Protein AF-A0A538SLB5-F1 (afdb_monomer)

InterPro domains:
  IPR045394 Alpha/beta hydrolase domain [PF20091] (242-416)

Radius of gyration: 22.14 Å; Cα contacts (8 Å, |Δi|>4): 1056; chains: 1; bounding box: 59×57×60 Å

Secondary structure (DSSP, 8-state):
--EEEEEEEEEEEGGGG---GGG--EEEEEEEEEEEE-TTSTTTTTSTTGGGS---TTSPEEEEEEEEEEEESSGGGS-SEEEEE--BTTB--HHHHHS-----SS--SHHHHTT-HHHHTT-EEEEE---TTS-S-TT---EE-PBPEETTEEPEEEEEEEE--SS-EEEEESSSTTSPPPPBS-TT-TT-EEEEESSTTSPPEEEPGGGEEEEETTEEEEEEEEPTT-EEEEEEEEES-B-TTHHHHHHHHHHHHHHH--GGGT-TTTTT-SEEEEEEETHHHHHHHHHHHHT--B-TTS-B--SEEEEES-TT---SSSSTT--TT---TTSTT--S--SSS-EE-TTT--EE-TTHHHHHHT-PPEEEEEEEHHHHHHS-GGGGTB-TTSSSB-PPPTTEEEEEETT--SSPPPSSPPPP-

Mean predicted aligned error: 4.14 Å

Sequence (425 aa):
MAVISLQITRRSAVLDGRPFGAAGAYEKIMGMLHIGVDPVHRANQAITDLAAAPRNTAGLVECEADFYLLRPQDPARGNRRLLLDVPNRGRKVALGLLNSTPRVPDPATPEDFGNGFLMRWGYTVAWCGWQHDVPRRDGLMALTVPAVRSGNGPISGPVSCEWRPNARVETLRMADRYHIAQPTADLDDPAARLTVREHAGAPAGAIARTAWRFADASHVCLDGGFEAGKIYELVYRAEHPPLVGLGLLAVRDAAAWLRSASTADGNPSAGELERAYVLGVSQTGRFLRHFLYLGLNEDEAGRRVFDGAIAHVAGARRGEFNQRFGQPSLNATCSVGSLFPFTDTLEVDRVTGERGALLGRLEARGTLPKVVTTNTAAEYWRGDASLIHTDVEGTRDVAPHPQARLYLFAGSQHTPGTLPPPDAD

Nearest PDB structures (foldseek):
  2rau-assembly1_A  TM=4.319E-01  e=9.593E-03  Saccharolobus solfataricus P2
  1ysc-assembly1_A  TM=5.758E-01  e=7.893E-02  Saccharomyces cerevisiae
  3nuz-assembly3_E  TM=4.145E-01  e=2.308E-02  Bacteroides fragilis NCTC 9343
  1cpy-assembly1_A  TM=5.583E-01  e=1.261E-01  Saccharomyces cerevisiae
  3g8y-assembly1_A-2  TM=4.655E-01  e=3.910E-02  Phocaeicola vulgatus ATCC 8482

pLDDT: mean 95.04, std 6.06, range [43.47, 98.88]

Solvent-accessible surface area (backbone atoms only — not comparable to full-atom values): 22005 Å² total; per-residue (Å²): 112,40,57,74,40,58,51,74,77,45,76,45,62,36,62,86,47,54,58,31,70,81,13,34,27,33,31,37,40,33,32,38,34,36,31,39,40,55,51,83,41,78,64,45,62,75,37,45,64,45,80,40,39,65,57,53,98,86,59,24,36,57,38,40,21,32,33,39,37,38,33,40,68,48,63,87,38,30,62,28,32,36,41,37,31,45,39,44,88,20,38,60,51,56,52,30,73,64,15,66,21,68,76,55,66,75,70,65,52,71,62,46,42,40,74,32,45,56,46,43,63,12,37,30,39,35,38,39,15,34,45,63,42,38,58,88,49,88,63,34,30,26,20,50,58,50,50,27,36,52,86,95,42,71,38,70,49,82,45,78,42,76,49,64,39,88,48,74,39,51,66,48,63,48,34,58,84,83,37,57,43,70,41,44,71,49,75,77,51,85,83,45,43,44,30,40,21,72,47,95,89,45,73,73,44,76,55,60,72,91,48,42,46,49,77,47,55,42,30,40,32,36,72,94,33,47,54,49,66,29,39,36,38,39,39,36,50,28,53,48,33,50,42,41,22,52,25,60,50,45,49,40,34,53,52,41,37,43,44,67,34,44,62,91,60,59,29,90,45,39,85,50,39,81,43,29,31,38,40,16,48,37,67,23,6,8,46,48,48,42,41,41,40,64,36,46,38,35,43,82,82,71,43,64,41,40,56,28,38,36,28,30,44,25,38,31,27,36,45,32,49,56,34,83,67,39,53,62,78,54,77,56,88,89,46,79,18,84,54,86,46,43,23,47,38,83,47,63,41,83,89,82,66,49,73,37,26,25,38,48,52,17,57,80,67,74,31,66,39,40,35,40,38,36,32,29,43,40,20,53,78,74,27,51,31,58,35,38,41,24,43,88,85,67,82,46,81,39,78,64,37,94,53,46,47,81,47,73,45,75,92,34,58,83,58,85,78,62,87,74,69,71,82,85,129

Foldseek 3Di:
DFFQAWAWPDKDWAQNQCQQAQLGTKMKTWTKTKTWAQLPFPLNVLFPLSVQADADPVNTFIKIKTKMKIARPPLVSAPQEEEEEEADLQWDCCQCPQQVADTALDDHDPRRNHNVRCRNNRYMYMYIAQFAFRDPPRNGIHMGFFFGDDVPHWDKDKDKDKDAAQAWDFKDFQADDPTHHQFFPDFLFPPKWKWKAQDPPGDIDTDDPVQKTAPGRGMIGGNVTDHHNMMMMIMGMGIRWTSLQVSLVRSQVVQVCLNDPAVVSVRPNHPSHDAYEYEAAALGLLVVLVSQQSLNLADSVRDGRHQEYEREAHAQWHAQRRDTNGRSSDDDPPGPINDPDREQDWAADPVVRDIDHSNVSNVVSVRDHQYEYEHEVACVVRVNNQSHFAHPVNPDGHDHDPSYDYYYPYPDDSDDADPPHPDDD

Structure (mmCIF, N/CA/C/O backbone):
data_AF-A0A538SLB5-F1
#
_entry.id   AF-A0A538SLB5-F1
#
loop_
_atom_site.group_PDB
_atom_site.id
_atom_site.type_symbol
_atom_site.label_atom_id
_atom_site.label_alt_id
_atom_site.label_comp_id
_atom_site.label_asym_id
_atom_site.label_entity_id
_atom_site.label_seq_id
_atom_site.pdbx_PDB_ins_code
_atom_site.Cartn_x
_atom_site.Cartn_y
_atom_site.Cartn_z
_atom_site.occupancy
_atom_site.B_iso_or_equiv
_atom_site.auth_seq_id
_atom_site.auth_comp_id
_atom_site.auth_asym_id
_atom_site.auth_atom_id
_atom_site.pdbx_PDB_model_num
ATOM 1 N N . MET A 1 1 ? -7.102 17.619 10.206 1.00 69.56 1 MET A N 1
ATOM 2 C CA . MET A 1 1 ? -7.581 16.229 10.029 1.00 69.56 1 MET A CA 1
ATOM 3 C C . MET A 1 1 ? -7.925 16.117 8.562 1.00 69.56 1 MET A C 1
ATOM 5 O O . MET A 1 1 ? -8.712 16.936 8.112 1.00 69.56 1 MET A O 1
ATOM 9 N N . ALA A 1 2 ? -7.295 15.199 7.831 1.00 89.12 2 ALA A N 1
ATOM 10 C CA . ALA A 1 2 ? -7.310 15.237 6.367 1.00 89.12 2 ALA A CA 1
ATOM 11 C C . ALA A 1 2 ? -8.589 14.669 5.725 1.00 89.12 2 ALA A C 1
ATOM 13 O O . ALA A 1 2 ? -8.901 15.005 4.589 1.00 89.12 2 ALA A O 1
ATOM 14 N N . VAL A 1 3 ? -9.352 13.808 6.410 1.00 96.94 3 VAL A N 1
ATOM 15 C CA . VAL A 1 3 ? -10.636 13.318 5.875 1.00 96.94 3 VAL A CA 1
ATOM 16 C C . VAL A 1 3 ? -11.649 14.461 5.870 1.00 96.94 3 VAL A C 1
ATOM 18 O O . VAL A 1 3 ? -11.959 15.015 6.923 1.00 96.94 3 VAL A O 1
ATOM 21 N N . ILE A 1 4 ? -12.166 14.783 4.685 1.00 97.00 4 ILE A N 1
ATOM 22 C CA . ILE A 1 4 ? -13.175 15.822 4.457 1.00 97.00 4 ILE A CA 1
ATOM 23 C C . ILE A 1 4 ? -14.568 15.256 4.730 1.00 97.00 4 ILE A C 1
ATOM 25 O O . ILE A 1 4 ? -15.386 15.899 5.383 1.00 97.00 4 ILE A O 1
ATOM 29 N N . SER A 1 5 ? -14.852 14.056 4.220 1.00 97.75 5 SER A N 1
ATOM 30 C CA . SER A 1 5 ? -16.157 13.416 4.378 1.00 97.75 5 SER A CA 1
ATOM 31 C C . SER A 1 5 ? -16.104 11.909 4.118 1.00 97.75 5 SER A C 1
ATOM 33 O O . SER A 1 5 ? -15.200 11.394 3.454 1.00 97.75 5 SER A O 1
ATOM 35 N N . LEU A 1 6 ? -17.117 11.206 4.630 1.00 98.56 6 LEU A N 1
ATOM 36 C CA . LEU A 1 6 ? -17.450 9.836 4.249 1.00 98.56 6 LEU A CA 1
ATOM 37 C C . LEU A 1 6 ? -18.799 9.837 3.523 1.00 98.56 6 LEU A C 1
ATOM 39 O O . LEU A 1 6 ? -19.842 10.065 4.139 1.00 98.56 6 LEU A O 1
ATOM 43 N N . GLN A 1 7 ? -18.799 9.512 2.233 1.00 98.44 7 GLN A N 1
ATOM 44 C CA . GLN A 1 7 ? -20.024 9.235 1.494 1.00 98.44 7 GLN A CA 1
ATOM 45 C C . GLN A 1 7 ? -20.422 7.770 1.705 1.00 98.44 7 GLN A C 1
ATOM 47 O O . GLN A 1 7 ? -19.836 6.865 1.112 1.00 98.44 7 GLN A O 1
ATOM 52 N N . ILE A 1 8 ? -21.432 7.519 2.539 1.00 98.56 8 ILE A N 1
ATOM 53 C CA . ILE A 1 8 ? -21.962 6.165 2.753 1.00 98.56 8 ILE A CA 1
ATOM 54 C C . ILE A 1 8 ? -22.832 5.766 1.561 1.00 98.56 8 ILE A C 1
ATOM 56 O O . ILE A 1 8 ? -23.835 6.413 1.270 1.00 98.56 8 ILE A O 1
ATOM 60 N N . THR A 1 9 ? -22.477 4.665 0.904 1.00 97.88 9 THR A N 1
ATOM 61 C CA . THR A 1 9 ? -23.233 4.097 -0.222 1.00 97.88 9 THR A CA 1
ATOM 62 C C . THR A 1 9 ? -24.117 2.932 0.204 1.00 97.88 9 THR A C 1
ATOM 64 O O . THR A 1 9 ? -25.157 2.691 -0.404 1.00 97.88 9 THR A O 1
ATOM 67 N N . ARG A 1 10 ? -23.738 2.207 1.265 1.00 97.81 10 ARG A N 1
ATOM 68 C CA . ARG A 1 10 ? -24.531 1.099 1.805 1.00 97.81 10 ARG A CA 1
ATOM 69 C C . ARG A 1 10 ? -24.335 0.953 3.306 1.00 97.81 10 ARG A C 1
ATOM 71 O O . ARG A 1 10 ? -23.216 1.037 3.808 1.00 97.81 10 ARG A O 1
ATOM 78 N N . ARG A 1 11 ? -25.429 0.655 4.005 1.00 98.00 11 ARG A N 1
ATOM 79 C CA . ARG A 1 11 ? -25.440 0.211 5.400 1.00 98.00 11 ARG A CA 1
ATOM 80 C C . ARG A 1 11 ? -26.381 -0.982 5.536 1.00 98.00 11 ARG A C 1
ATOM 82 O O . ARG A 1 11 ? -27.482 -0.949 4.995 1.00 98.00 11 ARG A O 1
ATOM 89 N N . SER A 1 12 ? -25.949 -2.039 6.214 1.00 98.06 12 SER A N 1
ATOM 90 C CA . SER A 1 12 ? -26.751 -3.258 6.392 1.00 98.06 12 SER A CA 1
ATOM 91 C C . SER A 1 12 ? -26.366 -4.011 7.661 1.00 98.06 12 SER A C 1
ATOM 93 O O . SER A 1 12 ? -25.193 -4.020 8.036 1.00 98.06 12 SER A O 1
ATOM 95 N N . ALA A 1 13 ? -27.321 -4.711 8.275 1.00 98.25 13 ALA A N 1
ATOM 96 C CA . ALA A 1 13 ? -27.018 -5.674 9.329 1.00 98.25 13 ALA A CA 1
ATOM 97 C C . ALA A 1 13 ? -26.167 -6.832 8.778 1.00 98.25 13 ALA A C 1
ATOM 99 O O . ALA A 1 13 ? -26.345 -7.269 7.641 1.00 98.25 13 ALA A O 1
ATOM 100 N N . VAL A 1 14 ? -25.229 -7.320 9.583 1.00 98.31 14 VAL A N 1
ATOM 101 C CA . VAL A 1 14 ? -24.462 -8.534 9.291 1.00 98.31 14 VAL A CA 1
ATOM 102 C C . VAL A 1 14 ? -25.299 -9.747 9.696 1.00 98.31 14 VAL A C 1
ATOM 104 O O . VAL A 1 14 ? -25.831 -9.763 10.806 1.00 98.31 14 VAL A O 1
ATOM 107 N N . LEU A 1 15 ? -25.396 -10.754 8.818 1.00 97.62 15 LEU A N 1
ATOM 108 C CA . LEU A 1 15 ? -26.115 -12.015 9.066 1.00 97.62 15 LEU A CA 1
ATOM 109 C C . LEU A 1 15 ? -27.538 -11.801 9.616 1.00 97.62 15 LEU A C 1
ATOM 111 O O . LEU A 1 15 ? -27.919 -12.432 10.601 1.00 97.62 15 LEU A O 1
ATOM 115 N N . ASP A 1 16 ? -28.274 -10.842 9.047 1.00 96.38 16 ASP A N 1
ATOM 116 C CA . ASP A 1 16 ? -29.631 -10.460 9.469 1.00 96.38 16 ASP A CA 1
ATOM 117 C C . ASP A 1 16 ? -29.760 -10.153 10.975 1.00 96.38 16 ASP A C 1
ATOM 119 O O . ASP A 1 16 ? -30.792 -10.383 11.601 1.00 96.38 16 ASP A O 1
ATOM 123 N N . GLY A 1 17 ? -28.687 -9.627 11.580 1.00 97.19 17 GLY A N 1
ATOM 124 C CA . GLY A 1 17 ? -28.645 -9.261 12.997 1.00 97.19 17 GLY A CA 1
ATOM 125 C C . GLY A 1 17 ? -28.253 -10.404 13.936 1.00 97.19 17 GLY A C 1
ATOM 126 O O . GLY A 1 17 ? -28.315 -10.237 15.156 1.00 97.19 17 GLY A O 1
ATOM 127 N N . ARG A 1 18 ? -27.815 -11.557 13.411 1.00 97.56 18 ARG A N 1
ATOM 128 C CA . ARG A 1 18 ? -27.306 -12.655 14.242 1.00 97.56 18 ARG A CA 1
ATOM 129 C C . ARG A 1 18 ? -26.124 -12.175 15.107 1.00 97.56 18 ARG A C 1
ATOM 131 O O . ARG A 1 18 ? -25.177 -11.589 14.578 1.00 97.56 18 ARG A O 1
ATOM 138 N N . PRO A 1 19 ? -26.136 -12.433 16.429 1.00 98.00 19 PRO A N 1
ATOM 139 C CA . PRO A 1 19 ? -25.101 -11.932 17.324 1.00 98.00 19 PRO A CA 1
ATOM 140 C C . PRO A 1 19 ? -23.809 -12.758 17.277 1.00 98.00 19 PRO A C 1
ATOM 142 O O . PRO A 1 19 ? -23.835 -13.983 17.136 1.00 98.00 19 PRO A O 1
ATOM 145 N N . PHE A 1 20 ? -22.677 -12.093 17.517 1.00 98.06 20 PHE A N 1
ATOM 146 C CA . PHE A 1 20 ? -21.368 -12.711 17.732 1.00 98.06 20 PHE A CA 1
ATOM 147 C C . PHE A 1 20 ? -21.008 -12.724 19.222 1.00 98.06 20 PHE A C 1
ATOM 149 O O . PHE A 1 20 ? -20.261 -11.880 19.715 1.00 98.06 20 PHE A O 1
ATOM 156 N N . GLY A 1 21 ? -21.534 -13.701 19.964 1.00 96.56 21 GLY A N 1
ATOM 157 C CA . GLY A 1 21 ? -21.286 -13.808 21.405 1.00 96.56 21 GLY A CA 1
ATOM 158 C C . GLY A 1 21 ? -21.702 -12.540 22.164 1.00 96.56 21 GLY A C 1
ATOM 159 O O . GLY A 1 21 ? -22.748 -11.957 21.879 1.00 96.56 21 GLY A O 1
ATOM 160 N N . ALA A 1 22 ? -20.875 -12.100 23.118 1.00 97.12 22 ALA A N 1
ATOM 161 C CA . ALA A 1 22 ? -21.163 -10.932 23.956 1.00 97.12 22 ALA A CA 1
ATOM 162 C C . ALA A 1 22 ? -21.132 -9.593 23.194 1.00 97.12 22 ALA A C 1
ATOM 164 O O . ALA A 1 22 ? -21.796 -8.647 23.614 1.00 97.12 22 ALA A O 1
ATOM 165 N N . ALA A 1 23 ? -20.428 -9.524 22.059 1.00 97.88 23 ALA A N 1
ATOM 166 C CA . ALA A 1 23 ? -20.339 -8.315 21.241 1.00 97.88 23 ALA A CA 1
ATOM 167 C C . ALA A 1 23 ? -21.664 -7.959 20.535 1.00 97.88 23 ALA A C 1
ATOM 169 O O . ALA A 1 23 ? -21.846 -6.832 20.083 1.00 97.88 23 ALA A O 1
ATOM 170 N N . GLY A 1 24 ? -22.616 -8.900 20.477 1.00 98.25 24 GLY A N 1
ATOM 171 C CA . GLY A 1 24 ? -23.934 -8.678 19.887 1.00 98.25 24 GLY A CA 1
ATOM 172 C C . GLY A 1 24 ? -23.927 -8.667 18.358 1.00 98.25 24 GLY A C 1
ATOM 173 O O . GLY A 1 24 ? -23.049 -9.248 17.715 1.00 98.25 24 GLY A O 1
ATOM 174 N N . ALA A 1 25 ? -24.970 -8.075 17.780 1.00 98.38 25 ALA A N 1
ATOM 175 C CA . ALA A 1 25 ? -25.125 -7.941 16.336 1.00 98.38 25 ALA A CA 1
ATOM 176 C C . ALA A 1 25 ? -24.119 -6.935 15.764 1.00 98.38 25 ALA A C 1
ATOM 178 O O . ALA A 1 25 ? -23.742 -5.965 16.424 1.00 98.38 25 ALA A O 1
ATOM 179 N N . TYR A 1 26 ? -23.720 -7.153 14.515 1.00 98.75 26 TYR A N 1
ATOM 180 C CA . TYR A 1 26 ? -22.826 -6.264 13.780 1.00 98.75 26 TYR A CA 1
ATOM 181 C C . TYR A 1 26 ? -23.562 -5.571 12.633 1.00 98.75 26 TYR A C 1
ATOM 183 O O . TYR A 1 26 ? -24.557 -6.070 12.100 1.00 98.75 26 TYR A O 1
ATOM 191 N N . GLU A 1 27 ? -23.060 -4.411 12.238 1.00 98.62 27 GLU A N 1
ATOM 192 C CA . GLU A 1 27 ? -23.418 -3.763 10.983 1.00 98.62 27 GLU A CA 1
ATOM 193 C C . GLU A 1 27 ? -22.204 -3.644 10.066 1.00 98.62 27 GLU A C 1
ATOM 195 O O . GLU A 1 27 ? -21.045 -3.690 10.489 1.00 98.62 27 GLU A O 1
ATOM 200 N N . LYS A 1 28 ? -22.518 -3.498 8.786 1.00 98.19 28 LYS A N 1
ATOM 201 C CA . LYS A 1 28 ? -21.600 -3.291 7.682 1.00 98.19 28 LYS A CA 1
ATOM 202 C C . LYS A 1 28 ? -21.895 -1.936 7.054 1.00 98.19 28 LYS A C 1
ATOM 204 O O . LYS A 1 28 ? -23.043 -1.675 6.695 1.00 98.19 28 LYS A O 1
ATOM 209 N N . ILE A 1 29 ? -20.866 -1.106 6.895 1.00 98.75 29 ILE A N 1
ATOM 210 C CA . ILE A 1 29 ? -20.941 0.214 6.258 1.00 98.75 29 ILE A CA 1
ATOM 211 C C . ILE A 1 29 ? -19.933 0.257 5.112 1.00 98.75 29 ILE A C 1
ATOM 213 O O . ILE A 1 29 ? -18.759 -0.047 5.306 1.00 98.75 29 ILE A O 1
ATOM 217 N N . MET A 1 30 ? -20.391 0.640 3.925 1.00 98.56 30 MET A N 1
ATOM 218 C CA . MET A 1 30 ? -19.576 0.803 2.722 1.00 98.56 30 MET A CA 1
ATOM 219 C C . MET A 1 30 ? -19.701 2.237 2.220 1.00 98.56 30 MET A C 1
ATOM 221 O O . MET A 1 30 ? -20.773 2.841 2.331 1.00 98.56 30 MET A O 1
ATOM 225 N N . GLY A 1 31 ? -18.626 2.780 1.661 1.00 98.19 31 GLY A N 1
ATOM 226 C CA . GLY A 1 31 ? -18.634 4.147 1.164 1.00 98.19 31 GLY A CA 1
ATOM 227 C C . GLY A 1 31 ? -17.343 4.568 0.481 1.00 98.19 31 GLY A C 1
ATOM 228 O O . GLY A 1 31 ? -16.488 3.736 0.184 1.00 98.19 31 GLY A O 1
ATOM 229 N N . MET A 1 32 ? -17.222 5.873 0.270 1.00 98.62 32 MET A N 1
ATOM 230 C CA . MET A 1 32 ? -16.033 6.542 -0.247 1.00 98.62 32 MET A CA 1
ATOM 231 C C . MET A 1 32 ? -15.564 7.585 0.767 1.00 98.62 32 MET A C 1
ATOM 233 O O . MET A 1 32 ? -16.358 8.416 1.212 1.00 98.62 32 MET A O 1
ATOM 237 N N . LEU A 1 33 ? -14.290 7.539 1.147 1.00 98.56 33 LEU A N 1
ATOM 238 C CA . LEU A 1 33 ? -13.645 8.607 1.907 1.00 98.56 33 LEU A CA 1
ATOM 239 C C . LEU A 1 33 ? -13.096 9.647 0.935 1.00 98.56 33 LEU A C 1
ATOM 241 O O . LEU A 1 33 ? -12.286 9.301 0.078 1.00 98.56 33 LEU A O 1
ATOM 245 N N . HIS A 1 34 ? -13.477 10.908 1.117 1.00 98.69 34 HIS A N 1
ATOM 246 C CA . HIS A 1 34 ? -12.844 12.042 0.447 1.00 98.69 34 HIS A CA 1
ATOM 247 C C . HIS A 1 34 ? -11.799 12.640 1.387 1.00 98.69 34 HIS A C 1
ATOM 249 O O . HIS A 1 34 ? -12.103 12.976 2.535 1.00 98.69 34 HIS A O 1
ATOM 255 N N . ILE A 1 35 ? -10.559 12.745 0.920 1.00 98.62 35 ILE A N 1
ATOM 256 C CA . ILE A 1 35 ? -9.407 13.127 1.739 1.00 98.62 35 ILE A CA 1
ATOM 257 C C . ILE A 1 35 ? -8.731 14.329 1.089 1.00 98.62 35 ILE A C 1
ATOM 259 O O . ILE A 1 35 ? -8.429 14.287 -0.098 1.00 98.62 35 ILE A O 1
ATOM 263 N N . GLY A 1 36 ? -8.483 15.380 1.867 1.00 98.06 36 GLY A N 1
ATOM 264 C CA . GLY A 1 36 ? -7.721 16.561 1.482 1.00 98.06 36 GLY A CA 1
ATOM 265 C C . GLY A 1 36 ? -6.466 16.687 2.336 1.00 98.06 36 GLY A C 1
ATOM 266 O O . GLY A 1 36 ? -6.541 16.977 3.527 1.00 98.06 36 GLY A O 1
ATOM 267 N N . VAL A 1 37 ? -5.311 16.470 1.718 1.00 98.00 37 VAL A N 1
ATOM 268 C CA . VAL A 1 37 ? -3.998 16.491 2.370 1.00 98.00 37 VAL A CA 1
ATOM 269 C C . VAL A 1 37 ? -3.370 17.870 2.224 1.00 98.00 37 VAL A C 1
ATOM 271 O O . VAL A 1 37 ? -3.264 18.376 1.107 1.00 98.00 37 VAL A O 1
ATOM 274 N N . ASP A 1 38 ? -2.880 18.454 3.319 1.00 97.12 38 ASP A N 1
ATOM 275 C CA . ASP A 1 38 ? -2.070 19.672 3.239 1.00 97.12 38 ASP A CA 1
ATOM 276 C C . ASP A 1 38 ? -0.648 19.326 2.737 1.00 97.12 38 ASP A C 1
ATOM 278 O O . ASP A 1 38 ? 0.112 18.642 3.440 1.00 97.12 38 ASP A O 1
ATOM 282 N N . PRO A 1 39 ? -0.240 19.788 1.537 1.00 96.31 39 PRO A N 1
ATOM 283 C CA . PRO A 1 39 ? 1.051 19.441 0.953 1.00 96.31 39 PRO A CA 1
ATOM 284 C C . PRO A 1 39 ? 2.253 20.095 1.647 1.00 96.31 39 PRO A C 1
ATOM 286 O O . PRO A 1 39 ? 3.382 19.660 1.418 1.00 96.31 39 PRO A O 1
ATOM 289 N N . VAL A 1 40 ? 2.050 21.134 2.465 1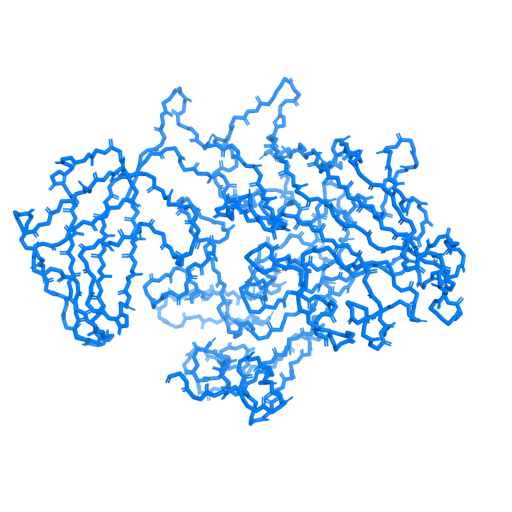.00 96.12 40 VAL A N 1
ATOM 290 C CA . VAL A 1 40 ? 3.139 21.801 3.200 1.00 96.12 40 VAL A CA 1
ATOM 291 C C . VAL A 1 40 ? 3.239 21.341 4.653 1.00 96.12 40 VAL A C 1
ATOM 293 O O . VAL A 1 40 ? 4.263 21.579 5.303 1.00 96.12 40 VAL A O 1
ATOM 296 N N . HIS A 1 41 ? 2.229 20.623 5.151 1.00 97.06 41 HIS A N 1
ATOM 297 C CA . HIS A 1 41 ? 2.216 20.125 6.518 1.00 97.06 41 HIS A CA 1
ATOM 298 C C . HIS A 1 41 ? 3.357 19.133 6.783 1.00 97.06 41 HIS A C 1
ATOM 300 O O . HIS A 1 41 ? 3.580 18.175 6.037 1.00 97.06 41 HIS A O 1
ATOM 306 N N . ARG A 1 42 ? 4.063 19.311 7.908 1.00 95.06 42 ARG A N 1
ATOM 307 C CA . ARG A 1 42 ? 5.249 18.515 8.284 1.00 95.06 42 ARG A CA 1
ATOM 308 C C . ARG A 1 42 ? 4.996 17.003 8.304 1.00 95.06 42 ARG A C 1
ATOM 310 O O . ARG A 1 42 ? 5.888 16.225 7.967 1.00 95.06 42 ARG A O 1
ATOM 317 N N . ALA A 1 43 ? 3.796 16.582 8.697 1.00 95.69 43 ALA A N 1
ATOM 318 C CA . ALA A 1 43 ? 3.412 15.168 8.735 1.00 95.69 43 ALA A CA 1
ATOM 319 C C . ALA A 1 43 ? 3.324 14.518 7.337 1.00 95.69 43 ALA A C 1
ATOM 321 O O . ALA A 1 43 ? 3.351 13.295 7.239 1.00 95.69 43 ALA A O 1
ATOM 322 N N . ASN A 1 44 ? 3.251 15.315 6.265 1.00 97.69 44 ASN A N 1
ATOM 323 C CA . ASN A 1 44 ? 3.042 14.845 4.891 1.00 97.69 44 ASN A CA 1
ATOM 324 C C . ASN A 1 44 ? 4.294 15.007 4.007 1.00 97.69 44 ASN A C 1
ATOM 326 O O . ASN A 1 44 ? 4.361 14.443 2.920 1.00 97.69 44 ASN A O 1
ATOM 330 N N . GLN A 1 45 ? 5.324 15.714 4.487 1.00 94.69 45 GLN A N 1
ATOM 331 C CA . GLN A 1 45 ? 6.540 16.048 3.723 1.00 94.69 45 GLN A CA 1
ATOM 332 C C . GLN A 1 45 ? 7.360 14.839 3.252 1.00 94.69 45 GLN A C 1
ATOM 334 O O . GLN A 1 45 ? 8.186 14.972 2.354 1.00 94.69 45 GLN A O 1
ATOM 339 N N . ALA A 1 46 ? 7.157 13.663 3.849 1.00 96.50 46 ALA A N 1
ATOM 340 C CA . ALA A 1 46 ? 7.829 12.442 3.417 1.00 96.50 46 ALA A CA 1
ATOM 341 C C . ALA A 1 46 ? 7.272 11.890 2.089 1.00 96.50 46 ALA A C 1
ATOM 343 O O . ALA A 1 46 ? 7.878 10.985 1.517 1.00 96.50 46 ALA A O 1
ATOM 344 N N . ILE A 1 47 ? 6.129 12.394 1.610 1.00 98.25 47 ILE A N 1
ATOM 345 C CA . ILE A 1 47 ? 5.480 11.909 0.392 1.00 98.25 47 ILE A CA 1
ATOM 346 C C . ILE A 1 47 ? 6.130 12.511 -0.855 1.00 98.25 47 ILE A C 1
ATOM 348 O O . ILE A 1 47 ? 6.165 13.728 -1.047 1.00 98.25 47 ILE A O 1
ATOM 352 N N . THR A 1 48 ? 6.619 11.634 -1.728 1.00 97.25 48 THR A N 1
ATOM 353 C CA . THR A 1 48 ? 7.231 12.002 -3.005 1.00 97.25 48 THR A CA 1
ATOM 354 C C . THR A 1 48 ? 6.210 12.674 -3.916 1.00 97.25 48 THR A C 1
ATOM 356 O O . THR A 1 48 ? 5.073 12.226 -4.015 1.00 97.25 48 THR A O 1
ATOM 359 N N . ASP A 1 49 ? 6.640 13.740 -4.593 1.00 96.06 49 ASP A N 1
ATOM 360 C CA . ASP A 1 49 ? 5.857 14.539 -5.545 1.00 96.06 49 ASP A CA 1
ATOM 361 C C . ASP A 1 49 ? 4.613 15.254 -4.973 1.00 96.06 49 ASP A C 1
ATOM 363 O O . ASP A 1 49 ? 3.901 15.920 -5.723 1.00 96.06 49 ASP A O 1
ATOM 367 N N . LEU A 1 50 ? 4.379 15.227 -3.653 1.00 96.38 50 LEU A N 1
ATOM 368 C CA . LEU A 1 50 ? 3.212 15.881 -3.041 1.00 96.38 50 LEU A CA 1
ATOM 369 C C . LEU A 1 50 ? 3.170 17.393 -3.311 1.00 96.38 50 LEU A C 1
ATOM 371 O O . LEU A 1 50 ? 2.115 17.953 -3.599 1.00 96.38 50 LEU A O 1
ATOM 375 N N . ALA A 1 51 ? 4.325 18.060 -3.282 1.00 92.94 51 ALA A N 1
ATOM 376 C CA . ALA A 1 51 ? 4.417 19.492 -3.563 1.00 92.94 51 ALA A CA 1
ATOM 377 C C . ALA A 1 51 ? 4.033 19.857 -5.012 1.00 92.94 51 ALA A C 1
ATOM 379 O O . ALA A 1 51 ? 3.580 20.979 -5.245 1.00 92.94 51 ALA A O 1
ATOM 380 N N . ALA A 1 52 ? 4.205 18.916 -5.950 1.00 92.94 52 ALA A N 1
ATOM 381 C CA . ALA A 1 52 ? 3.933 19.048 -7.383 1.00 92.94 52 ALA A CA 1
ATOM 382 C C . ALA A 1 52 ? 2.505 18.614 -7.774 1.00 92.94 52 ALA A C 1
ATOM 384 O O . ALA A 1 52 ? 2.130 18.632 -8.950 1.00 92.94 52 ALA A O 1
ATOM 385 N N . ALA A 1 53 ? 1.708 18.182 -6.798 1.00 94.56 53 ALA A N 1
ATOM 386 C CA . ALA A 1 53 ? 0.346 17.737 -7.017 1.00 94.56 53 ALA A CA 1
ATOM 387 C C . ALA A 1 53 ? -0.612 18.922 -7.235 1.00 94.56 53 ALA A C 1
ATOM 389 O O . ALA A 1 53 ? -0.413 19.993 -6.646 1.00 94.56 53 ALA A O 1
ATOM 390 N N . PRO A 1 54 ? -1.671 18.746 -8.047 1.00 94.75 54 PRO A N 1
ATOM 391 C CA . PRO A 1 54 ? -2.732 19.739 -8.151 1.00 94.75 54 PRO A CA 1
ATOM 392 C C . PRO A 1 54 ? -3.426 19.926 -6.797 1.00 94.75 54 PRO A C 1
ATOM 394 O O . PRO A 1 54 ? -3.574 18.978 -6.024 1.00 94.75 54 PRO A O 1
ATOM 397 N N . ARG A 1 55 ? -3.852 21.163 -6.527 1.00 95.31 55 ARG A N 1
ATOM 398 C CA . ARG A 1 55 ? -4.500 21.560 -5.273 1.00 95.31 55 ARG A CA 1
ATOM 399 C C . ARG A 1 55 ? -5.886 22.124 -5.554 1.00 95.31 55 ARG A C 1
ATOM 401 O O . ARG A 1 55 ? -6.075 22.805 -6.563 1.00 95.31 55 ARG A O 1
ATOM 408 N N . ASN A 1 56 ? -6.829 21.859 -4.660 1.00 95.38 56 ASN A N 1
ATOM 409 C CA . ASN A 1 56 ? -8.159 22.458 -4.698 1.00 95.38 56 ASN A CA 1
ATOM 410 C C . ASN A 1 56 ? -8.121 23.937 -4.251 1.00 95.38 56 ASN A C 1
ATOM 412 O O . ASN A 1 56 ? -7.068 24.487 -3.919 1.00 95.38 56 ASN A O 1
ATOM 416 N N . THR A 1 57 ? -9.282 24.594 -4.216 1.00 96.44 57 THR A N 1
ATOM 417 C CA . THR A 1 57 ? -9.409 26.005 -3.800 1.00 96.44 57 THR A CA 1
ATOM 418 C C . THR A 1 57 ? -9.041 26.253 -2.334 1.00 96.44 57 THR A C 1
ATOM 420 O O . THR A 1 57 ? -8.705 27.381 -1.982 1.00 96.44 57 THR A O 1
ATOM 423 N N . ALA A 1 58 ? -9.053 25.215 -1.492 1.00 95.50 58 ALA A N 1
ATOM 424 C CA . ALA A 1 58 ? -8.581 25.255 -0.109 1.00 95.50 58 ALA A CA 1
ATOM 425 C C . ALA A 1 58 ? -7.069 24.972 0.021 1.00 95.50 58 ALA A C 1
ATOM 427 O O . ALA A 1 58 ? -6.540 24.946 1.129 1.00 95.50 58 ALA A O 1
ATOM 428 N N . GLY A 1 59 ? -6.362 24.758 -1.094 1.00 96.25 59 GLY A N 1
ATOM 429 C CA . GLY A 1 59 ? -4.930 24.461 -1.112 1.00 96.25 59 GLY A CA 1
ATOM 430 C C . GLY A 1 59 ? -4.571 23.009 -0.774 1.00 96.25 59 GLY A C 1
ATOM 431 O O . GLY A 1 59 ? -3.385 22.711 -0.633 1.00 96.25 59 GLY A O 1
ATOM 432 N N . LEU A 1 60 ? -5.557 22.113 -0.677 1.00 97.62 60 LEU A N 1
ATOM 433 C CA . LEU A 1 60 ? -5.372 20.702 -0.337 1.00 97.62 60 LEU A CA 1
ATOM 434 C C . LEU A 1 60 ? -5.204 19.840 -1.590 1.00 97.62 60 LEU A C 1
ATOM 436 O O . LEU A 1 60 ? -5.778 20.127 -2.640 1.00 97.62 60 LEU A O 1
ATOM 440 N N . VAL A 1 61 ? -4.442 18.757 -1.464 1.00 98.00 61 VAL A N 1
ATOM 441 C CA . VAL A 1 61 ? -4.321 17.708 -2.482 1.00 98.00 61 VAL A CA 1
ATOM 442 C C . VAL A 1 61 ? -5.357 16.629 -2.188 1.00 98.00 61 VAL A C 1
ATOM 444 O O . VAL A 1 61 ? -5.342 16.043 -1.107 1.00 98.00 61 VAL A O 1
ATOM 447 N N . GLU A 1 62 ? -6.251 16.370 -3.137 1.00 98.00 62 GLU A N 1
ATOM 448 C CA . GLU A 1 62 ? -7.401 15.488 -2.923 1.00 98.00 62 GLU A CA 1
ATOM 449 C C . GLU A 1 62 ? -7.151 14.054 -3.400 1.00 98.00 62 GLU A C 1
ATOM 451 O O . GLU A 1 62 ? -6.522 13.828 -4.434 1.00 98.00 62 GLU A O 1
ATOM 456 N N . CYS A 1 63 ? -7.683 13.078 -2.667 1.00 98.56 63 CYS A N 1
ATOM 457 C CA . CYS A 1 63 ? -7.847 11.700 -3.125 1.00 98.56 63 CYS A CA 1
ATOM 458 C C . CYS A 1 63 ? -9.143 11.082 -2.595 1.00 98.56 63 CYS A C 1
ATOM 460 O O . CYS A 1 63 ? -9.754 11.580 -1.647 1.00 98.56 63 CYS A O 1
ATOM 462 N N . GLU A 1 64 ? -9.547 9.973 -3.215 1.00 98.69 64 GLU A N 1
ATOM 463 C CA . GLU A 1 64 ? -10.760 9.240 -2.849 1.00 98.69 64 GLU A CA 1
ATOM 464 C C . GLU A 1 64 ? -10.441 7.770 -2.597 1.00 98.69 64 GLU A C 1
ATOM 466 O O . GLU A 1 64 ? -9.897 7.089 -3.470 1.00 98.69 64 GLU A O 1
ATOM 471 N N . ALA A 1 65 ? -10.776 7.272 -1.410 1.00 98.75 65 ALA A N 1
ATOM 472 C CA . ALA A 1 65 ? -10.477 5.909 -0.989 1.00 98.75 65 ALA A CA 1
ATOM 473 C C . ALA A 1 65 ? -11.755 5.105 -0.752 1.00 98.75 65 ALA A C 1
ATOM 475 O O . ALA A 1 65 ? -12.612 5.513 0.036 1.00 98.75 65 ALA A O 1
ATOM 476 N N . ASP A 1 66 ? -11.852 3.920 -1.364 1.00 98.81 66 ASP A N 1
ATOM 477 C CA . ASP A 1 66 ? -12.938 2.994 -1.040 1.00 98.81 66 ASP A CA 1
ATOM 478 C C . ASP A 1 66 ? -12.894 2.654 0.456 1.00 98.81 66 ASP A C 1
ATOM 480 O O . ASP A 1 66 ? -11.832 2.359 1.012 1.00 98.81 66 ASP A O 1
ATOM 484 N N . PHE A 1 67 ? -14.050 2.651 1.111 1.00 98.75 67 PHE A N 1
ATOM 485 C CA . PHE A 1 67 ? -14.165 2.454 2.549 1.00 98.75 67 PHE A CA 1
ATOM 486 C C . PHE A 1 67 ? -15.119 1.316 2.889 1.00 98.75 67 PHE A C 1
ATOM 488 O O . PHE A 1 67 ? -16.192 1.166 2.298 1.00 98.75 67 PHE A O 1
ATOM 495 N N . TYR A 1 68 ? -14.728 0.514 3.876 1.00 98.81 68 TYR A N 1
ATOM 496 C CA . TYR A 1 68 ? -15.543 -0.578 4.386 1.00 98.81 68 TYR A CA 1
ATOM 497 C C . TYR A 1 68 ? -15.336 -0.722 5.892 1.00 98.81 68 TYR A C 1
ATOM 499 O O . TYR A 1 68 ? -14.200 -0.743 6.362 1.00 98.81 68 TYR A O 1
ATOM 507 N N . LEU A 1 69 ? -16.421 -0.871 6.645 1.00 98.88 69 LEU A N 1
ATOM 508 C CA . LEU A 1 69 ? -16.405 -0.983 8.099 1.00 98.88 69 LEU A CA 1
ATOM 509 C C . LEU A 1 69 ? -17.337 -2.098 8.564 1.00 98.88 69 LEU A C 1
ATOM 511 O O . LEU A 1 69 ? -18.487 -2.176 8.135 1.00 98.88 69 LEU A O 1
ATOM 515 N N . LEU A 1 70 ? -16.845 -2.915 9.488 1.00 98.88 70 LEU A N 1
ATOM 516 C CA . LEU A 1 70 ? -17.632 -3.806 10.328 1.00 98.88 70 LEU A CA 1
ATOM 517 C C . LEU A 1 70 ? -17.524 -3.319 11.765 1.00 98.88 70 LEU A C 1
ATOM 519 O O . LEU A 1 70 ? -16.417 -3.141 12.275 1.00 98.88 70 LEU A O 1
ATOM 523 N N . ARG A 1 71 ? -18.658 -3.128 12.427 1.00 98.56 71 ARG A N 1
ATOM 524 C CA . ARG A 1 71 ? -18.688 -2.669 13.818 1.00 98.56 71 ARG A CA 1
ATOM 525 C C . ARG A 1 71 ? -19.871 -3.264 14.585 1.00 98.56 71 ARG A C 1
ATOM 527 O O . ARG A 1 71 ? -20.888 -3.573 13.957 1.00 98.56 71 ARG A O 1
ATOM 534 N N . PRO A 1 72 ? -19.772 -3.402 15.918 1.00 98.50 72 PRO A N 1
ATOM 535 C CA . PRO A 1 72 ? -20.930 -3.700 16.753 1.00 98.50 72 PRO A CA 1
ATOM 536 C C . PRO A 1 72 ? -22.045 -2.667 16.536 1.00 98.50 72 PRO A C 1
ATOM 538 O O . PRO A 1 72 ? -21.772 -1.462 16.474 1.00 98.50 72 PRO A O 1
ATOM 541 N N . GLN A 1 73 ? -23.292 -3.136 16.442 1.00 98.06 73 GLN A N 1
ATOM 542 C CA . GLN A 1 73 ? -24.473 -2.263 16.391 1.00 98.06 73 GLN A CA 1
ATOM 543 C C . GLN A 1 73 ? -24.698 -1.546 17.722 1.00 98.06 73 GLN A C 1
ATOM 545 O O . GLN A 1 73 ? -25.103 -0.391 17.733 1.00 98.06 73 GLN A O 1
ATOM 550 N N . ASP A 1 74 ? -24.418 -2.230 18.835 1.00 97.44 74 ASP A N 1
ATOM 551 C CA . ASP A 1 74 ? -24.364 -1.636 20.169 1.00 97.44 74 ASP A CA 1
ATOM 552 C C . ASP A 1 74 ? -22.898 -1.291 20.489 1.00 97.44 74 ASP A C 1
ATOM 554 O O . ASP A 1 74 ? -22.110 -2.198 20.789 1.00 97.44 74 ASP A O 1
ATOM 558 N N . PRO A 1 75 ? -22.498 -0.005 20.429 1.00 94.31 75 PRO A N 1
ATOM 559 C CA . PRO A 1 75 ? -21.119 0.397 20.681 1.00 94.31 75 PRO A CA 1
ATOM 560 C C . PRO A 1 75 ? -20.621 0.011 22.078 1.00 94.31 75 PRO A C 1
ATOM 562 O O . PRO A 1 75 ? -19.424 -0.215 22.258 1.00 94.31 75 PRO A O 1
ATOM 565 N N . ALA A 1 76 ? -21.519 -0.099 23.066 1.00 96.56 76 ALA A N 1
ATOM 566 C CA . ALA A 1 76 ? -21.160 -0.448 24.439 1.00 96.56 76 ALA A CA 1
ATOM 567 C C . ALA A 1 76 ? -20.697 -1.908 24.581 1.00 96.56 76 ALA A C 1
ATOM 569 O O . ALA A 1 76 ? -20.059 -2.257 25.574 1.00 96.56 76 ALA A O 1
ATOM 570 N N . ARG A 1 77 ? -20.989 -2.757 23.587 1.00 97.38 77 ARG A N 1
ATOM 571 C CA . ARG A 1 77 ? -20.551 -4.161 23.530 1.00 97.38 77 ARG A CA 1
ATOM 572 C C . ARG A 1 77 ? -19.268 -4.363 22.724 1.00 97.38 77 ARG A C 1
ATOM 574 O O . ARG A 1 77 ? -18.736 -5.473 22.688 1.00 97.38 77 ARG A O 1
ATOM 581 N N . GLY A 1 78 ? -18.766 -3.311 22.078 1.00 97.44 78 GLY A N 1
ATOM 582 C CA . GLY A 1 78 ? -17.465 -3.325 21.423 1.00 97.44 78 GLY A CA 1
ATOM 583 C C . GLY A 1 78 ? -16.313 -3.308 22.425 1.00 97.44 78 GLY A C 1
ATOM 584 O O . GLY A 1 78 ? -16.439 -2.858 23.560 1.00 97.44 78 GLY A O 1
ATOM 585 N N . ASN A 1 79 ? -15.137 -3.747 21.986 1.00 98.44 79 ASN A N 1
ATOM 586 C CA . ASN A 1 79 ? -13.918 -3.728 22.799 1.00 98.44 79 ASN A CA 1
ATOM 587 C C . ASN A 1 79 ? -13.127 -2.413 22.686 1.00 98.44 79 ASN A C 1
ATOM 589 O O . ASN A 1 79 ? -11.982 -2.344 23.142 1.00 98.44 79 ASN A O 1
ATOM 593 N N . ARG A 1 80 ? -13.718 -1.400 22.034 1.00 98.44 80 ARG A N 1
ATOM 594 C CA . ARG A 1 80 ? -13.146 -0.066 21.802 1.00 98.44 80 ARG A CA 1
ATOM 595 C C . ARG A 1 80 ? -11.816 -0.095 21.031 1.00 98.44 80 ARG A C 1
ATOM 597 O O . ARG A 1 80 ? -10.989 0.809 21.166 1.00 98.44 80 ARG A O 1
ATOM 604 N N . ARG A 1 81 ? -11.580 -1.133 20.217 1.00 98.75 81 ARG A N 1
ATOM 605 C CA . ARG A 1 81 ? -10.367 -1.301 19.401 1.00 98.75 81 ARG A CA 1
ATOM 606 C C . ARG A 1 81 ? -10.708 -1.367 17.920 1.00 98.75 81 ARG A C 1
ATOM 608 O O . ARG A 1 81 ? -11.514 -2.191 17.487 1.00 98.75 81 ARG A O 1
ATOM 615 N N . LEU A 1 82 ? -10.008 -0.547 17.146 1.00 98.88 82 LEU A N 1
ATOM 616 C CA . LEU A 1 82 ? -9.971 -0.625 15.695 1.00 98.88 82 LEU A CA 1
ATOM 617 C C . LEU A 1 82 ? -8.883 -1.609 15.255 1.00 98.88 82 LEU A C 1
ATOM 619 O O . LEU A 1 82 ? -7.739 -1.505 15.695 1.00 98.88 82 LEU A O 1
ATOM 623 N N . LEU A 1 83 ? -9.224 -2.512 14.341 1.00 98.88 83 LEU A N 1
ATOM 624 C CA . LEU A 1 83 ? -8.272 -3.187 13.466 1.00 98.88 83 LEU A CA 1
ATOM 625 C C . LEU A 1 83 ? -8.476 -2.662 12.042 1.00 98.88 83 LEU A C 1
ATOM 627 O O . LEU A 1 83 ? -9.457 -3.011 11.390 1.00 98.88 83 LEU A O 1
ATOM 631 N N . LEU A 1 84 ? -7.560 -1.822 11.565 1.00 98.88 84 LEU A N 1
ATOM 632 C CA . LEU A 1 84 ? -7.533 -1.396 10.173 1.00 98.88 84 LEU A CA 1
ATOM 633 C C . LEU A 1 84 ? -6.696 -2.390 9.367 1.00 98.88 84 LEU A C 1
ATOM 635 O O . LEU A 1 84 ? -5.496 -2.544 9.583 1.00 98.88 84 LEU A O 1
ATOM 639 N N . ASP A 1 85 ? -7.338 -3.072 8.435 1.00 98.44 85 ASP A N 1
ATOM 640 C CA . ASP A 1 85 ? -6.682 -3.944 7.474 1.00 98.44 85 ASP A CA 1
ATOM 641 C C . ASP A 1 85 ? -6.368 -3.159 6.201 1.00 98.44 85 ASP A C 1
ATOM 643 O O . ASP A 1 85 ? -7.263 -2.572 5.590 1.00 98.44 85 ASP A O 1
ATOM 647 N N . VAL A 1 86 ? -5.097 -3.148 5.803 1.00 98.69 86 VAL A N 1
ATOM 648 C CA . VAL A 1 86 ? -4.658 -2.544 4.545 1.00 98.69 86 VAL A CA 1
ATOM 649 C C . VAL A 1 86 ? -4.880 -3.566 3.419 1.00 98.69 86 VAL A C 1
ATOM 651 O O . VAL A 1 86 ? -4.135 -4.556 3.350 1.00 98.69 86 VAL A O 1
ATOM 654 N N . PRO A 1 87 ? -5.862 -3.354 2.510 1.00 98.06 87 PRO A N 1
ATOM 655 C CA . PRO A 1 87 ? -6.223 -4.335 1.491 1.00 98.06 87 PRO A CA 1
ATOM 656 C C . PRO A 1 87 ? -5.034 -4.723 0.607 1.00 98.06 87 PRO A C 1
ATOM 658 O O . PRO A 1 87 ? -4.408 -3.874 -0.025 1.00 98.06 87 PRO A O 1
ATOM 661 N N . ASN A 1 88 ? -4.726 -6.014 0.510 1.00 97.19 88 ASN A N 1
ATOM 662 C CA . ASN A 1 88 ? -3.641 -6.499 -0.344 1.00 97.19 88 ASN A CA 1
ATOM 663 C C . ASN A 1 88 ? -4.131 -6.585 -1.791 1.00 97.19 88 ASN A C 1
ATOM 665 O O . ASN A 1 88 ? -4.974 -7.431 -2.097 1.00 97.19 88 ASN A O 1
ATOM 669 N N . ARG A 1 89 ? -3.621 -5.715 -2.673 1.00 96.25 89 ARG A N 1
ATOM 670 C CA . ARG A 1 89 ? -4.080 -5.596 -4.072 1.00 96.25 89 ARG A CA 1
ATOM 671 C C . ARG A 1 89 ? -5.604 -5.453 -4.172 1.00 96.25 89 ARG A C 1
ATOM 673 O O . ARG A 1 89 ? -6.258 -6.131 -4.966 1.00 96.25 89 ARG A O 1
ATOM 680 N N . GLY A 1 90 ? -6.157 -4.646 -3.266 1.00 97.31 90 GLY A N 1
ATOM 681 C CA . GLY A 1 90 ? -7.589 -4.380 -3.121 1.00 97.31 90 GLY A CA 1
ATOM 682 C C . GLY A 1 90 ? -8.407 -5.456 -2.407 1.00 97.31 90 GLY A C 1
ATOM 683 O O . GLY A 1 90 ? -9.602 -5.263 -2.195 1.00 97.31 90 GLY A O 1
ATOM 684 N N . ARG A 1 91 ? -7.803 -6.576 -1.993 1.00 97.12 91 ARG A N 1
ATOM 685 C CA . ARG A 1 91 ? -8.507 -7.665 -1.298 1.00 97.12 91 ARG A CA 1
ATOM 686 C C . ARG A 1 91 ? -8.453 -7.486 0.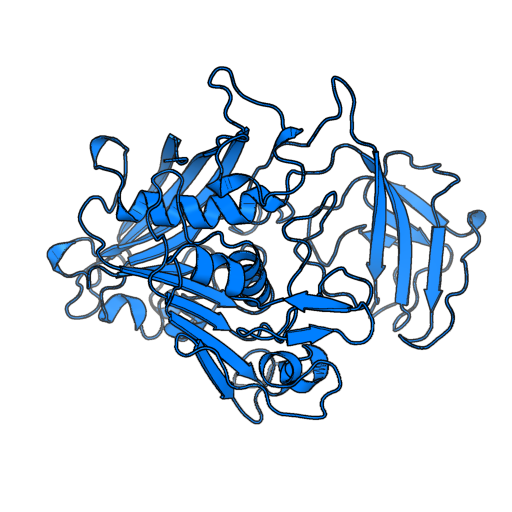215 1.00 97.12 91 ARG A C 1
ATOM 688 O O . ARG A 1 91 ? -7.385 -7.246 0.771 1.00 97.12 91 ARG A O 1
ATOM 695 N N . LYS A 1 92 ? -9.590 -7.691 0.880 1.00 96.94 92 LYS A N 1
ATOM 696 C CA . LYS A 1 92 ? -9.715 -7.756 2.344 1.00 96.94 92 LYS A CA 1
ATOM 697 C C . LYS A 1 92 ? -9.088 -9.062 2.843 1.00 96.94 92 LYS A C 1
ATOM 699 O O . LYS A 1 92 ? -9.380 -10.124 2.294 1.00 96.94 92 LYS A O 1
ATOM 704 N N . VAL A 1 93 ? -8.195 -9.010 3.831 1.00 95.38 93 VAL A N 1
ATOM 705 C CA . VAL A 1 93 ? -7.393 -10.177 4.251 1.00 95.38 93 VAL A CA 1
ATOM 706 C C . VAL A 1 93 ? -7.560 -10.545 5.724 1.00 95.38 93 VAL A C 1
ATOM 708 O O . VAL A 1 93 ? -7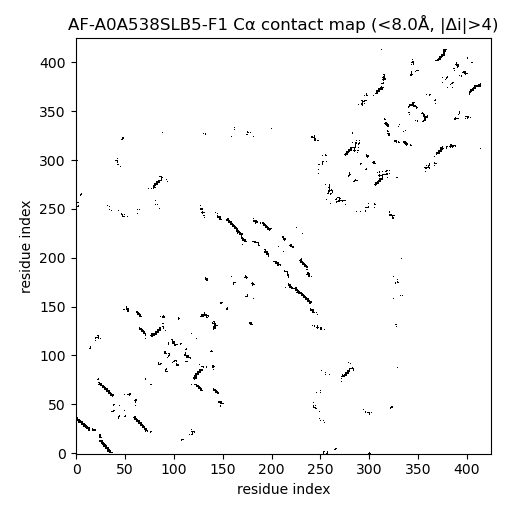.349 -11.707 6.071 1.00 95.38 93 VAL A O 1
ATOM 711 N N . ALA A 1 94 ? -7.972 -9.603 6.577 1.00 96.56 94 ALA A N 1
ATOM 712 C CA . ALA A 1 94 ? -8.068 -9.800 8.021 1.00 96.56 94 ALA A CA 1
ATOM 713 C C . ALA A 1 94 ? -9.020 -10.931 8.413 1.00 96.56 94 ALA A C 1
ATOM 715 O O . ALA A 1 94 ? -8.647 -11.763 9.235 1.00 96.56 94 ALA A O 1
ATOM 716 N N . LEU A 1 95 ? -10.213 -11.013 7.808 1.00 97.06 95 LEU A N 1
ATOM 717 C CA . LEU A 1 95 ? -11.150 -12.103 8.111 1.00 97.06 95 LEU A CA 1
ATOM 718 C C . LEU A 1 95 ? -10.579 -13.458 7.685 1.00 97.06 95 LEU A C 1
ATOM 720 O O . LEU A 1 95 ? -10.696 -14.433 8.424 1.00 97.06 95 LEU A O 1
ATOM 724 N N . GLY A 1 96 ? -9.922 -13.524 6.525 1.00 93.25 96 GLY A N 1
ATOM 725 C CA . GLY A 1 96 ? -9.308 -14.764 6.048 1.00 93.25 96 GLY A CA 1
ATOM 726 C C . GLY A 1 96 ? -8.259 -15.284 7.026 1.00 93.25 96 GLY A C 1
ATOM 727 O O . GLY A 1 96 ? -8.254 -16.461 7.374 1.00 93.25 96 GLY A O 1
ATOM 728 N N . LEU A 1 97 ? -7.411 -14.379 7.520 1.00 92.50 97 LEU A N 1
ATOM 729 C CA . LEU A 1 97 ? -6.315 -14.712 8.425 1.00 92.50 97 LEU A CA 1
ATOM 730 C C . LEU A 1 97 ? -6.778 -14.992 9.863 1.00 92.50 97 LEU A C 1
ATOM 732 O O . LEU A 1 97 ? -6.301 -15.937 10.481 1.00 92.50 97 LEU A O 1
ATOM 736 N N . LEU A 1 98 ? -7.672 -14.163 10.405 1.00 95.69 98 LEU A N 1
ATOM 737 C CA . LEU A 1 98 ? -7.994 -14.156 11.838 1.00 95.69 98 LEU A CA 1
ATOM 738 C C . LEU A 1 98 ? -9.304 -14.877 12.166 1.00 95.69 98 LEU A C 1
ATOM 740 O O . LEU A 1 98 ? -9.448 -15.388 13.273 1.00 95.69 98 LEU A O 1
ATOM 744 N N . ASN A 1 99 ? -10.232 -14.967 11.210 1.00 96.81 99 ASN A N 1
ATOM 745 C CA . ASN A 1 99 ? -11.491 -15.692 11.378 1.00 96.81 99 ASN A CA 1
ATOM 746 C C . ASN A 1 99 ? -11.523 -17.050 10.650 1.00 96.81 99 ASN A C 1
ATOM 748 O O . ASN A 1 99 ? -12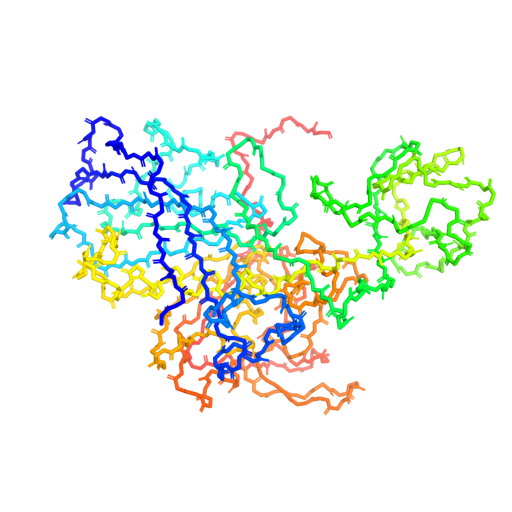.537 -17.741 10.731 1.00 96.81 99 ASN A O 1
ATOM 752 N N . SER A 1 100 ? -10.448 -17.446 9.956 1.00 93.12 100 SER A N 1
ATOM 753 C CA . SER A 1 100 ? -10.375 -18.702 9.185 1.00 93.12 100 SER A CA 1
ATOM 754 C C . SER A 1 100 ? -11.438 -18.786 8.078 1.00 93.12 100 SER A C 1
ATOM 756 O O . SER A 1 100 ? -12.211 -19.737 8.021 1.00 93.12 100 SER A O 1
ATOM 758 N N . THR A 1 101 ? -11.501 -17.764 7.221 1.00 92.19 101 THR A N 1
ATOM 759 C CA . THR A 1 101 ? -12.539 -17.624 6.176 1.00 92.19 101 THR A CA 1
ATOM 760 C C . THR A 1 101 ? -11.960 -17.691 4.762 1.00 92.19 101 THR A C 1
ATOM 762 O O . THR A 1 101 ? -10.780 -17.365 4.564 1.00 92.19 101 THR A O 1
ATOM 765 N N . PRO A 1 102 ? -12.766 -18.056 3.746 1.00 88.94 102 PRO A N 1
ATOM 766 C CA . PRO A 1 102 ? -12.441 -17.703 2.371 1.00 88.94 102 PRO A CA 1
ATOM 767 C C . PRO A 1 102 ? -12.353 -16.176 2.226 1.00 88.94 102 PRO A C 1
ATOM 769 O O . PRO A 1 102 ? -12.983 -15.411 2.956 1.00 88.94 102 PRO A O 1
ATOM 772 N N . ARG A 1 103 ? -11.556 -15.703 1.265 1.00 88.69 103 ARG A N 1
ATOM 773 C CA . ARG A 1 103 ? -11.437 -14.263 1.003 1.00 88.69 103 ARG A CA 1
ATOM 774 C C . ARG A 1 103 ? -12.528 -13.828 0.042 1.00 88.69 103 ARG A C 1
ATOM 776 O O . ARG A 1 103 ? -12.414 -14.075 -1.156 1.00 88.69 103 ARG A O 1
ATOM 783 N N . VAL A 1 104 ? -13.528 -13.129 0.565 1.00 94.00 104 VAL A N 1
ATOM 784 C CA . VAL A 1 104 ? -14.616 -12.554 -0.229 1.00 94.00 104 VAL A CA 1
ATOM 785 C C . VAL A 1 104 ? -14.577 -11.018 -0.209 1.00 94.00 104 VAL A C 1
ATOM 787 O O . VAL A 1 104 ? -14.184 -10.425 0.801 1.00 94.00 104 VAL A O 1
ATOM 790 N N . PRO A 1 105 ? -14.955 -10.339 -1.308 1.00 94.06 105 PRO A N 1
ATOM 791 C CA . PRO A 1 105 ? -14.979 -8.876 -1.355 1.00 94.06 105 PRO A CA 1
ATOM 792 C C . PRO A 1 105 ? -16.036 -8.237 -0.443 1.00 94.06 105 PRO A C 1
ATOM 794 O O . PRO A 1 105 ? -15.778 -7.166 0.112 1.00 94.06 105 PRO A O 1
ATOM 797 N N . ASP A 1 106 ? -17.196 -8.881 -0.285 1.00 96.25 106 ASP A N 1
ATOM 798 C CA . ASP A 1 106 ? -18.334 -8.417 0.520 1.00 96.25 106 ASP A CA 1
ATOM 799 C C . ASP A 1 106 ? -18.912 -9.584 1.354 1.00 96.25 106 ASP A C 1
ATOM 801 O O . ASP A 1 106 ? -19.802 -10.280 0.870 1.00 96.25 106 ASP A O 1
ATOM 805 N N . PRO A 1 107 ? -18.402 -9.851 2.576 1.00 96.25 107 PRO A N 1
ATOM 806 C CA . PRO A 1 107 ? -18.897 -10.932 3.430 1.00 96.25 107 PRO A CA 1
ATOM 807 C C . PRO A 1 107 ? -20.385 -10.770 3.779 1.00 96.25 107 PRO A C 1
ATOM 809 O O . PRO A 1 107 ? -20.824 -9.708 4.253 1.00 96.25 107 PRO A O 1
ATOM 812 N N . ALA A 1 108 ? -21.158 -11.836 3.560 1.00 95.56 108 ALA A N 1
ATOM 813 C CA . ALA A 1 108 ? -22.611 -11.847 3.717 1.00 95.56 108 ALA A CA 1
ATOM 814 C C . ALA A 1 108 ? -23.177 -13.146 4.317 1.00 95.56 108 ALA A C 1
ATOM 816 O O . ALA A 1 108 ? -24.249 -13.083 4.917 1.00 95.56 108 ALA A O 1
ATOM 817 N N . THR A 1 109 ? -22.492 -14.289 4.203 1.00 97.06 109 THR A N 1
ATOM 818 C CA . THR A 1 109 ? -22.956 -15.578 4.756 1.00 97.06 109 THR A CA 1
ATOM 819 C C . THR A 1 109 ? -22.200 -15.958 6.034 1.00 97.06 109 THR A C 1
ATOM 821 O O . THR A 1 109 ? -21.132 -15.402 6.298 1.00 97.06 109 THR A O 1
ATOM 824 N N . PRO A 1 110 ? -22.707 -16.886 6.871 1.00 96.81 110 PRO A N 1
ATOM 825 C CA . PRO A 1 110 ? -21.984 -17.339 8.062 1.00 96.81 110 PRO A CA 1
ATOM 826 C C . PRO A 1 110 ? -20.556 -17.826 7.767 1.00 96.81 110 PRO A C 1
ATOM 828 O O . PRO A 1 110 ? -19.643 -17.558 8.548 1.00 96.81 110 PRO A O 1
ATOM 831 N N . GLU A 1 111 ? -20.349 -18.484 6.627 1.00 96.81 111 GLU A N 1
ATOM 832 C CA . GLU A 1 111 ? -19.055 -18.993 6.164 1.00 96.81 111 GLU A CA 1
ATOM 833 C C . GLU A 1 111 ? -18.052 -17.859 5.916 1.00 96.81 111 GLU A C 1
ATOM 835 O O . GLU A 1 111 ? -16.879 -17.990 6.271 1.00 96.81 111 GLU A O 1
ATOM 840 N N . ASP A 1 112 ? -18.515 -16.711 5.412 1.00 97.06 112 ASP A N 1
ATOM 841 C CA . ASP A 1 112 ? -17.687 -15.522 5.178 1.00 97.06 112 ASP A CA 1
ATOM 842 C C . ASP A 1 112 ? -17.180 -14.868 6.476 1.00 97.06 112 ASP A C 1
ATOM 844 O O . ASP A 1 112 ? -16.254 -14.053 6.456 1.00 97.06 112 ASP A O 1
ATOM 848 N N . PHE A 1 113 ? -17.785 -15.210 7.618 1.00 97.69 113 PHE A N 1
ATOM 849 C CA . PHE A 1 113 ? -17.342 -14.784 8.948 1.00 97.69 113 PHE A CA 1
ATOM 850 C C . PHE A 1 113 ? -16.625 -15.894 9.717 1.00 97.69 113 PHE A C 1
ATOM 852 O O . PHE A 1 113 ? -15.947 -15.579 10.700 1.00 97.69 113 PHE A O 1
ATOM 859 N N . GLY A 1 114 ? -16.719 -17.146 9.259 1.00 96.00 114 GLY A N 1
ATOM 860 C CA . GLY A 1 114 ? -15.949 -18.296 9.723 1.00 96.00 114 GLY A CA 1
ATOM 861 C C . GLY A 1 114 ? -16.089 -18.514 11.217 1.00 96.00 114 GLY A C 1
ATOM 862 O O . GLY A 1 114 ? -17.187 -18.543 11.772 1.00 96.00 114 GLY A O 1
ATOM 863 N N . ASN A 1 115 ? -14.956 -18.615 11.906 1.00 96.62 115 ASN A N 1
ATOM 864 C CA . ASN A 1 115 ? -14.969 -18.738 13.350 1.00 96.62 115 ASN A CA 1
ATOM 865 C C . ASN A 1 115 ? -15.390 -17.428 14.043 1.00 96.62 115 ASN A C 1
ATOM 867 O O . ASN A 1 115 ? -15.596 -17.461 15.241 1.00 96.62 115 ASN A O 1
ATOM 871 N N . GLY A 1 116 ? -15.507 -16.279 13.376 1.00 97.69 116 GLY A N 1
ATOM 872 C CA . GLY A 1 116 ? -15.987 -15.034 13.982 1.00 97.69 116 GLY A CA 1
ATOM 873 C C . GLY A 1 116 ? -15.089 -14.434 15.070 1.00 97.69 116 GLY A C 1
ATOM 874 O O . GLY A 1 116 ? -15.585 -13.624 15.848 1.00 97.69 116 GLY A O 1
ATOM 875 N N . PHE A 1 117 ? -13.806 -14.812 15.169 1.00 98.38 117 PHE A N 1
ATOM 876 C CA . PHE A 1 117 ? -12.876 -14.367 16.218 1.00 98.38 117 PHE A CA 1
ATOM 877 C C . PHE A 1 117 ? -12.926 -12.853 16.432 1.00 98.38 117 PHE A C 1
ATOM 879 O O . PHE A 1 117 ? -13.285 -12.415 17.522 1.00 98.38 117 PHE A O 1
ATOM 886 N N . LEU A 1 118 ? -12.663 -12.054 15.397 1.00 98.62 118 LEU A N 1
ATOM 887 C CA . LEU A 1 118 ? -12.658 -10.593 15.522 1.00 98.62 118 LEU A CA 1
ATOM 888 C C . LEU A 1 118 ? -13.986 -10.047 16.067 1.00 98.62 118 LEU A C 1
ATOM 890 O O . LEU A 1 118 ? -13.983 -9.166 16.925 1.00 98.62 118 LEU A O 1
ATOM 894 N N . MET A 1 119 ? -15.107 -10.620 15.625 1.00 98.56 119 MET A N 1
ATOM 895 C CA . MET A 1 119 ? -16.442 -10.147 15.992 1.00 98.56 119 MET A CA 1
ATOM 896 C C . MET A 1 119 ? -16.807 -10.547 17.420 1.00 98.56 119 MET A C 1
ATOM 898 O O . MET A 1 119 ? -17.265 -9.720 18.196 1.00 98.56 119 MET A O 1
ATOM 902 N N . ARG A 1 120 ? -16.522 -11.791 17.823 1.00 98.38 120 ARG A N 1
ATOM 903 C CA . ARG A 1 120 ? -16.750 -12.253 19.203 1.00 98.38 120 ARG A CA 1
ATOM 904 C C . ARG A 1 120 ? -15.930 -11.485 20.229 1.00 98.38 120 ARG A C 1
ATOM 906 O O . ARG A 1 120 ? -16.358 -11.352 21.370 1.00 98.38 120 ARG A O 1
ATOM 913 N N . TRP A 1 121 ? -14.752 -11.016 19.828 1.00 98.38 121 TRP A N 1
ATOM 914 C CA . TRP A 1 121 ? -13.894 -10.182 20.660 1.00 98.38 121 TRP A CA 1
ATOM 915 C C . TRP A 1 121 ? -14.254 -8.695 20.592 1.00 98.38 121 TRP A C 1
ATOM 917 O O . TRP A 1 121 ? -13.559 -7.902 21.219 1.00 98.38 121 TRP A O 1
ATOM 927 N N . GLY A 1 122 ? -15.312 -8.307 19.871 1.00 98.50 122 GLY A N 1
ATOM 928 C CA . GLY A 1 122 ? -15.854 -6.950 19.871 1.00 98.50 122 GLY A CA 1
ATOM 929 C C . GLY A 1 122 ? -15.049 -5.933 19.064 1.00 98.50 122 GLY A C 1
ATOM 930 O O . GLY A 1 122 ? -15.194 -4.738 19.311 1.00 98.50 122 GLY A O 1
ATOM 931 N N . TYR A 1 123 ? -14.179 -6.364 18.143 1.00 98.81 123 TYR A N 1
ATOM 932 C CA . TYR A 1 123 ? -13.398 -5.436 17.320 1.00 98.81 123 TYR A CA 1
ATOM 933 C C . TYR A 1 123 ? -14.286 -4.669 16.342 1.00 98.81 123 TYR A C 1
ATOM 935 O O . TYR A 1 123 ? -15.176 -5.248 15.716 1.00 98.81 123 TYR A O 1
ATOM 943 N N . THR A 1 124 ? -13.958 -3.395 16.141 1.00 98.88 124 THR A N 1
ATOM 944 C CA . THR A 1 124 ? -14.320 -2.661 14.927 1.00 98.88 124 THR A CA 1
ATOM 945 C C . THR A 1 124 ? -13.247 -2.944 13.879 1.00 98.88 124 THR A C 1
ATOM 947 O O . THR A 1 124 ? -12.059 -2.756 14.144 1.00 98.88 124 THR A O 1
ATOM 950 N N . VAL A 1 125 ? -13.634 -3.417 12.695 1.00 98.88 125 VAL A N 1
ATOM 951 C CA . VAL A 1 125 ? -12.703 -3.781 11.616 1.00 98.88 125 VAL A CA 1
ATOM 952 C C . VAL A 1 125 ? -12.958 -2.886 10.414 1.00 98.88 125 VAL A C 1
ATOM 954 O O . VAL A 1 125 ? -14.077 -2.851 9.905 1.00 98.88 125 VAL A O 1
ATOM 957 N N . ALA A 1 126 ? -11.936 -2.163 9.964 1.00 98.88 126 ALA A N 1
ATOM 958 C CA . ALA A 1 126 ? -12.043 -1.240 8.839 1.00 98.88 126 ALA A CA 1
ATOM 959 C C . ALA A 1 126 ? -11.069 -1.601 7.720 1.00 98.88 126 ALA A C 1
ATOM 961 O O . ALA A 1 126 ? -9.999 -2.157 7.962 1.00 98.88 126 ALA A O 1
ATOM 962 N N . TRP A 1 127 ? -11.423 -1.208 6.504 1.00 98.81 127 TRP A N 1
ATOM 963 C CA . TRP A 1 127 ? -10.574 -1.271 5.327 1.00 98.81 127 TRP A CA 1
ATOM 964 C C . TRP A 1 127 ? -10.610 0.070 4.604 1.00 98.81 127 TRP A C 1
ATOM 966 O O . TRP A 1 127 ? -11.666 0.695 4.493 1.00 98.81 127 TRP A O 1
ATOM 976 N N . CYS A 1 128 ? -9.455 0.476 4.082 1.00 98.25 128 CYS A N 1
ATOM 977 C CA . CYS A 1 128 ? -9.281 1.693 3.297 1.00 98.25 128 CYS A CA 1
ATOM 978 C C . CYS A 1 128 ? -8.541 1.345 2.000 1.00 98.25 128 CYS A C 1
ATOM 980 O O . CYS A 1 128 ? -7.458 0.754 2.040 1.00 98.25 128 CYS A O 1
ATOM 982 N N . GLY A 1 129 ? -9.134 1.667 0.852 1.00 98.38 129 GLY A N 1
ATOM 983 C CA . GLY A 1 129 ? -8.476 1.570 -0.443 1.00 98.38 129 GLY A CA 1
ATOM 984 C C . GLY A 1 129 ? -7.259 2.491 -0.477 1.00 98.38 129 GLY A C 1
ATOM 985 O O . GLY A 1 129 ? -7.355 3.671 -0.169 1.00 98.38 129 GLY A O 1
ATOM 986 N N . TRP A 1 130 ? -6.093 1.949 -0.822 1.00 98.56 130 TRP A N 1
ATOM 987 C CA . TRP A 1 130 ? -4.824 2.693 -0.754 1.00 98.56 130 TRP A CA 1
ATOM 988 C C . TRP A 1 130 ? -4.015 2.619 -2.049 1.00 98.56 130 TRP A C 1
ATOM 990 O O . TRP A 1 130 ? -3.114 3.420 -2.274 1.00 98.56 130 TRP A O 1
ATOM 1000 N N . GLN A 1 131 ? -4.300 1.631 -2.892 1.00 98.25 131 GLN A N 1
ATOM 1001 C CA . GLN A 1 131 ? -3.515 1.338 -4.076 1.00 98.25 131 GLN A CA 1
ATOM 1002 C C . GLN A 1 131 ? -4.241 1.876 -5.315 1.00 98.25 131 GLN A C 1
ATOM 1004 O O . GLN A 1 131 ? -5.405 1.546 -5.545 1.00 98.25 131 GLN A O 1
ATOM 1009 N N . HIS A 1 132 ? -3.550 2.705 -6.101 1.00 97.81 132 HIS A N 1
ATOM 1010 C CA . HIS A 1 132 ? -4.148 3.445 -7.216 1.00 97.81 132 HIS A CA 1
ATOM 1011 C C . HIS A 1 132 ? -4.302 2.631 -8.507 1.00 97.81 132 HIS A C 1
ATOM 1013 O O . HIS A 1 132 ? -5.174 2.909 -9.322 1.00 97.81 132 HIS A O 1
ATOM 1019 N N . ASP A 1 133 ? -3.463 1.615 -8.696 1.00 97.00 133 ASP A N 1
ATOM 1020 C CA . ASP A 1 133 ? -3.417 0.764 -9.886 1.00 97.00 133 ASP A CA 1
ATOM 1021 C C . ASP A 1 133 ? -4.269 -0.511 -9.739 1.00 97.00 133 ASP A C 1
ATOM 1023 O O . ASP A 1 133 ? -4.209 -1.408 -10.583 1.00 97.00 133 ASP A O 1
ATOM 1027 N N . VAL A 1 134 ? -5.079 -0.626 -8.680 1.00 97.69 134 VAL A N 1
ATOM 1028 C CA . VAL A 1 134 ? -6.062 -1.712 -8.540 1.00 97.69 134 VAL A CA 1
ATOM 1029 C C . VAL A 1 134 ? -7.245 -1.444 -9.478 1.00 97.69 134 VAL A C 1
ATOM 1031 O O . VAL A 1 134 ? -7.872 -0.389 -9.377 1.00 97.69 134 VAL A O 1
ATOM 1034 N N . PRO A 1 135 ? -7.609 -2.383 -10.373 1.00 95.88 135 PRO A N 1
ATOM 1035 C CA . PRO A 1 135 ? -8.787 -2.211 -11.209 1.00 95.88 135 PRO A CA 1
ATOM 1036 C C . PRO A 1 135 ? -10.057 -2.239 -10.350 1.00 95.88 135 PRO A C 1
ATOM 1038 O O . PRO A 1 135 ? -10.247 -3.145 -9.537 1.00 95.88 135 PRO A O 1
ATOM 1041 N N . ARG A 1 136 ? -10.953 -1.274 -10.573 1.00 94.88 136 ARG A N 1
ATOM 1042 C CA . ARG A 1 136 ? -12.256 -1.171 -9.898 1.00 94.88 136 ARG A CA 1
ATOM 1043 C C . ARG A 1 136 ? -13.250 -2.195 -10.461 1.00 94.88 136 ARG A C 1
ATOM 1045 O O . ARG A 1 136 ? -14.150 -1.857 -11.221 1.00 94.88 136 ARG A O 1
ATOM 1052 N N . ARG A 1 137 ? -13.048 -3.467 -10.117 1.00 94.62 137 ARG A N 1
ATOM 1053 C CA . ARG A 1 137 ? -13.913 -4.606 -10.467 1.00 94.62 137 ARG A CA 1
ATOM 1054 C C . ARG A 1 137 ? -13.931 -5.623 -9.332 1.00 94.62 137 ARG A C 1
ATOM 1056 O O . ARG A 1 137 ? -13.080 -5.569 -8.448 1.00 94.62 137 ARG A O 1
ATOM 1063 N N . ASP A 1 138 ? -14.889 -6.543 -9.358 1.00 92.81 138 ASP A N 1
ATOM 1064 C CA . ASP A 1 138 ? -14.952 -7.694 -8.443 1.00 92.81 138 ASP A CA 1
ATOM 1065 C C . ASP A 1 138 ? -14.909 -7.310 -6.946 1.00 92.81 138 ASP A C 1
ATOM 1067 O O . ASP A 1 138 ? -14.394 -8.052 -6.111 1.00 92.81 138 ASP A O 1
ATOM 1071 N N . GLY A 1 139 ? -15.395 -6.112 -6.595 1.00 93.56 139 GLY A N 1
ATOM 1072 C CA . GLY A 1 139 ? -15.385 -5.586 -5.224 1.00 93.56 139 GLY A CA 1
ATOM 1073 C C . GLY A 1 139 ? -13.993 -5.294 -4.640 1.00 93.56 139 GLY A C 1
ATOM 1074 O O . GLY A 1 139 ? -13.863 -5.151 -3.419 1.00 93.56 139 GLY A O 1
ATOM 1075 N N . LEU A 1 140 ? -12.952 -5.221 -5.480 1.00 97.12 140 LEU A N 1
ATOM 1076 C CA . LEU A 1 140 ? -11.618 -4.790 -5.066 1.00 97.12 140 LEU A CA 1
ATOM 1077 C C . LEU A 1 140 ? -11.638 -3.325 -4.618 1.00 97.12 140 LEU A C 1
ATOM 1079 O O . LEU A 1 140 ? -12.251 -2.481 -5.263 1.00 97.12 140 LEU A O 1
ATOM 1083 N N . MET A 1 141 ? -10.933 -3.039 -3.525 1.00 98.31 141 MET A N 1
ATOM 1084 C CA . MET A 1 141 ? -10.805 -1.691 -2.971 1.00 98.31 141 MET A CA 1
ATOM 1085 C C . MET A 1 141 ? -9.617 -0.957 -3.595 1.00 98.31 141 MET A C 1
ATOM 1087 O O . MET A 1 141 ? -8.491 -1.460 -3.572 1.00 98.31 141 MET A O 1
ATOM 1091 N N . ALA A 1 142 ? -9.856 0.241 -4.104 1.00 98.31 142 ALA A N 1
ATOM 1092 C CA . ALA A 1 142 ? -8.893 1.073 -4.805 1.00 98.31 142 ALA A CA 1
ATOM 1093 C C . ALA A 1 142 ? -8.841 2.494 -4.224 1.00 98.31 142 ALA A C 1
ATOM 1095 O O . ALA A 1 142 ? -9.688 2.911 -3.430 1.00 98.31 142 ALA A O 1
ATOM 1096 N N . LEU A 1 143 ? -7.813 3.229 -4.638 1.00 98.62 143 LEU A N 1
ATOM 1097 C CA . LEU A 1 143 ? -7.626 4.645 -4.348 1.00 98.62 143 LEU A CA 1
ATOM 1098 C C . LEU A 1 143 ? -7.626 5.432 -5.661 1.00 98.62 143 LEU A C 1
ATOM 1100 O O . LEU A 1 143 ? -6.926 5.069 -6.600 1.00 98.62 143 LEU A O 1
ATOM 1104 N N . THR A 1 144 ? -8.358 6.533 -5.729 1.00 98.56 144 THR A N 1
ATOM 1105 C CA . THR A 1 144 ? -8.218 7.517 -6.806 1.00 98.56 144 THR A CA 1
ATOM 1106 C C . THR A 1 144 ? -7.220 8.579 -6.361 1.00 98.56 144 THR A C 1
ATOM 1108 O O . THR A 1 144 ? -7.417 9.201 -5.320 1.00 98.56 144 THR A O 1
ATOM 1111 N N . VAL A 1 145 ? -6.160 8.803 -7.139 1.00 98.25 145 VAL A N 1
ATOM 1112 C CA . VAL A 1 145 ? -5.139 9.833 -6.870 1.00 98.25 145 VAL A CA 1
ATOM 1113 C C . VAL A 1 145 ? -4.970 10.748 -8.081 1.00 98.25 145 VAL A C 1
ATOM 1115 O O . VAL A 1 145 ? -5.183 10.299 -9.211 1.00 98.25 145 VAL A O 1
ATOM 1118 N N . PRO A 1 146 ? -4.555 12.010 -7.889 1.00 97.25 146 PRO A N 1
ATOM 1119 C CA . PRO A 1 146 ? -4.246 12.887 -9.000 1.00 97.25 146 PRO A CA 1
ATOM 1120 C C . PRO A 1 146 ? -2.937 12.466 -9.674 1.00 97.25 146 PRO A C 1
ATOM 1122 O O . PRO A 1 146 ? -2.045 11.881 -9.052 1.00 97.25 146 PRO A O 1
ATOM 1125 N N . ALA A 1 147 ? -2.800 12.838 -10.944 1.00 96.00 147 ALA A N 1
ATOM 1126 C CA . ALA A 1 147 ? -1.507 12.851 -11.612 1.00 96.00 147 ALA A CA 1
ATOM 1127 C C . ALA A 1 147 ? -0.710 14.099 -11.204 1.00 96.00 147 ALA A C 1
ATOM 1129 O O . ALA A 1 147 ? -1.257 15.206 -11.149 1.00 96.00 147 ALA A O 1
ATOM 1130 N N . VAL A 1 148 ? 0.587 13.934 -10.952 1.00 94.56 148 VAL A N 1
ATOM 1131 C CA . VAL A 1 148 ? 1.495 15.038 -10.611 1.00 94.56 148 VAL A CA 1
ATOM 1132 C C . VAL A 1 148 ? 1.931 15.803 -11.864 1.00 94.56 148 VAL A C 1
ATOM 1134 O O . VAL A 1 148 ? 1.996 15.242 -12.964 1.00 94.56 148 VAL A O 1
ATOM 1137 N N . ARG A 1 149 ? 2.214 17.103 -11.717 1.00 91.62 149 ARG A N 1
ATOM 1138 C CA . ARG A 1 149 ? 2.520 18.011 -12.837 1.00 91.62 149 ARG A CA 1
ATOM 1139 C C . ARG A 1 149 ? 3.781 18.830 -12.575 1.00 91.62 149 ARG A C 1
ATOM 1141 O O . ARG A 1 149 ? 4.147 19.066 -11.430 1.00 91.62 149 ARG A O 1
ATOM 1148 N N . SER A 1 150 ? 4.438 19.288 -13.640 1.00 85.56 150 SER A N 1
ATOM 1149 C CA . SER A 1 150 ? 5.541 20.251 -13.551 1.00 85.56 150 SER A CA 1
ATOM 1150 C C . SER A 1 150 ? 5.090 21.570 -14.170 1.00 85.56 150 SER A C 1
ATOM 1152 O O . SER A 1 150 ? 4.916 21.671 -15.386 1.00 85.56 150 SER A O 1
ATOM 1154 N N . GLY A 1 151 ? 4.817 22.571 -13.328 1.00 81.31 151 GLY A N 1
ATOM 1155 C CA . GLY A 1 151 ? 4.136 23.790 -13.769 1.00 81.31 151 GLY A CA 1
ATOM 1156 C C . GLY A 1 151 ? 2.800 23.452 -14.441 1.00 81.31 151 GLY A C 1
ATOM 1157 O O . GLY A 1 151 ? 1.959 22.777 -13.849 1.00 81.31 151 GLY A O 1
ATOM 1158 N N . ASN A 1 152 ? 2.631 23.873 -15.697 1.00 76.56 152 ASN A N 1
ATOM 1159 C CA . 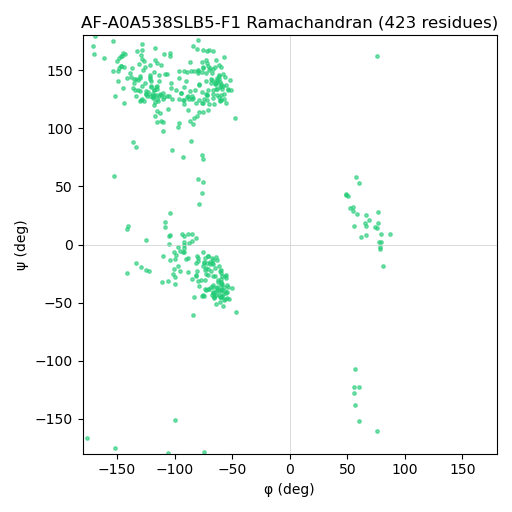ASN A 1 152 ? 1.424 23.594 -16.483 1.00 76.56 152 ASN A CA 1
ATOM 1160 C C . ASN A 1 152 ? 1.509 22.308 -17.332 1.00 76.56 152 ASN A C 1
ATOM 1162 O O . ASN A 1 152 ? 0.509 21.934 -17.944 1.00 76.56 152 ASN A O 1
ATOM 1166 N N . GLY A 1 153 ? 2.666 21.637 -17.390 1.00 86.44 153 GLY A N 1
ATOM 1167 C CA . GLY A 1 153 ? 2.907 20.475 -18.255 1.00 86.44 153 GLY A CA 1
ATOM 1168 C C . GLY A 1 153 ? 2.894 19.120 -17.528 1.00 86.44 153 GLY A C 1
ATOM 1169 O O . GLY A 1 153 ? 2.985 19.070 -16.293 1.00 86.44 153 GLY A O 1
ATOM 1170 N N . PRO A 1 154 ? 2.791 18.002 -18.276 1.00 91.88 154 PRO A N 1
ATOM 1171 C CA . PRO A 1 154 ? 2.956 16.667 -17.713 1.00 91.88 154 PRO A CA 1
ATOM 1172 C C . PRO A 1 154 ? 4.394 16.448 -17.237 1.00 91.88 154 PRO A C 1
ATOM 1174 O O . PRO A 1 154 ? 5.349 16.988 -17.794 1.00 91.88 154 PRO A O 1
ATOM 1177 N N . ILE A 1 155 ? 4.558 15.605 -16.221 1.00 94.81 155 ILE A N 1
ATOM 1178 C CA . ILE A 1 155 ? 5.863 15.019 -15.916 1.00 94.81 155 ILE A CA 1
ATOM 1179 C C . ILE A 1 155 ? 6.033 13.796 -16.819 1.00 94.81 155 ILE A C 1
ATOM 1181 O O . ILE A 1 155 ? 5.177 12.915 -16.803 1.00 94.81 155 ILE A O 1
ATOM 1185 N N . SER A 1 156 ? 7.128 13.740 -17.578 1.00 95.12 156 SER A N 1
ATOM 1186 C CA . SER A 1 156 ? 7.529 12.562 -18.358 1.00 95.12 156 SER A CA 1
ATOM 1187 C C . SER A 1 156 ? 8.751 11.899 -17.724 1.00 95.12 156 SER A C 1
ATOM 1189 O O . SER A 1 156 ? 9.598 12.575 -17.132 1.00 95.12 156 SER A O 1
ATOM 1191 N N . GLY A 1 157 ? 8.844 10.576 -17.819 1.00 95.00 157 GLY A N 1
ATOM 1192 C CA . GLY A 1 157 ? 10.009 9.832 -17.350 1.00 95.00 157 GLY A CA 1
ATOM 1193 C C . GLY A 1 157 ? 9.994 8.360 -17.756 1.00 95.00 157 GLY A C 1
ATOM 1194 O O . GLY A 1 157 ? 8.992 7.876 -18.288 1.00 95.00 157 GLY A O 1
ATOM 1195 N N . PRO A 1 158 ? 11.114 7.652 -17.534 1.00 94.81 158 PRO A N 1
ATOM 1196 C CA . PRO A 1 158 ? 11.208 6.231 -17.821 1.00 94.81 158 PRO A CA 1
ATOM 1197 C C . PRO A 1 158 ? 10.405 5.409 -16.807 1.00 94.81 158 PRO A C 1
ATOM 1199 O O . PRO A 1 158 ? 10.442 5.674 -15.604 1.00 94.81 158 PRO A O 1
ATOM 1202 N N . VAL A 1 159 ? 9.737 4.374 -17.302 1.00 94.56 159 VAL A N 1
ATOM 1203 C CA . VAL A 1 159 ? 9.088 3.318 -16.521 1.00 94.56 159 VAL A CA 1
ATOM 1204 C C . VAL A 1 159 ? 9.693 1.986 -16.935 1.00 94.56 159 VAL A C 1
ATOM 1206 O O . VAL A 1 159 ? 10.001 1.784 -18.109 1.00 94.56 159 VAL A O 1
ATOM 1209 N N . SER A 1 160 ? 9.875 1.088 -15.967 1.00 92.88 160 SER A N 1
ATOM 1210 C CA . SER A 1 160 ? 10.362 -0.269 -16.205 1.00 92.88 160 SER A CA 1
ATOM 1211 C C . SER A 1 160 ? 9.289 -1.295 -15.853 1.00 92.88 160 SER A C 1
ATOM 1213 O O . SER A 1 160 ? 8.625 -1.187 -14.820 1.00 92.88 160 SER A O 1
ATOM 1215 N N . CYS A 1 161 ? 9.121 -2.294 -16.712 1.00 92.69 161 CYS A N 1
ATOM 1216 C CA . CYS A 1 161 ? 8.313 -3.480 -16.459 1.00 92.69 161 CYS A CA 1
ATOM 1217 C C . CYS A 1 161 ? 9.199 -4.721 -16.556 1.00 92.69 161 CYS A C 1
ATOM 1219 O O . CYS A 1 161 ? 9.978 -4.838 -17.497 1.00 92.69 161 CYS A O 1
ATOM 1221 N N . GLU A 1 162 ? 9.040 -5.664 -15.625 1.00 92.56 162 GLU A N 1
ATOM 1222 C CA . GLU A 1 162 ? 9.680 -6.982 -15.682 1.00 92.56 162 GLU A CA 1
ATOM 1223 C C . GLU A 1 162 ? 8.603 -8.069 -15.756 1.00 92.56 162 GLU A C 1
ATOM 1225 O O . GLU A 1 162 ? 7.674 -8.081 -14.945 1.00 92.56 162 GLU A O 1
ATOM 1230 N N . TRP A 1 163 ? 8.756 -9.023 -16.675 1.00 92.62 163 TRP A N 1
ATOM 1231 C CA . TRP A 1 163 ? 7.874 -10.184 -16.792 1.00 92.62 163 TRP A CA 1
ATOM 1232 C C . TRP A 1 163 ? 8.647 -11.488 -16.804 1.00 92.62 163 TRP A C 1
ATOM 1234 O O . TRP A 1 163 ? 9.767 -11.569 -17.305 1.00 92.62 163 TRP A O 1
ATOM 1244 N N . ARG A 1 164 ? 7.990 -12.531 -16.297 1.00 93.19 164 ARG A N 1
ATOM 1245 C CA . ARG A 1 164 ? 8.446 -13.921 -16.369 1.00 93.19 164 ARG A CA 1
ATOM 1246 C C . ARG A 1 164 ? 7.271 -14.788 -16.815 1.00 93.19 164 ARG A C 1
ATOM 1248 O O . ARG A 1 164 ? 6.526 -15.264 -15.957 1.00 93.19 164 ARG A O 1
ATOM 1255 N N . PRO A 1 165 ? 7.006 -14.886 -18.129 1.00 93.19 165 PRO A N 1
ATOM 1256 C CA . PRO A 1 165 ? 5.897 -15.683 -18.637 1.00 93.19 165 PRO A CA 1
ATOM 1257 C C . PRO A 1 165 ? 6.070 -17.154 -18.247 1.00 93.19 165 PRO A C 1
ATOM 1259 O O . PRO A 1 165 ? 7.173 -17.689 -18.314 1.00 93.19 165 PRO A O 1
ATOM 1262 N N . ASN A 1 166 ? 4.982 -17.825 -17.869 1.00 93.75 166 ASN A N 1
ATOM 1263 C CA . ASN A 1 166 ? 4.991 -19.273 -17.601 1.00 93.75 166 ASN A CA 1
ATOM 1264 C C . ASN A 1 166 ? 4.607 -20.102 -18.838 1.00 93.75 166 ASN A C 1
ATOM 1266 O O . ASN A 1 166 ? 4.672 -21.325 -18.814 1.00 93.75 166 ASN A O 1
ATOM 1270 N N . ALA A 1 167 ? 4.197 -19.435 -19.914 1.00 95.06 167 ALA A N 1
ATOM 1271 C CA . ALA A 1 167 ? 3.833 -20.023 -21.192 1.00 95.06 167 ALA A CA 1
ATOM 1272 C C . ALA A 1 167 ? 4.250 -19.065 -22.310 1.00 95.06 167 ALA A C 1
ATOM 1274 O O . ALA A 1 167 ? 4.470 -17.875 -22.061 1.00 95.06 167 ALA A O 1
ATOM 1275 N N . ARG A 1 168 ? 4.331 -19.579 -23.541 1.00 96.50 168 ARG A N 1
ATOM 1276 C CA . ARG A 1 168 ? 4.567 -18.729 -24.707 1.00 96.50 168 ARG A CA 1
ATOM 1277 C C . ARG A 1 168 ? 3.361 -17.819 -24.934 1.00 96.50 168 ARG A C 1
ATOM 1279 O O . ARG A 1 168 ? 2.242 -18.314 -25.039 1.00 96.50 168 ARG A O 1
ATOM 1286 N N . VAL A 1 169 ? 3.592 -16.513 -25.022 1.00 96.81 169 VAL A N 1
ATOM 1287 C CA . VAL A 1 169 ? 2.546 -15.502 -25.257 1.00 96.81 169 VAL A CA 1
ATOM 1288 C C . VAL A 1 169 ? 3.035 -14.459 -26.251 1.00 96.81 169 VAL A C 1
ATOM 1290 O O . VAL A 1 169 ? 4.207 -14.112 -26.247 1.00 96.81 169 VAL A O 1
ATOM 1293 N N . GLU A 1 170 ? 2.164 -13.944 -27.113 1.00 97.19 170 GLU A N 1
ATOM 1294 C CA . GLU A 1 170 ? 2.558 -12.940 -28.118 1.00 97.19 170 GLU A CA 1
ATOM 1295 C C . GLU A 1 170 ? 2.546 -11.513 -27.565 1.00 97.19 170 GLU A C 1
ATOM 1297 O O . GLU A 1 170 ? 3.335 -10.667 -27.988 1.00 97.19 170 GLU A O 1
ATOM 1302 N N . THR A 1 171 ? 1.676 -11.264 -26.586 1.00 97.44 171 THR A N 1
ATOM 1303 C CA . THR A 1 171 ? 1.421 -9.945 -26.011 1.00 97.44 171 THR A CA 1
ATOM 1304 C C . THR A 1 171 ? 1.544 -9.996 -24.497 1.00 97.44 171 THR A C 1
ATOM 1306 O O . THR A 1 171 ? 1.006 -10.895 -23.848 1.00 97.44 171 THR A O 1
ATOM 1309 N N . LEU A 1 172 ? 2.206 -8.994 -23.924 1.00 96.94 172 LEU A N 1
ATOM 1310 C CA . LEU A 1 172 ? 2.273 -8.773 -22.484 1.00 96.94 172 LEU A CA 1
ATOM 1311 C C . LEU A 1 172 ? 1.697 -7.406 -22.130 1.00 96.94 172 LEU A C 1
ATOM 1313 O O . LEU A 1 172 ? 1.923 -6.411 -22.817 1.00 96.94 172 LEU A O 1
ATOM 1317 N N . ARG A 1 173 ? 0.967 -7.356 -21.017 1.00 96.12 173 ARG A N 1
ATOM 1318 C CA . ARG A 1 173 ? 0.473 -6.107 -20.434 1.00 96.12 173 ARG A CA 1
ATOM 1319 C C . ARG A 1 173 ? 1.584 -5.405 -19.659 1.00 96.12 173 ARG A C 1
ATOM 1321 O O . ARG A 1 173 ? 2.263 -6.045 -18.863 1.00 96.12 173 ARG A O 1
ATOM 1328 N N . MET A 1 174 ? 1.706 -4.090 -19.809 1.00 95.81 174 MET A N 1
ATOM 1329 C CA . MET A 1 174 ? 2.693 -3.204 -19.163 1.00 95.81 174 MET A CA 1
ATOM 1330 C C . MET A 1 174 ? 2.376 -2.895 -17.693 1.00 95.81 174 MET A C 1
ATOM 1332 O O . MET A 1 174 ? 2.454 -1.758 -17.231 1.00 95.81 174 MET A O 1
ATOM 1336 N N . ALA A 1 175 ? 1.997 -3.931 -16.948 1.00 93.50 175 ALA A N 1
ATOM 1337 C CA . ALA A 1 175 ? 1.738 -3.882 -15.518 1.00 93.50 175 ALA A CA 1
ATOM 1338 C C . ALA A 1 175 ? 2.080 -5.213 -14.841 1.00 93.50 175 ALA A C 1
ATOM 1340 O O . ALA A 1 175 ? 1.937 -6.281 -15.437 1.00 93.50 175 ALA A O 1
ATOM 1341 N N . ASP A 1 176 ? 2.443 -5.161 -13.560 1.00 90.75 176 ASP A N 1
ATOM 1342 C CA . ASP A 1 176 ? 2.546 -6.339 -12.707 1.00 90.75 176 ASP A CA 1
ATOM 1343 C C . ASP A 1 176 ? 1.154 -6.954 -12.500 1.00 90.75 176 ASP A C 1
ATOM 1345 O O . ASP A 1 176 ? 0.212 -6.349 -11.962 1.00 90.75 176 ASP A O 1
ATOM 1349 N N . ARG A 1 177 ? 1.035 -8.221 -12.903 1.00 88.62 177 ARG A N 1
ATOM 1350 C CA . ARG A 1 177 ? -0.185 -9.029 -12.783 1.00 88.62 177 ARG A CA 1
ATOM 1351 C C . ARG A 1 177 ? -1.352 -8.389 -13.546 1.00 88.62 177 ARG A C 1
ATOM 1353 O O . ARG A 1 177 ? -1.301 -8.207 -14.753 1.00 88.62 177 ARG A O 1
ATOM 1360 N N . TYR A 1 178 ? -2.446 -8.108 -12.844 1.00 88.81 178 TYR A N 1
ATOM 1361 C CA . TYR A 1 178 ? -3.700 -7.610 -13.400 1.00 88.81 178 TYR A CA 1
ATOM 1362 C C . TYR A 1 178 ? -3.913 -6.107 -13.158 1.00 88.81 178 TYR A C 1
ATOM 1364 O O . TYR A 1 178 ? -5.007 -5.605 -13.435 1.00 88.81 178 TYR A O 1
ATOM 1372 N N . HIS A 1 179 ? -2.910 -5.397 -12.636 1.00 95.44 179 HIS A N 1
ATOM 1373 C CA . HIS A 1 179 ? -3.017 -3.980 -12.285 1.00 95.44 179 HIS A CA 1
ATOM 1374 C C . HIS A 1 179 ? -3.063 -3.075 -13.515 1.00 95.44 179 HIS A C 1
ATOM 1376 O O . HIS A 1 179 ? -2.833 -3.512 -14.641 1.00 95.44 179 HIS A O 1
ATOM 1382 N N . ILE A 1 180 ? -3.427 -1.818 -13.296 1.00 95.81 180 ILE A N 1
ATOM 1383 C CA . ILE A 1 180 ? -3.484 -0.789 -14.328 1.00 95.81 180 ILE A CA 1
ATOM 1384 C C . ILE A 1 180 ? -2.048 -0.400 -14.716 1.00 95.81 180 ILE A C 1
ATOM 1386 O O . ILE A 1 180 ? -1.213 -0.128 -13.856 1.00 95.81 180 ILE A O 1
ATOM 1390 N N . ALA A 1 181 ? -1.763 -0.423 -16.018 1.00 95.25 181 ALA A N 1
ATOM 1391 C CA . ALA A 1 181 ? -0.462 -0.063 -16.575 1.00 95.25 181 ALA A CA 1
ATOM 1392 C C . ALA A 1 181 ? -0.256 1.453 -16.571 1.00 95.25 181 ALA A C 1
ATOM 1394 O O . ALA A 1 181 ? -1.225 2.202 -16.701 1.00 95.25 181 ALA A O 1
ATOM 1395 N N . GLN A 1 182 ? 1.005 1.885 -16.506 1.00 95.69 182 GLN A N 1
ATOM 1396 C CA . GLN A 1 182 ? 1.361 3.237 -16.932 1.00 95.69 182 GLN A CA 1
ATOM 1397 C C . GLN A 1 182 ? 1.358 3.255 -18.465 1.00 95.69 182 GLN A C 1
ATOM 1399 O O . GLN A 1 182 ? 2.068 2.449 -19.067 1.00 95.69 182 GLN A O 1
ATOM 1404 N N . PRO A 1 183 ? 0.553 4.103 -19.123 1.00 96.88 183 PRO A N 1
ATOM 1405 C CA . PRO A 1 183 ? 0.550 4.149 -20.576 1.00 96.88 183 PRO A CA 1
ATOM 1406 C C . PRO A 1 183 ? 1.900 4.644 -21.117 1.00 96.88 183 PRO A C 1
ATOM 1408 O O . PRO A 1 183 ? 2.470 5.587 -20.562 1.00 96.88 183 PRO A O 1
ATOM 1411 N N . THR A 1 184 ? 2.404 4.061 -22.210 1.00 97.81 184 THR A N 1
ATOM 1412 C CA . THR A 1 184 ? 3.497 4.692 -22.962 1.00 97.81 184 THR A CA 1
ATOM 1413 C C . THR A 1 184 ? 3.027 6.031 -23.523 1.00 97.81 184 THR A C 1
ATOM 1415 O O . THR A 1 184 ? 1.894 6.166 -23.989 1.00 97.81 184 THR A O 1
ATOM 1418 N N . ALA A 1 185 ? 3.904 7.028 -23.466 1.00 97.25 185 ALA A N 1
ATOM 1419 C CA . ALA A 1 185 ? 3.660 8.354 -24.017 1.00 97.25 185 ALA A CA 1
ATOM 1420 C C . ALA A 1 185 ? 3.699 8.360 -25.554 1.00 97.25 185 ALA A C 1
ATOM 1422 O O . ALA A 1 185 ? 3.191 9.286 -26.180 1.00 97.25 185 ALA A O 1
ATOM 1423 N N . ASP A 1 186 ? 4.332 7.351 -26.154 1.00 97.50 186 ASP A N 1
ATOM 1424 C CA . ASP A 1 186 ? 4.534 7.239 -27.594 1.00 97.50 186 ASP A CA 1
ATOM 1425 C C . ASP A 1 186 ? 4.621 5.756 -28.002 1.00 97.50 186 ASP A C 1
ATOM 1427 O O . ASP A 1 186 ? 5.385 4.981 -27.419 1.00 97.50 186 ASP A O 1
ATOM 1431 N N . LEU A 1 187 ? 3.817 5.345 -28.987 1.00 98.00 187 LEU A N 1
ATOM 1432 C CA . LEU A 1 187 ? 3.817 3.974 -29.521 1.00 98.00 187 LEU A CA 1
ATOM 1433 C C . LEU A 1 187 ? 5.029 3.703 -30.428 1.00 98.00 187 LEU A C 1
ATOM 1435 O O . LEU A 1 187 ? 5.397 2.548 -30.651 1.00 98.00 187 LEU A O 1
ATOM 1439 N N . ASP A 1 188 ? 5.677 4.760 -30.909 1.00 96.94 188 ASP A N 1
ATOM 1440 C CA . ASP A 1 188 ? 6.854 4.694 -31.765 1.00 96.94 188 ASP A CA 1
ATOM 1441 C C . ASP A 1 188 ? 8.130 5.125 -31.027 1.00 96.94 188 ASP A C 1
ATOM 1443 O O . ASP A 1 188 ? 9.163 5.308 -31.670 1.00 96.94 188 ASP A O 1
ATOM 1447 N N . ASP A 1 189 ? 8.095 5.194 -29.684 1.00 96.19 189 ASP A N 1
ATOM 1448 C CA . ASP A 1 189 ? 9.205 5.666 -28.842 1.00 96.19 189 ASP A CA 1
ATOM 1449 C C . ASP A 1 189 ? 10.544 5.016 -29.261 1.00 96.19 189 ASP A C 1
ATOM 1451 O O . ASP A 1 189 ? 10.753 3.811 -29.038 1.00 96.19 189 ASP A O 1
ATOM 1455 N N . PRO A 1 190 ? 11.472 5.781 -29.872 1.00 95.00 190 PRO A N 1
ATOM 1456 C CA . PRO A 1 190 ? 12.742 5.243 -30.344 1.00 95.00 190 PRO A CA 1
ATOM 1457 C C . PRO A 1 190 ? 13.710 4.962 -29.189 1.00 95.00 190 PRO A C 1
ATOM 145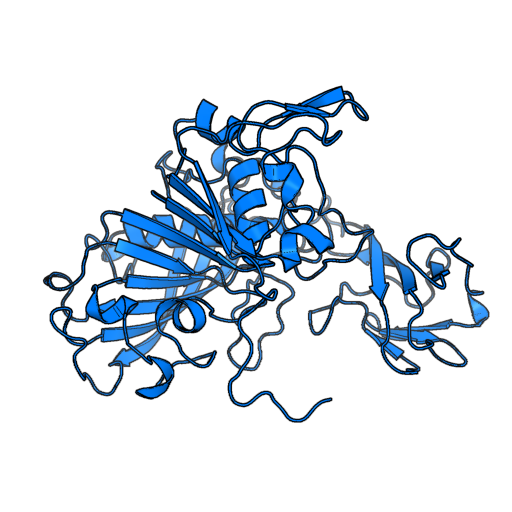9 O O . PRO A 1 190 ? 14.704 4.259 -29.376 1.00 95.00 190 PRO A O 1
ATOM 1462 N N . ALA A 1 191 ? 13.446 5.511 -27.998 1.00 96.25 191 ALA A N 1
ATOM 1463 C CA . ALA A 1 191 ? 14.245 5.286 -26.802 1.00 96.25 191 ALA A CA 1
ATOM 1464 C C . ALA A 1 191 ? 13.782 4.064 -25.995 1.00 96.25 191 ALA A C 1
ATOM 1466 O O . ALA A 1 191 ? 14.518 3.635 -25.099 1.00 96.25 191 ALA A O 1
ATOM 1467 N N . ALA A 1 192 ? 12.611 3.496 -26.308 1.00 98.19 192 ALA A N 1
ATOM 1468 C CA . ALA A 1 192 ? 12.098 2.319 -25.627 1.00 98.19 192 ALA A CA 1
ATOM 1469 C C . ALA A 1 192 ? 12.944 1.075 -25.945 1.00 98.19 192 ALA A C 1
ATOM 1471 O O . ALA A 1 192 ? 13.394 0.853 -27.073 1.00 98.19 192 ALA A O 1
ATOM 1472 N N . ARG A 1 193 ? 13.194 0.255 -24.923 1.00 98.12 193 ARG A N 1
ATOM 1473 C CA . ARG A 1 193 ? 14.129 -0.876 -24.972 1.00 98.12 193 ARG A CA 1
ATOM 1474 C C . ARG A 1 193 ? 13.480 -2.103 -24.369 1.00 98.12 193 ARG A C 1
ATOM 1476 O O . ARG A 1 193 ? 13.035 -2.050 -23.228 1.00 98.12 193 ARG A O 1
ATOM 1483 N N . LEU A 1 194 ? 13.503 -3.204 -25.109 1.00 98.38 194 LEU A N 1
ATOM 1484 C CA . LEU A 1 194 ? 13.125 -4.522 -24.620 1.00 98.38 194 LEU A CA 1
ATOM 1485 C C . LEU A 1 194 ? 14.379 -5.391 -24.523 1.00 98.38 194 LEU A C 1
ATOM 1487 O O . LEU A 1 194 ? 15.165 -5.475 -25.469 1.00 98.38 194 LEU A O 1
ATOM 1491 N N . THR A 1 195 ? 14.565 -6.039 -23.382 1.00 97.81 195 THR A N 1
ATOM 1492 C CA . THR A 1 195 ? 15.658 -6.985 -23.155 1.00 97.81 195 THR A CA 1
ATOM 1493 C C . THR A 1 195 ? 15.122 -8.318 -22.658 1.00 97.81 195 THR A C 1
ATOM 1495 O O . THR A 1 195 ? 14.011 -8.394 -22.129 1.00 97.81 195 THR A O 1
ATOM 1498 N N . VAL A 1 196 ? 15.914 -9.371 -22.839 1.00 97.69 196 VAL A N 1
ATOM 1499 C CA . VAL A 1 196 ? 15.628 -10.719 -22.348 1.00 97.69 196 VAL A CA 1
ATOM 1500 C C . VAL A 1 196 ? 16.863 -11.313 -21.682 1.00 97.69 196 VAL A C 1
ATOM 1502 O O . VAL A 1 196 ? 17.989 -11.102 -22.133 1.00 97.69 196 VAL A O 1
ATOM 1505 N N . ARG A 1 197 ? 16.657 -12.063 -20.601 1.00 96.31 197 ARG A N 1
ATOM 1506 C CA . ARG A 1 197 ? 17.688 -12.867 -19.933 1.00 96.31 197 ARG A CA 1
ATOM 1507 C C . ARG A 1 197 ? 17.123 -14.224 -19.520 1.00 96.31 197 ARG A C 1
ATOM 1509 O O . ARG A 1 197 ? 15.950 -14.328 -19.167 1.00 96.31 197 ARG A O 1
ATOM 1516 N N . GLU A 1 198 ? 17.969 -15.249 -19.531 1.00 94.94 198 GLU A N 1
ATOM 1517 C CA . GLU A 1 198 ? 17.568 -16.632 -19.221 1.00 94.94 198 GLU A CA 1
ATOM 1518 C C . GLU A 1 198 ? 17.245 -16.832 -17.730 1.00 94.94 198 GLU A C 1
ATOM 1520 O O . GLU A 1 198 ? 16.304 -17.529 -17.371 1.00 94.94 198 GLU A O 1
ATOM 1525 N N . HIS A 1 199 ? 18.002 -16.189 -16.838 1.00 90.81 199 HIS A N 1
ATOM 1526 C CA . HIS A 1 199 ? 17.789 -16.229 -15.390 1.00 90.81 199 HIS A CA 1
ATOM 1527 C C . HIS A 1 199 ? 18.338 -14.960 -14.720 1.00 90.81 199 HIS A C 1
ATOM 1529 O O . HIS A 1 199 ? 18.953 -14.116 -15.368 1.00 90.81 199 HIS A O 1
ATOM 1535 N N . ALA A 1 200 ? 18.131 -14.806 -13.407 1.00 85.12 200 ALA A N 1
ATOM 1536 C CA . ALA A 1 200 ? 18.461 -13.570 -12.681 1.00 85.12 200 ALA A CA 1
ATOM 1537 C C . ALA A 1 200 ? 19.947 -13.161 -12.762 1.00 85.12 200 ALA A C 1
ATOM 1539 O O . ALA A 1 200 ? 20.238 -11.974 -12.796 1.00 85.12 200 ALA A O 1
ATOM 1540 N N . GLY A 1 201 ? 20.865 -14.133 -12.811 1.00 88.19 201 GLY A N 1
ATOM 1541 C CA . GLY A 1 201 ? 22.306 -13.896 -12.986 1.00 88.19 201 GLY A CA 1
ATOM 1542 C C . GLY A 1 201 ? 22.823 -13.911 -14.433 1.00 88.19 201 GLY A C 1
ATOM 1543 O O . GLY A 1 201 ? 24.031 -13.825 -14.624 1.00 88.19 201 GLY A O 1
ATOM 1544 N N . ALA A 1 202 ? 21.961 -14.083 -15.441 1.00 94.38 202 ALA A N 1
ATOM 1545 C CA . ALA A 1 202 ? 22.381 -14.114 -16.845 1.00 94.38 202 ALA A CA 1
ATOM 1546 C C . ALA A 1 202 ? 22.509 -12.688 -17.414 1.00 94.38 202 ALA A C 1
ATOM 1548 O O . ALA A 1 202 ? 21.748 -11.805 -17.003 1.00 94.38 202 ALA A O 1
ATOM 1549 N N . PRO A 1 203 ? 23.417 -12.444 -18.381 1.00 94.88 203 PRO A N 1
ATOM 1550 C CA . PRO A 1 203 ? 23.482 -11.158 -19.068 1.00 94.88 203 PRO A CA 1
ATOM 1551 C C . PRO A 1 203 ? 22.173 -10.871 -19.818 1.00 94.88 203 PRO A C 1
ATOM 1553 O O . PRO A 1 203 ? 21.570 -11.770 -20.406 1.00 94.88 203 PRO A O 1
ATOM 1556 N N . ALA A 1 204 ? 21.747 -9.608 -19.812 1.00 95.38 204 ALA A N 1
ATOM 1557 C CA . ALA A 1 204 ? 20.592 -9.161 -20.582 1.00 95.38 204 ALA A CA 1
ATOM 1558 C C . ALA A 1 204 ? 20.973 -8.955 -22.057 1.00 95.38 204 ALA A C 1
ATOM 1560 O O . ALA A 1 204 ? 21.884 -8.188 -22.371 1.00 95.38 204 ALA A O 1
ATOM 1561 N N . GLY A 1 205 ? 20.260 -9.625 -22.961 1.00 97.56 205 GLY A N 1
ATOM 1562 C CA . GLY A 1 205 ? 20.348 -9.423 -24.404 1.00 97.56 205 GLY A CA 1
ATOM 1563 C C . GLY A 1 205 ? 19.288 -8.433 -24.881 1.00 97.56 205 GLY A C 1
ATOM 1564 O O . GLY A 1 205 ? 18.112 -8.569 -24.545 1.00 97.56 205 GLY A O 1
ATOM 1565 N N . ALA A 1 206 ? 19.687 -7.434 -25.668 1.00 98.19 206 ALA A N 1
ATOM 1566 C CA . ALA A 1 206 ? 18.742 -6.512 -26.291 1.00 98.19 206 ALA A CA 1
ATOM 1567 C C . ALA A 1 206 ? 17.952 -7.213 -27.405 1.00 98.19 206 ALA A C 1
ATOM 1569 O O . ALA A 1 206 ? 18.537 -7.867 -28.268 1.00 98.19 206 ALA A O 1
ATOM 1570 N N . ILE A 1 207 ? 16.633 -7.030 -27.414 1.00 98.44 207 ILE A N 1
ATOM 1571 C CA . ILE A 1 207 ? 15.778 -7.443 -28.527 1.00 98.44 207 ILE A CA 1
ATOM 1572 C C . ILE A 1 207 ? 15.708 -6.283 -29.521 1.00 98.44 207 ILE A C 1
ATOM 1574 O O . ILE A 1 207 ? 15.394 -5.148 -29.150 1.00 98.44 207 ILE A O 1
ATOM 1578 N N . ALA A 1 208 ? 16.010 -6.567 -30.791 1.00 97.88 208 ALA A N 1
ATOM 1579 C CA . ALA A 1 208 ? 15.994 -5.573 -31.859 1.00 97.88 208 ALA A CA 1
ATOM 1580 C C . ALA A 1 208 ? 14.643 -4.842 -31.909 1.00 97.88 208 ALA A C 1
ATOM 1582 O O . ALA A 1 208 ? 13.594 -5.481 -31.883 1.00 97.88 208 ALA A O 1
ATOM 1583 N N . ARG A 1 209 ? 14.659 -3.506 -32.018 1.00 96.62 209 ARG A N 1
ATOM 1584 C CA . ARG A 1 209 ? 13.440 -2.672 -32.030 1.00 96.62 209 ARG A CA 1
ATOM 1585 C C . ARG A 1 209 ? 12.440 -3.073 -33.119 1.00 96.62 209 ARG A C 1
ATOM 1587 O O . ARG A 1 209 ? 11.247 -2.887 -32.926 1.00 96.62 209 ARG A O 1
ATOM 1594 N N . THR A 1 210 ? 12.917 -3.627 -34.233 1.00 97.00 210 THR A N 1
ATOM 1595 C CA . THR A 1 210 ? 12.093 -4.116 -35.348 1.00 97.00 210 THR A CA 1
ATOM 1596 C C . THR A 1 210 ? 11.372 -5.432 -35.062 1.00 97.00 210 THR A C 1
ATOM 1598 O O . THR A 1 210 ? 10.471 -5.774 -35.813 1.00 97.00 210 THR A O 1
ATOM 1601 N N . ALA A 1 211 ? 11.758 -6.168 -34.015 1.00 98.06 211 ALA A N 1
ATOM 1602 C CA . ALA A 1 211 ? 11.148 -7.445 -33.648 1.00 98.06 211 ALA A CA 1
ATOM 1603 C C . ALA A 1 211 ? 9.993 -7.293 -32.646 1.00 98.06 211 ALA A C 1
ATOM 1605 O O . ALA A 1 211 ? 9.387 -8.284 -32.256 1.00 98.06 211 ALA A O 1
ATOM 1606 N N . TRP A 1 212 ? 9.701 -6.084 -32.164 1.00 98.50 212 TRP A N 1
ATOM 1607 C CA . TRP A 1 212 ? 8.635 -5.852 -31.191 1.00 98.50 212 TRP A CA 1
ATOM 1608 C C . TRP A 1 212 ? 8.005 -4.472 -31.375 1.00 98.50 212 TRP A C 1
ATOM 1610 O O . TRP A 1 212 ? 8.579 -3.573 -31.988 1.00 98.50 212 TRP A O 1
ATOM 1620 N N . ARG A 1 213 ? 6.798 -4.295 -30.842 1.00 98.25 213 ARG A N 1
ATOM 1621 C CA . ARG A 1 213 ? 6.037 -3.040 -30.921 1.00 98.25 213 ARG A CA 1
ATOM 1622 C C . ARG A 1 213 ? 5.131 -2.869 -29.713 1.00 98.25 213 ARG A C 1
ATOM 1624 O O . ARG A 1 213 ? 4.734 -3.858 -29.098 1.00 98.25 213 ARG A O 1
ATOM 1631 N N . PHE A 1 214 ? 4.746 -1.635 -29.420 1.00 98.56 214 PHE A N 1
ATOM 1632 C CA . PHE A 1 214 ? 3.569 -1.393 -28.594 1.00 98.56 214 PHE A CA 1
ATOM 1633 C C . PHE A 1 214 ? 2.323 -1.743 -29.414 1.00 98.56 214 PHE A C 1
ATOM 1635 O O . PHE A 1 214 ? 2.164 -1.263 -30.533 1.00 98.56 214 PHE A O 1
ATOM 1642 N N . ALA A 1 215 ? 1.473 -2.632 -28.901 1.00 97.56 215 ALA A N 1
ATOM 1643 C CA . ALA A 1 215 ? 0.199 -2.959 -29.548 1.00 97.56 215 ALA A CA 1
ATOM 1644 C C . ALA A 1 215 ? -0.859 -1.889 -29.270 1.00 97.56 215 ALA A C 1
ATOM 1646 O O . ALA A 1 215 ? -1.673 -1.562 -30.127 1.00 97.56 215 ALA A O 1
ATOM 1647 N N . ASP A 1 216 ? -0.803 -1.339 -28.063 1.00 98.06 216 ASP A N 1
ATOM 1648 C CA . ASP A 1 216 ? -1.507 -0.149 -27.619 1.00 98.06 216 ASP A CA 1
ATOM 1649 C C . ASP A 1 216 ? -0.669 0.509 -26.515 1.00 98.06 216 ASP A C 1
ATOM 1651 O O . ASP A 1 216 ? 0.439 0.062 -26.210 1.00 98.06 216 ASP A O 1
ATOM 1655 N N . ALA A 1 217 ? -1.190 1.565 -25.890 1.00 97.56 217 ALA A N 1
ATOM 1656 C CA . ALA A 1 217 ? -0.445 2.311 -24.882 1.00 97.56 217 ALA A CA 1
ATOM 1657 C C . ALA A 1 217 ? -0.082 1.481 -23.629 1.00 97.56 217 ALA A C 1
ATOM 1659 O O . ALA A 1 217 ? 0.736 1.910 -22.828 1.00 97.56 217 ALA A O 1
ATOM 1660 N N . SER A 1 218 ? -0.679 0.306 -23.434 1.00 97.50 218 SER A N 1
ATOM 1661 C CA . SER A 1 218 ? -0.554 -0.542 -22.246 1.00 97.50 218 SER A CA 1
ATOM 1662 C C . SER A 1 218 ? -0.099 -1.978 -22.532 1.00 97.50 218 SER A C 1
ATOM 1664 O O . SER A 1 218 ? -0.021 -2.783 -21.597 1.00 97.50 218 SER A O 1
ATOM 1666 N N . HIS A 1 219 ? 0.210 -2.310 -23.787 1.00 98.12 219 HIS A N 1
ATOM 1667 C CA . HIS A 1 219 ? 0.610 -3.652 -24.203 1.00 98.12 219 HIS A CA 1
ATOM 1668 C C . HIS A 1 219 ? 1.812 -3.627 -25.143 1.00 98.12 219 HIS A C 1
ATOM 1670 O O . HIS A 1 219 ? 1.906 -2.799 -26.048 1.00 98.12 219 HIS A O 1
ATOM 1676 N N . VAL A 1 220 ? 2.693 -4.612 -24.980 1.00 98.31 220 VAL A N 1
ATOM 1677 C CA . VAL A 1 220 ? 3.843 -4.859 -25.853 1.00 98.31 220 VAL A CA 1
ATOM 1678 C C . VAL A 1 220 ? 3.695 -6.216 -26.541 1.00 98.31 220 VAL A C 1
ATOM 1680 O O . VAL A 1 220 ? 3.334 -7.205 -25.903 1.00 98.31 220 VAL A O 1
ATOM 1683 N N . CYS A 1 221 ? 3.976 -6.263 -27.841 1.00 98.38 221 CYS A N 1
ATOM 1684 C CA . CYS A 1 221 ? 4.008 -7.477 -28.654 1.00 98.38 221 CYS A CA 1
ATOM 1685 C C . CYS A 1 221 ? 5.426 -7.773 -29.123 1.00 98.38 221 CYS A C 1
ATOM 1687 O O . CYS A 1 221 ? 6.132 -6.857 -29.543 1.00 98.38 221 CYS A O 1
ATOM 1689 N N . LEU A 1 222 ? 5.798 -9.050 -29.118 1.00 98.56 222 LEU A N 1
ATOM 1690 C CA . LEU A 1 222 ? 7.078 -9.553 -29.615 1.00 98.56 222 LEU A CA 1
ATOM 1691 C C . LEU A 1 222 ? 6.824 -10.524 -30.771 1.00 98.56 222 LEU A C 1
ATOM 1693 O O . LEU A 1 222 ? 6.053 -11.473 -30.626 1.00 98.56 222 LEU A O 1
ATOM 1697 N N . ASP A 1 223 ? 7.478 -10.309 -31.908 1.00 97.56 223 ASP A N 1
ATOM 1698 C CA . ASP A 1 223 ? 7.415 -11.220 -33.047 1.00 97.56 223 ASP A CA 1
ATOM 1699 C C . ASP A 1 223 ? 8.085 -12.549 -32.672 1.00 97.56 223 ASP A C 1
ATOM 1701 O O . ASP A 1 223 ? 9.184 -12.586 -32.120 1.00 97.56 223 ASP A O 1
ATOM 1705 N N . GLY A 1 224 ? 7.389 -13.662 -32.912 1.00 94.69 224 GLY A N 1
ATOM 1706 C CA . GLY A 1 224 ? 7.786 -14.968 -32.374 1.00 94.69 224 GLY A CA 1
ATOM 1707 C C . GLY A 1 224 ? 7.422 -15.178 -30.894 1.00 94.69 224 GLY A C 1
ATOM 1708 O O . GLY A 1 224 ? 7.560 -16.296 -30.397 1.00 94.69 224 GLY A O 1
ATOM 1709 N N . GLY A 1 225 ? 6.871 -14.171 -30.219 1.00 97.44 225 GLY A N 1
ATOM 1710 C CA . GLY A 1 225 ? 6.336 -14.252 -28.865 1.00 97.44 225 GLY A CA 1
ATOM 1711 C C . GLY A 1 225 ? 7.385 -14.288 -27.753 1.00 97.44 225 GLY A C 1
ATOM 1712 O O . GLY A 1 225 ? 8.560 -14.580 -27.953 1.00 97.44 225 GLY A O 1
ATOM 1713 N N . PHE A 1 226 ? 6.921 -13.993 -26.545 1.00 98.25 226 PHE A N 1
ATOM 1714 C CA . PHE A 1 226 ? 7.657 -14.131 -25.298 1.00 98.25 226 PHE A CA 1
ATOM 1715 C C . PHE A 1 226 ? 7.710 -15.602 -24.882 1.00 98.25 226 PHE A C 1
ATOM 1717 O O . PHE A 1 226 ? 6.684 -16.281 -24.860 1.00 98.25 226 PHE A O 1
ATOM 1724 N N . GLU A 1 227 ? 8.896 -16.096 -24.546 1.00 97.25 227 GLU A N 1
ATOM 1725 C CA . GLU A 1 227 ? 9.154 -17.484 -24.169 1.00 97.25 227 GLU A CA 1
ATOM 1726 C C . GLU A 1 227 ? 8.906 -17.727 -22.673 1.00 97.25 227 GLU A C 1
ATOM 1728 O O . GLU A 1 227 ? 9.121 -16.851 -21.830 1.00 97.25 227 GLU A O 1
ATOM 1733 N N . ALA A 1 228 ? 8.484 -18.947 -22.337 1.00 96.31 228 ALA A N 1
ATOM 1734 C CA . ALA A 1 228 ? 8.280 -19.354 -20.952 1.00 96.31 228 ALA A CA 1
ATOM 1735 C C . ALA A 1 228 ? 9.612 -19.424 -20.182 1.00 96.31 228 ALA A C 1
ATOM 1737 O O . ALA A 1 228 ? 10.624 -19.875 -20.713 1.00 96.31 228 ALA A O 1
ATOM 1738 N N . GLY A 1 229 ? 9.608 -19.006 -18.916 1.00 93.75 229 GLY A N 1
ATOM 1739 C CA . GLY A 1 229 ? 10.753 -19.099 -18.004 1.00 93.75 229 GLY A CA 1
ATOM 1740 C C . GLY A 1 229 ? 11.806 -17.996 -18.156 1.00 93.75 229 GLY A C 1
ATOM 1741 O O . GLY A 1 229 ? 12.549 -17.751 -17.205 1.00 93.75 229 GLY A O 1
ATOM 1742 N N . LYS A 1 230 ? 11.837 -17.280 -19.287 1.00 95.75 230 LYS A N 1
ATOM 1743 C CA . LYS A 1 230 ? 12.739 -16.139 -19.493 1.00 95.75 230 LYS A CA 1
ATOM 1744 C C . LYS A 1 230 ? 12.265 -14.899 -18.746 1.00 95.75 230 LYS A C 1
ATOM 1746 O O . LYS A 1 230 ? 11.083 -14.745 -18.435 1.00 95.75 230 LYS A O 1
ATOM 1751 N N . ILE A 1 231 ? 13.198 -13.994 -18.471 1.00 95.31 231 ILE A N 1
ATOM 1752 C CA . ILE A 1 231 ? 12.915 -12.708 -17.838 1.00 95.31 231 ILE A CA 1
ATOM 1753 C C . ILE A 1 231 ? 13.023 -11.614 -18.893 1.00 95.31 231 ILE A C 1
ATOM 1755 O O . ILE A 1 231 ? 14.104 -11.378 -19.431 1.00 95.31 231 ILE A O 1
ATOM 1759 N N . TYR A 1 232 ? 11.908 -10.945 -19.162 1.00 96.19 232 TYR A N 1
ATOM 1760 C CA . TYR A 1 232 ? 11.837 -9.813 -20.078 1.00 96.19 232 TYR A CA 1
ATOM 1761 C C . TYR A 1 232 ? 11.765 -8.513 -19.294 1.00 96.19 232 TYR A C 1
ATOM 1763 O O . TYR A 1 232 ? 11.038 -8.438 -18.305 1.00 96.19 232 TYR A O 1
ATOM 1771 N N . GLU A 1 233 ? 12.479 -7.492 -19.754 1.00 95.81 233 GLU A N 1
ATOM 1772 C CA . GLU A 1 233 ? 12.435 -6.152 -19.174 1.00 95.81 233 GLU A CA 1
ATOM 1773 C C . GLU A 1 233 ? 12.198 -5.119 -20.272 1.00 95.81 233 GLU A C 1
ATOM 1775 O O . GLU A 1 233 ? 12.951 -5.067 -21.248 1.00 95.81 233 GLU A O 1
ATOM 1780 N N . LEU A 1 234 ? 11.148 -4.314 -20.116 1.00 96.31 234 LEU A N 1
ATOM 1781 C CA . LEU A 1 234 ? 10.831 -3.191 -20.992 1.00 96.31 234 LEU A CA 1
ATOM 1782 C C . LEU A 1 234 ? 11.056 -1.887 -20.237 1.00 96.31 234 LEU A C 1
ATOM 1784 O O . LEU A 1 234 ? 10.424 -1.660 -19.208 1.00 96.31 234 LEU A O 1
ATOM 1788 N N . VAL A 1 235 ? 11.874 -1.007 -20.805 1.00 96.56 235 VAL A N 1
ATOM 1789 C CA . VAL A 1 235 ? 11.992 0.392 -20.387 1.00 96.56 235 VAL A CA 1
ATOM 1790 C C . VAL A 1 235 ? 11.377 1.273 -21.465 1.00 96.56 235 VAL A C 1
ATOM 1792 O O . VAL A 1 235 ? 11.743 1.155 -22.633 1.00 96.56 235 VAL A O 1
ATOM 1795 N N . TYR A 1 236 ? 10.451 2.148 -21.086 1.00 97.50 236 TYR A N 1
ATOM 1796 C CA . TYR A 1 236 ? 9.720 3.027 -22.004 1.00 97.50 236 TYR A CA 1
ATOM 1797 C C . TYR A 1 236 ? 9.403 4.365 -21.344 1.00 97.50 236 TYR A C 1
ATOM 1799 O O . TYR A 1 236 ? 9.459 4.490 -20.118 1.00 97.50 236 TYR A O 1
ATOM 1807 N N . ARG A 1 237 ? 9.076 5.379 -22.145 1.00 97.75 237 ARG A N 1
ATOM 1808 C CA . ARG A 1 237 ? 8.668 6.687 -21.633 1.00 97.75 237 ARG A CA 1
ATOM 1809 C C . ARG A 1 237 ? 7.175 6.705 -21.307 1.00 97.75 237 ARG A C 1
ATOM 1811 O O . ARG A 1 237 ? 6.355 6.414 -22.169 1.00 97.75 237 ARG A O 1
ATOM 1818 N N . ALA A 1 238 ? 6.819 7.114 -20.092 1.00 97.12 238 ALA A N 1
ATOM 1819 C CA . ALA A 1 238 ? 5.439 7.399 -19.694 1.00 97.12 238 ALA A CA 1
ATOM 1820 C C . ALA A 1 238 ? 5.266 8.876 -19.308 1.00 97.12 238 ALA A C 1
ATOM 1822 O O . ALA A 1 238 ? 6.240 9.621 -19.141 1.00 97.12 238 ALA A O 1
ATOM 1823 N N . GLU A 1 239 ? 4.014 9.296 -19.153 1.00 96.25 239 GLU A N 1
ATOM 1824 C CA . GLU A 1 239 ? 3.614 10.635 -18.714 1.00 96.25 239 GLU A CA 1
ATOM 1825 C C . GLU A 1 239 ? 2.540 10.553 -17.621 1.00 96.25 239 GLU A C 1
ATOM 1827 O O . GLU A 1 239 ? 1.961 9.496 -17.386 1.00 96.25 239 GLU A O 1
ATOM 1832 N N . HIS A 1 240 ? 2.281 11.673 -16.939 1.00 95.38 240 HIS A N 1
ATOM 1833 C CA . HIS A 1 240 ? 1.244 11.797 -15.903 1.00 95.38 240 HIS A CA 1
ATOM 1834 C C . HIS A 1 240 ? 1.384 10.809 -14.723 1.00 95.38 240 HIS A C 1
ATOM 1836 O O . HIS A 1 240 ? 0.440 10.072 -14.429 1.00 95.38 240 HIS A O 1
ATOM 1842 N N . PRO A 1 241 ? 2.519 10.805 -13.992 1.00 96.88 241 PRO A N 1
ATOM 1843 C CA . PRO A 1 241 ? 2.701 9.882 -12.884 1.00 96.88 241 PRO A CA 1
ATOM 1844 C C . PRO A 1 241 ? 1.602 10.081 -11.831 1.00 96.88 241 PRO A C 1
ATOM 1846 O O . PRO A 1 241 ? 1.344 11.221 -11.434 1.00 96.88 241 PRO A O 1
ATOM 1849 N N . PRO A 1 242 ? 0.974 9.008 -11.332 1.00 97.19 242 PRO A N 1
ATOM 1850 C CA . PRO A 1 242 ? 0.050 9.105 -10.212 1.00 97.19 242 PRO A CA 1
ATOM 1851 C C . PRO A 1 242 ? 0.807 9.479 -8.937 1.00 97.19 242 PRO A C 1
ATOM 1853 O O . PRO A 1 242 ? 1.952 9.065 -8.733 1.00 97.19 242 PRO A O 1
ATOM 1856 N N . LEU A 1 243 ? 0.159 10.221 -8.038 1.00 97.75 243 LEU A N 1
ATOM 1857 C CA . LEU A 1 243 ? 0.716 10.525 -6.721 1.00 97.75 243 LEU A CA 1
ATOM 1858 C C . LEU A 1 243 ? 0.610 9.308 -5.784 1.00 97.75 243 LEU A C 1
ATOM 1860 O O . LEU A 1 243 ? -0.256 9.230 -4.912 1.00 97.75 243 LEU A O 1
ATOM 1864 N N . VAL A 1 244 ? 1.501 8.335 -5.985 1.00 97.75 244 VAL A N 1
ATOM 1865 C CA . VAL A 1 244 ? 1.454 7.004 -5.351 1.00 97.75 244 VAL A CA 1
ATOM 1866 C C . VAL A 1 244 ? 1.404 7.073 -3.821 1.00 97.75 244 VAL A C 1
ATOM 1868 O O . VAL A 1 244 ? 0.634 6.348 -3.189 1.00 97.75 244 VAL A O 1
ATOM 1871 N N . GLY A 1 245 ? 2.192 7.969 -3.220 1.00 97.94 245 GLY A N 1
ATOM 1872 C CA . GLY A 1 245 ? 2.339 8.051 -1.767 1.00 97.94 245 GLY A CA 1
ATOM 1873 C C . GLY A 1 245 ? 1.092 8.515 -1.009 1.00 97.94 245 GLY A C 1
ATOM 1874 O O . GLY A 1 245 ? 1.033 8.313 0.204 1.00 97.94 245 GLY A O 1
ATOM 1875 N N . LEU A 1 246 ? 0.054 9.037 -1.683 1.00 98.50 246 LEU A N 1
ATOM 1876 C CA . LEU A 1 246 ? -1.227 9.323 -1.019 1.00 98.50 246 LEU A CA 1
ATOM 1877 C C . LEU A 1 246 ? -1.870 8.075 -0.415 1.00 98.50 246 LEU A C 1
ATOM 1879 O O . LEU A 1 246 ? -2.594 8.202 0.565 1.00 98.50 246 LEU A O 1
ATOM 1883 N N . GLY A 1 247 ? -1.572 6.873 -0.917 1.00 98.50 247 GLY A N 1
ATOM 1884 C CA . GLY A 1 247 ? -2.050 5.634 -0.299 1.00 98.50 247 GLY A CA 1
ATOM 1885 C C . GLY A 1 247 ? -1.593 5.451 1.145 1.00 98.50 247 GLY A C 1
ATOM 1886 O O . GLY A 1 247 ? -2.351 4.956 1.979 1.00 98.50 247 GLY A O 1
ATOM 1887 N N . LEU A 1 248 ? -0.379 5.904 1.471 1.00 98.81 248 LEU A N 1
ATOM 1888 C CA . LEU A 1 248 ? 0.133 5.874 2.841 1.00 98.81 248 LEU A CA 1
ATOM 1889 C C . LEU A 1 248 ? -0.649 6.826 3.753 1.00 98.81 248 LEU A C 1
ATOM 1891 O O . LEU A 1 248 ? -0.974 6.464 4.885 1.00 98.81 248 LEU A O 1
ATOM 1895 N N . LEU A 1 249 ? -0.983 8.016 3.246 1.00 98.75 249 LEU A N 1
ATOM 1896 C CA . LEU A 1 249 ? -1.755 9.012 3.987 1.00 98.75 249 LEU A CA 1
ATOM 1897 C C . LEU A 1 249 ? -3.228 8.611 4.111 1.00 98.75 249 LEU A C 1
ATOM 1899 O O . LEU A 1 249 ? -3.786 8.723 5.193 1.00 98.75 249 LEU A O 1
ATOM 1903 N N . ALA A 1 250 ? -3.833 8.031 3.072 1.00 98.69 250 ALA A N 1
ATOM 1904 C CA . ALA A 1 250 ? -5.218 7.567 3.108 1.00 98.69 250 ALA A CA 1
ATOM 1905 C C . ALA A 1 250 ? -5.457 6.534 4.223 1.00 98.69 250 ALA A C 1
ATOM 1907 O O . ALA A 1 250 ? -6.436 6.620 4.964 1.00 98.69 250 ALA A O 1
ATOM 1908 N N . VAL A 1 251 ? -4.531 5.585 4.400 1.00 98.81 251 VAL A N 1
ATOM 1909 C CA . VAL A 1 251 ? -4.588 4.602 5.495 1.00 98.81 251 VAL A CA 1
ATOM 1910 C C . VAL A 1 251 ? -4.424 5.268 6.862 1.00 98.81 251 VAL A C 1
ATOM 1912 O O . VAL A 1 251 ? -5.176 4.959 7.790 1.00 98.81 251 VAL A O 1
ATOM 1915 N N . ARG A 1 252 ? -3.456 6.186 6.992 1.00 98.75 252 ARG A N 1
ATOM 1916 C CA . ARG A 1 252 ? -3.223 6.953 8.223 1.00 98.75 252 ARG A CA 1
ATOM 1917 C C . ARG A 1 252 ? -4.466 7.739 8.629 1.00 98.75 252 ARG A C 1
ATOM 1919 O O . ARG A 1 252 ? -4.934 7.640 9.761 1.00 98.75 252 ARG A O 1
ATOM 1926 N N . ASP A 1 253 ? -4.985 8.518 7.693 1.00 98.69 253 ASP A N 1
ATOM 1927 C CA . ASP A 1 253 ? -6.005 9.521 7.949 1.00 98.69 253 ASP A CA 1
ATOM 1928 C C . ASP A 1 253 ? -7.383 8.884 8.115 1.00 98.69 253 ASP A C 1
ATOM 1930 O O . ASP A 1 253 ? -8.150 9.349 8.955 1.00 98.69 253 ASP A O 1
ATOM 1934 N N . ALA A 1 254 ? -7.660 7.751 7.458 1.00 98.75 254 ALA A N 1
ATOM 1935 C CA . ALA A 1 254 ? -8.847 6.944 7.741 1.00 98.75 254 ALA A CA 1
ATOM 1936 C C . ALA A 1 254 ? -8.874 6.437 9.196 1.00 98.75 254 ALA A C 1
ATOM 1938 O O . ALA A 1 254 ? -9.900 6.540 9.869 1.00 98.75 254 ALA A O 1
ATOM 1939 N N . ALA A 1 255 ? -7.751 5.922 9.714 1.00 98.62 255 ALA A N 1
ATOM 1940 C CA . ALA A 1 255 ? -7.666 5.479 11.108 1.00 98.62 255 ALA A CA 1
ATOM 1941 C C . ALA A 1 255 ? -7.758 6.646 12.098 1.00 98.62 255 ALA A C 1
ATOM 1943 O O . ALA A 1 255 ? -8.472 6.551 13.099 1.00 98.62 255 ALA A O 1
ATOM 1944 N N . ALA A 1 256 ? -7.055 7.748 11.819 1.00 98.44 256 ALA A N 1
ATOM 1945 C CA . ALA A 1 256 ? -7.098 8.945 12.651 1.00 98.44 256 ALA A CA 1
ATOM 1946 C C . ALA A 1 256 ? -8.517 9.536 12.709 1.00 98.44 256 ALA A C 1
ATOM 1948 O O . ALA A 1 256 ? -8.995 9.879 13.794 1.00 98.44 256 ALA A O 1
ATOM 1949 N N . TRP A 1 257 ? -9.212 9.601 11.569 1.00 98.50 257 TRP A N 1
ATOM 1950 C CA . TRP A 1 257 ? -10.592 10.073 11.471 1.00 98.50 257 TRP A CA 1
ATOM 1951 C C . TRP A 1 257 ? -11.554 9.163 12.231 1.00 98.50 257 TRP A C 1
ATOM 1953 O O . TRP A 1 257 ? -12.243 9.649 13.124 1.00 98.50 257 TRP A O 1
ATOM 1963 N N . LEU A 1 258 ? -11.520 7.844 11.998 1.00 98.44 258 LEU A N 1
ATOM 1964 C CA . LEU A 1 258 ? -12.370 6.894 12.729 1.00 98.44 258 LEU A CA 1
ATOM 1965 C C . LEU A 1 258 ? -12.210 7.025 14.247 1.00 98.44 258 LEU A C 1
ATOM 1967 O O . LEU A 1 258 ? -13.193 6.969 14.983 1.00 98.44 258 LEU A O 1
ATOM 1971 N N . ARG A 1 259 ? -10.975 7.213 14.723 1.00 97.25 259 ARG A N 1
ATOM 1972 C CA . ARG A 1 259 ? -10.682 7.317 16.155 1.00 97.25 259 ARG A CA 1
ATOM 1973 C C . ARG A 1 259 ? -11.129 8.640 16.775 1.00 97.25 259 ARG A C 1
ATOM 1975 O O . ARG A 1 259 ? -11.400 8.666 17.971 1.00 97.25 259 ARG A O 1
ATOM 1982 N N . SER A 1 260 ? -11.138 9.737 16.018 1.00 96.38 260 SER A N 1
ATOM 1983 C CA . SER A 1 260 ? -11.152 11.075 16.623 1.00 96.38 260 SER A CA 1
ATOM 1984 C C . SER A 1 260 ? -12.145 12.078 16.054 1.00 96.38 260 SER A C 1
ATOM 1986 O O . SER A 1 260 ? -12.382 13.089 16.711 1.00 96.38 260 SER A O 1
ATOM 1988 N N . ALA A 1 261 ? -12.709 11.839 14.871 1.00 97.31 261 ALA A N 1
ATOM 1989 C CA . ALA A 1 261 ? -13.715 12.730 14.314 1.00 97.31 261 ALA A CA 1
ATOM 1990 C C . ALA A 1 261 ? -15.057 12.535 15.027 1.00 97.31 261 ALA A C 1
ATOM 1992 O O . ALA A 1 261 ? -15.352 11.458 15.559 1.00 97.31 261 ALA A O 1
ATOM 1993 N N . SER A 1 262 ? -15.854 13.593 15.058 1.00 97.00 262 SER A N 1
ATOM 1994 C CA . SER A 1 262 ? -17.130 13.635 15.760 1.00 97.00 262 SER A CA 1
ATOM 1995 C C . SER A 1 262 ? -18.268 13.046 14.923 1.00 97.00 262 SER A C 1
ATOM 1997 O O . SER A 1 262 ? -18.136 12.803 13.723 1.00 97.00 262 SER A O 1
ATOM 1999 N N . THR A 1 263 ? -19.436 12.873 15.544 1.00 96.69 263 THR A N 1
ATOM 2000 C CA . THR A 1 263 ? -20.667 12.518 14.825 1.00 96.69 263 THR A CA 1
ATOM 2001 C C . THR A 1 263 ? -21.041 13.577 13.781 1.00 96.69 263 THR A C 1
ATOM 2003 O O . THR A 1 263 ? -21.563 13.225 12.727 1.00 96.69 263 THR A O 1
ATOM 2006 N N . ALA A 1 264 ? -20.750 14.859 14.043 1.00 96.62 264 ALA A N 1
ATOM 2007 C CA . ALA A 1 264 ? -21.016 15.952 13.104 1.00 96.62 264 ALA A CA 1
ATOM 2008 C C . ALA A 1 264 ? -20.147 15.860 11.837 1.00 96.62 264 ALA A C 1
ATOM 2010 O O . ALA A 1 264 ? -20.591 16.261 10.767 1.00 96.62 264 ALA A O 1
ATOM 2011 N N . ASP A 1 265 ? -18.965 15.245 11.941 1.00 95.81 265 ASP A N 1
ATOM 2012 C CA . ASP A 1 265 ? -18.068 14.966 10.811 1.00 95.81 265 ASP A CA 1
ATOM 2013 C C . ASP A 1 265 ? -18.477 13.701 10.027 1.00 95.81 265 ASP A C 1
ATOM 2015 O O . ASP A 1 265 ? -17.753 13.235 9.147 1.00 95.81 265 ASP A O 1
ATOM 2019 N N . GLY A 1 266 ? -19.617 13.088 10.373 1.00 96.69 266 GLY A N 1
ATOM 2020 C CA . GLY A 1 266 ? -20.117 11.867 9.742 1.00 96.69 266 GLY A CA 1
ATOM 2021 C C . GLY A 1 266 ? -19.383 10.589 10.160 1.00 96.69 266 GLY A C 1
ATOM 2022 O O . GLY A 1 266 ? -19.547 9.558 9.503 1.00 96.69 266 GLY A O 1
ATOM 2023 N N . ASN A 1 267 ? -18.583 10.620 11.234 1.00 98.00 267 ASN A N 1
ATOM 2024 C CA . ASN A 1 267 ? -17.871 9.437 11.715 1.00 98.00 267 ASN A CA 1
ATOM 2025 C C . ASN A 1 267 ? -18.836 8.427 12.338 1.00 98.00 267 ASN A C 1
ATOM 2027 O O . ASN A 1 267 ? -19.417 8.718 13.388 1.00 98.00 267 ASN A O 1
ATOM 2031 N N . PRO A 1 268 ? -18.987 7.220 11.752 1.00 97.62 268 PRO A N 1
ATOM 2032 C CA . PRO A 1 268 ? -19.871 6.223 12.318 1.00 97.62 268 PRO A CA 1
ATOM 2033 C C . PRO A 1 268 ? -19.404 5.804 13.709 1.00 97.62 268 PRO A C 1
ATOM 2035 O O . PRO A 1 268 ? -20.264 5.531 14.523 1.00 97.62 268 PRO A O 1
ATOM 2038 N N . SER A 1 269 ? -18.101 5.795 14.009 1.00 97.81 269 SER A N 1
ATOM 2039 C CA . SER A 1 269 ? -17.534 5.307 15.276 1.00 97.81 269 SER A CA 1
ATOM 2040 C C . SER A 1 269 ? -17.082 6.412 16.240 1.00 97.81 269 SER A C 1
ATOM 2042 O O . SER A 1 269 ? -16.184 6.209 17.064 1.00 97.81 269 SER A O 1
ATOM 2044 N N . ALA A 1 270 ? -17.697 7.593 16.149 1.00 97.75 270 ALA A N 1
ATOM 2045 C CA . ALA A 1 270 ? -17.361 8.740 16.984 1.00 97.75 270 ALA A CA 1
ATOM 2046 C C . ALA A 1 270 ? -17.448 8.411 18.490 1.00 97.75 270 ALA A C 1
ATOM 2048 O O . ALA A 1 270 ? -18.494 8.016 18.997 1.00 97.75 270 ALA A O 1
ATOM 2049 N N . GLY A 1 271 ? -16.339 8.588 19.217 1.00 96.56 271 GLY A N 1
ATOM 2050 C CA . GLY A 1 271 ? -16.266 8.365 20.671 1.00 96.56 271 GLY A CA 1
ATOM 2051 C C . GLY A 1 271 ? -16.180 6.896 21.121 1.00 96.56 271 GLY A C 1
ATOM 2052 O O . GLY A 1 271 ? -16.127 6.618 22.324 1.00 96.56 271 GLY A O 1
ATOM 2053 N N . GLU A 1 272 ? -16.131 5.947 20.184 1.00 97.25 272 GLU A N 1
ATOM 2054 C CA . GLU A 1 272 ? -16.188 4.509 20.482 1.00 97.25 272 GLU A CA 1
ATOM 2055 C C . GLU A 1 272 ? -14.812 3.849 20.587 1.00 97.25 272 GLU A C 1
ATOM 2057 O O . GLU A 1 272 ? -14.674 2.797 21.208 1.00 97.25 272 GLU A O 1
ATOM 2062 N N . LEU A 1 273 ? -13.789 4.441 19.967 1.00 98.38 273 LEU A N 1
ATOM 2063 C CA . LEU A 1 273 ? -12.478 3.823 19.787 1.00 98.38 273 LEU A CA 1
ATOM 2064 C C . LEU A 1 273 ? -11.425 4.436 20.714 1.00 98.38 273 LEU A C 1
ATOM 2066 O O . LEU A 1 273 ? -11.192 5.641 20.716 1.00 98.38 273 LEU A O 1
ATOM 2070 N N . GLU A 1 274 ? -10.720 3.586 21.454 1.00 97.81 274 GLU A N 1
ATOM 2071 C CA . GLU A 1 274 ? -9.608 3.972 22.329 1.00 97.81 274 GLU A CA 1
ATOM 2072 C C . GLU A 1 274 ? -8.247 3.594 21.762 1.00 97.81 274 GLU A C 1
ATOM 2074 O O . GLU A 1 274 ? -7.258 4.282 22.023 1.00 97.81 274 GLU A O 1
ATOM 2079 N N . ARG A 1 275 ? -8.181 2.493 21.008 1.00 98.50 275 ARG A N 1
ATOM 2080 C CA . ARG A 1 275 ? -6.949 1.953 20.426 1.00 98.50 275 ARG A CA 1
ATOM 2081 C C . ARG A 1 275 ? -7.136 1.675 18.946 1.00 98.50 275 ARG A C 1
ATOM 2083 O O . ARG A 1 275 ? -8.199 1.213 18.536 1.00 98.50 275 ARG A O 1
ATOM 2090 N N . ALA A 1 276 ? -6.079 1.884 18.172 1.00 98.75 276 ALA A N 1
ATOM 2091 C CA . ALA A 1 276 ? -6.051 1.521 16.762 1.00 98.75 276 ALA A CA 1
ATOM 2092 C C . ALA A 1 276 ? -4.861 0.615 16.444 1.00 98.75 276 ALA A C 1
ATOM 2094 O O . ALA A 1 276 ? -3.720 0.906 16.806 1.00 98.75 276 ALA A O 1
ATOM 2095 N N . TYR A 1 277 ? -5.133 -0.474 15.738 1.00 98.88 277 TYR A N 1
ATOM 2096 C CA . TYR A 1 277 ? -4.141 -1.405 15.225 1.00 98.88 277 TYR A CA 1
ATOM 2097 C C . TYR A 1 277 ? -4.207 -1.438 13.706 1.00 98.88 277 TYR A C 1
ATOM 2099 O O . TYR A 1 277 ? -5.289 -1.296 13.138 1.00 98.88 277 TYR A O 1
ATOM 2107 N N . VAL A 1 278 ? -3.070 -1.670 13.060 1.00 98.88 278 VAL A N 1
ATOM 2108 C CA . VAL A 1 278 ? -3.004 -1.861 11.610 1.00 98.88 278 VAL A CA 1
ATOM 2109 C C . VAL A 1 278 ? -2.419 -3.223 11.261 1.00 98.88 278 VAL A C 1
ATOM 2111 O O . VAL A 1 278 ? -1.425 -3.645 11.852 1.00 98.88 278 VAL A O 1
ATOM 2114 N N . LEU A 1 279 ? -3.038 -3.914 10.306 1.00 98.75 279 LEU A N 1
ATOM 2115 C CA . LEU A 1 279 ? -2.577 -5.188 9.763 1.00 98.75 279 LEU A CA 1
ATOM 2116 C C . LEU A 1 279 ? -2.207 -5.023 8.290 1.00 98.75 279 LEU A C 1
ATOM 2118 O O . LEU A 1 279 ? -2.958 -4.453 7.503 1.00 98.75 279 LEU A O 1
ATOM 2122 N N . GLY A 1 280 ? -1.054 -5.572 7.922 1.00 98.25 280 GLY A N 1
ATOM 2123 C CA . GLY A 1 280 ? -0.604 -5.688 6.546 1.00 98.25 280 GLY A CA 1
ATOM 2124 C C . GLY A 1 280 ? -0.046 -7.082 6.297 1.00 98.25 280 GLY A C 1
ATOM 2125 O O . GLY A 1 280 ? 0.673 -7.630 7.130 1.00 98.25 280 GLY A O 1
ATOM 2126 N N . VAL A 1 281 ? -0.364 -7.661 5.142 1.00 97.06 281 VAL A N 1
ATOM 2127 C CA . VAL A 1 281 ? 0.035 -9.022 4.766 1.00 97.06 281 VAL A CA 1
ATOM 2128 C C . VAL A 1 281 ? 0.777 -8.968 3.440 1.00 97.06 281 VAL A C 1
ATOM 2130 O O . VAL A 1 281 ? 0.272 -8.396 2.478 1.00 97.06 281 VAL A O 1
ATOM 2133 N N . SER A 1 282 ? 1.955 -9.579 3.341 1.00 95.38 282 SER A N 1
ATOM 2134 C CA . SER A 1 282 ? 2.744 -9.674 2.106 1.00 95.38 282 SER A CA 1
ATOM 2135 C C . SER A 1 282 ? 3.058 -8.297 1.505 1.00 95.38 282 SER A C 1
ATOM 2137 O O . SER A 1 282 ? 3.853 -7.549 2.068 1.00 95.38 282 SER A O 1
ATOM 2139 N N . GLN A 1 283 ? 2.420 -7.902 0.398 1.00 96.12 283 GLN A N 1
ATOM 2140 C CA . GLN A 1 283 ? 2.527 -6.549 -0.161 1.00 96.12 283 GLN A CA 1
ATOM 2141 C C . GLN A 1 283 ? 2.221 -5.476 0.889 1.00 96.12 283 GLN A C 1
ATOM 2143 O O . GLN A 1 283 ? 3.005 -4.544 1.040 1.00 96.12 283 GLN A O 1
ATOM 2148 N N . THR A 1 284 ? 1.134 -5.628 1.647 1.00 98.00 284 THR A N 1
ATOM 2149 C CA . THR A 1 284 ? 0.756 -4.619 2.636 1.00 98.00 284 THR A CA 1
ATOM 2150 C C . THR A 1 284 ? 1.542 -4.749 3.941 1.00 98.00 284 THR A C 1
ATOM 2152 O O . THR A 1 284 ? 1.663 -3.784 4.684 1.00 98.00 284 THR A O 1
ATOM 2155 N N . GLY A 1 285 ? 2.207 -5.884 4.177 1.00 97.50 285 GLY A N 1
ATOM 2156 C CA . GLY A 1 285 ? 3.250 -5.989 5.201 1.00 97.50 285 GLY A CA 1
ATOM 2157 C C . GLY A 1 285 ? 4.472 -5.129 4.846 1.00 97.50 285 GLY A C 1
ATOM 2158 O O . GLY A 1 285 ? 4.958 -4.364 5.679 1.00 97.50 285 GLY A O 1
ATOM 2159 N N . ARG A 1 286 ? 4.913 -5.166 3.578 1.00 97.00 286 ARG A N 1
ATOM 2160 C CA . ARG A 1 286 ? 5.956 -4.261 3.050 1.00 97.00 286 ARG A CA 1
ATOM 2161 C C . ARG A 1 286 ? 5.508 -2.797 3.082 1.00 97.00 286 ARG A C 1
ATOM 2163 O O . ARG A 1 286 ? 6.321 -1.922 3.376 1.00 97.00 286 ARG A O 1
ATOM 2170 N N . PHE A 1 287 ? 4.228 -2.529 2.807 1.00 98.06 287 PHE A N 1
ATOM 2171 C CA . PHE A 1 287 ? 3.634 -1.195 2.963 1.00 98.06 287 PHE A CA 1
ATOM 2172 C C . PHE A 1 287 ? 3.798 -0.694 4.395 1.00 98.06 287 PHE A C 1
ATOM 2174 O O . PHE A 1 287 ? 4.295 0.410 4.579 1.00 98.06 287 PHE A O 1
ATOM 2181 N N . LEU A 1 288 ? 3.477 -1.510 5.408 1.00 98.62 288 LEU A N 1
ATOM 2182 C CA . LEU A 1 288 ? 3.649 -1.107 6.806 1.00 98.62 288 LEU A CA 1
ATOM 2183 C C . LEU A 1 288 ? 5.111 -0.851 7.164 1.00 98.62 288 LEU A C 1
ATOM 2185 O O . LEU A 1 288 ? 5.404 0.130 7.838 1.00 98.62 288 LEU A O 1
ATOM 2189 N N . ARG A 1 289 ? 6.050 -1.658 6.660 1.00 97.81 289 ARG A N 1
ATOM 2190 C CA . ARG A 1 289 ? 7.485 -1.371 6.826 1.00 97.81 289 ARG A CA 1
ATOM 2191 C C . ARG A 1 289 ? 7.854 -0.007 6.229 1.00 97.81 289 ARG A C 1
ATOM 2193 O O . ARG A 1 289 ? 8.541 0.778 6.874 1.00 97.81 289 ARG A O 1
ATOM 2200 N N . HIS A 1 290 ? 7.358 0.315 5.032 1.00 98.12 290 HIS A N 1
ATOM 2201 C CA . HIS A 1 290 ? 7.602 1.616 4.401 1.00 98.12 290 HIS A CA 1
ATOM 2202 C C . HIS A 1 290 ? 6.930 2.770 5.172 1.00 98.12 290 HIS A C 1
ATOM 2204 O O . HIS A 1 290 ? 7.557 3.799 5.411 1.00 98.12 290 HIS A O 1
ATOM 2210 N N . PHE A 1 291 ? 5.696 2.575 5.633 1.00 98.69 291 PHE A N 1
ATOM 2211 C CA . PHE A 1 291 ? 4.951 3.516 6.468 1.00 98.69 291 PHE A CA 1
ATOM 2212 C C . PHE A 1 291 ? 5.704 3.872 7.757 1.00 98.69 291 PHE A C 1
ATOM 2214 O O . PHE A 1 291 ? 5.842 5.050 8.098 1.00 98.69 291 PHE A O 1
ATOM 2221 N N . LEU A 1 292 ? 6.234 2.855 8.447 1.00 98.38 292 LEU A N 1
ATOM 2222 C CA . LEU A 1 292 ? 7.024 3.031 9.664 1.00 98.38 292 LEU A CA 1
ATOM 2223 C C . LEU A 1 292 ? 8.338 3.766 9.371 1.00 98.38 292 LEU A C 1
ATOM 2225 O O . LEU A 1 292 ? 8.638 4.749 10.046 1.00 98.38 292 LEU A O 1
ATOM 2229 N N . TYR A 1 293 ? 9.052 3.364 8.311 1.00 98.12 293 TYR A N 1
ATOM 2230 C CA . TYR A 1 293 ? 10.276 4.035 7.862 1.00 98.12 293 TYR A CA 1
ATOM 2231 C C . TYR A 1 293 ? 10.068 5.528 7.606 1.00 98.12 293 TYR A C 1
ATOM 2233 O O . TYR A 1 293 ? 10.873 6.353 8.039 1.00 98.12 293 TYR A O 1
ATOM 2241 N N . LEU A 1 294 ? 8.993 5.901 6.908 1.00 98.00 294 LEU A N 1
ATOM 2242 C CA . LEU A 1 294 ? 8.683 7.299 6.590 1.00 98.00 294 LEU A CA 1
ATOM 2243 C C . LEU A 1 294 ? 8.236 8.111 7.817 1.00 98.00 294 LEU A C 1
ATOM 2245 O O . LEU A 1 294 ? 8.179 9.336 7.743 1.00 98.00 294 LEU A O 1
ATOM 2249 N N . GLY A 1 295 ? 7.985 7.464 8.959 1.00 98.00 295 GLY A N 1
ATOM 2250 C CA . GLY A 1 295 ? 7.574 8.139 10.185 1.00 98.00 295 GLY A CA 1
ATOM 2251 C C . GLY A 1 295 ? 6.109 8.574 10.184 1.00 98.00 295 GLY A C 1
ATOM 2252 O O . GLY A 1 295 ? 5.775 9.556 10.839 1.00 98.00 295 GLY A O 1
ATOM 2253 N N . LEU A 1 296 ? 5.239 7.872 9.450 1.00 98.38 296 LEU A N 1
ATOM 2254 C CA . LEU A 1 296 ? 3.868 8.318 9.161 1.00 98.38 296 LEU A CA 1
ATOM 2255 C C . LEU A 1 296 ? 2.835 7.983 10.252 1.00 98.38 296 LEU A C 1
ATOM 2257 O O . LEU A 1 296 ? 1.644 8.200 10.050 1.00 98.38 296 LEU A O 1
ATOM 2261 N N . ASN A 1 297 ? 3.249 7.494 11.426 1.00 98.38 297 ASN A N 1
ATOM 2262 C CA . ASN A 1 297 ? 2.333 7.168 12.532 1.00 98.38 297 ASN A CA 1
ATOM 2263 C C . ASN A 1 297 ? 1.874 8.402 13.343 1.00 98.38 297 ASN A C 1
ATOM 2265 O O . ASN A 1 297 ? 1.713 8.334 14.563 1.00 98.38 297 ASN A O 1
ATOM 2269 N N . GLU A 1 298 ? 1.697 9.533 12.667 1.00 96.75 298 GLU A N 1
ATOM 2270 C CA . GLU A 1 298 ? 1.388 10.849 13.225 1.00 96.75 298 GLU A CA 1
ATOM 2271 C C . GLU A 1 298 ? 0.446 11.587 12.270 1.00 96.75 298 GLU A C 1
ATOM 2273 O O . GLU A 1 298 ? 0.786 11.775 11.098 1.00 96.75 298 GLU A O 1
ATOM 2278 N N . ASP A 1 299 ? -0.735 11.977 12.751 1.00 95.94 299 ASP A N 1
ATOM 2279 C CA . ASP A 1 299 ? -1.674 12.777 11.963 1.00 95.94 299 ASP A CA 1
ATOM 2280 C C . ASP A 1 299 ? -1.298 14.270 11.946 1.00 95.94 299 ASP A C 1
ATOM 2282 O O . ASP A 1 299 ? -0.368 14.722 12.616 1.00 95.94 299 ASP A O 1
ATOM 2286 N N . GLU A 1 300 ? -2.039 15.071 11.182 1.00 95.44 300 GLU A N 1
ATOM 2287 C CA . GLU A 1 300 ? -1.789 16.516 11.082 1.00 95.44 300 GLU A CA 1
ATOM 2288 C C . GLU A 1 300 ? -2.045 17.291 12.387 1.00 95.44 300 GLU A C 1
ATOM 2290 O O . GLU A 1 300 ? -1.623 18.433 12.516 1.00 95.44 300 GLU A O 1
ATOM 2295 N N . ALA A 1 301 ? -2.701 16.683 13.377 1.00 94.19 301 ALA A N 1
ATOM 2296 C CA . ALA A 1 301 ? -2.857 17.261 14.710 1.00 94.19 301 ALA A CA 1
ATOM 2297 C C . ALA A 1 301 ? -1.734 16.823 15.674 1.00 94.19 301 ALA A C 1
ATOM 2299 O O . ALA A 1 301 ? -1.811 17.099 16.871 1.00 94.19 301 ALA A O 1
ATOM 2300 N N . GLY A 1 302 ? -0.704 16.123 15.180 1.00 93.94 302 GLY A N 1
ATOM 2301 C CA . GLY A 1 302 ? 0.418 15.621 15.977 1.00 93.94 302 GLY A CA 1
ATOM 2302 C C . GLY A 1 302 ? 0.062 14.418 16.853 1.00 93.94 302 GLY A C 1
ATOM 2303 O O . GLY A 1 302 ? 0.791 14.089 17.789 1.00 93.94 302 GLY A O 1
ATOM 2304 N N . ARG A 1 303 ? -1.072 13.757 16.600 1.00 95.00 303 ARG A N 1
ATOM 2305 C CA . ARG A 1 303 ? -1.526 12.616 17.399 1.00 95.00 303 ARG A CA 1
ATOM 2306 C C . ARG A 1 303 ? -0.978 11.327 16.817 1.00 95.00 303 ARG A C 1
ATOM 2308 O O . ARG A 1 303 ? -0.980 11.115 15.605 1.00 95.00 303 ARG A O 1
ATOM 2315 N N . ARG A 1 304 ? -0.582 10.411 17.703 1.00 97.31 304 ARG A N 1
ATOM 2316 C CA . ARG A 1 304 ? -0.247 9.042 17.308 1.00 97.31 304 ARG A CA 1
ATOM 2317 C C . ARG A 1 304 ? -1.483 8.355 16.731 1.00 97.31 304 ARG A C 1
ATOM 2319 O O . ARG A 1 304 ? -2.523 8.306 17.387 1.00 97.31 304 ARG A O 1
ATOM 2326 N N . VAL A 1 305 ? -1.340 7.773 15.545 1.00 98.25 305 VAL A N 1
ATOM 2327 C CA . VAL A 1 305 ? -2.461 7.145 14.832 1.00 98.25 305 VAL A CA 1
ATOM 2328 C C . VAL A 1 305 ? -2.689 5.717 15.316 1.00 98.25 305 VAL A C 1
ATOM 2330 O O . VAL A 1 305 ? -3.741 5.419 15.884 1.00 98.25 305 VAL A O 1
ATOM 2333 N N . PHE A 1 306 ? -1.687 4.852 15.165 1.00 98.81 306 PHE A N 1
ATOM 2334 C CA . PHE A 1 306 ? -1.737 3.447 15.555 1.00 98.81 306 PHE A CA 1
ATOM 2335 C C . PHE A 1 306 ? -0.980 3.190 16.860 1.00 98.81 306 PHE A C 1
ATOM 2337 O O . PHE A 1 306 ? 0.159 3.621 17.057 1.00 98.81 306 PHE A O 1
ATOM 2344 N N . ASP A 1 307 ? -1.610 2.427 17.747 1.00 98.88 307 ASP A N 1
ATOM 2345 C CA . ASP A 1 307 ? -1.022 1.879 18.966 1.00 98.88 307 ASP A CA 1
ATOM 2346 C C . ASP A 1 307 ? -0.211 0.604 18.679 1.00 98.88 307 ASP A C 1
ATOM 2348 O O . ASP A 1 307 ? 0.742 0.296 19.400 1.00 98.88 307 ASP A O 1
ATOM 2352 N N . GLY A 1 308 ? -0.564 -0.129 17.617 1.00 98.69 308 GLY A N 1
ATOM 2353 C CA . GLY A 1 308 ? 0.130 -1.344 17.201 1.00 98.69 308 GLY A CA 1
ATOM 2354 C C . GLY A 1 308 ? 0.089 -1.587 15.693 1.00 98.69 308 GLY A C 1
ATOM 2355 O O . GLY A 1 308 ? -0.878 -1.228 15.026 1.00 98.69 308 GLY A O 1
ATOM 2356 N N . ALA A 1 309 ? 1.133 -2.217 15.163 1.00 98.81 309 ALA A N 1
ATOM 2357 C CA . ALA A 1 309 ? 1.258 -2.590 13.759 1.00 98.81 309 ALA A CA 1
ATOM 2358 C C . ALA A 1 309 ? 1.668 -4.061 13.631 1.00 98.81 309 ALA A C 1
ATOM 2360 O O . ALA A 1 309 ? 2.607 -4.507 14.291 1.00 98.81 309 ALA A O 1
ATOM 2361 N N . ILE A 1 310 ? 0.969 -4.806 12.775 1.00 98.69 310 ILE A N 1
ATOM 2362 C CA . ILE A 1 310 ? 1.243 -6.213 12.483 1.00 98.69 310 ILE A CA 1
ATOM 2363 C C . ILE A 1 310 ? 1.674 -6.322 11.020 1.00 98.69 310 ILE A C 1
ATOM 2365 O O . ILE A 1 310 ? 0.846 -6.231 10.113 1.00 98.69 310 ILE A O 1
ATOM 2369 N N . ALA A 1 311 ? 2.972 -6.523 10.796 1.00 97.94 311 ALA A N 1
ATOM 2370 C CA . ALA A 1 311 ? 3.538 -6.781 9.477 1.00 97.94 311 ALA A CA 1
ATOM 2371 C C . ALA A 1 311 ? 3.719 -8.294 9.296 1.00 97.94 311 ALA A C 1
ATOM 2373 O O . ALA A 1 311 ? 4.652 -8.899 9.825 1.00 97.94 311 ALA A O 1
ATOM 2374 N N . HIS A 1 312 ? 2.802 -8.918 8.563 1.00 97.69 312 HIS A N 1
ATOM 2375 C CA . HIS A 1 312 ? 2.822 -10.352 8.298 1.00 97.69 312 HIS A CA 1
ATOM 2376 C C . HIS A 1 312 ? 3.423 -10.648 6.919 1.00 97.69 312 HIS A C 1
ATOM 2378 O O . HIS A 1 312 ? 3.044 -10.023 5.925 1.00 97.69 312 HIS A O 1
ATOM 2384 N N . VAL A 1 313 ? 4.341 -11.614 6.862 1.00 96.44 313 VAL A N 1
ATOM 2385 C CA . VAL A 1 313 ? 5.000 -12.157 5.659 1.00 96.44 313 VAL A CA 1
ATOM 2386 C C . VAL A 1 313 ? 5.555 -11.080 4.722 1.00 96.44 313 VAL A C 1
ATOM 2388 O O . VAL A 1 313 ? 5.386 -11.117 3.504 1.00 96.44 313 VAL A O 1
ATOM 2391 N N . ALA A 1 314 ? 6.180 -10.057 5.309 1.00 95.06 314 ALA A N 1
ATOM 2392 C CA . ALA A 1 314 ? 6.740 -8.920 4.581 1.00 95.06 314 ALA A CA 1
ATOM 2393 C C . ALA A 1 314 ? 8.190 -9.152 4.125 1.00 95.06 314 ALA A C 1
ATOM 2395 O O . ALA A 1 314 ? 8.643 -8.494 3.184 1.00 95.06 314 ALA A O 1
ATOM 2396 N N . GLY A 1 315 ? 8.918 -10.046 4.805 1.00 95.38 315 GLY A N 1
ATOM 2397 C CA . GLY A 1 315 ? 10.374 -10.102 4.727 1.00 95.38 315 GLY A CA 1
ATOM 2398 C C . GLY A 1 315 ? 11.017 -8.794 5.201 1.00 95.38 315 GLY A C 1
ATOM 2399 O O . GLY A 1 315 ? 10.444 -8.065 6.017 1.00 95.38 315 GLY A O 1
ATOM 2400 N N . ALA A 1 316 ? 12.195 -8.471 4.673 1.00 94.50 316 ALA A N 1
ATOM 2401 C CA . ALA A 1 316 ? 12.890 -7.217 4.958 1.00 94.50 316 ALA A CA 1
ATOM 2402 C C . ALA A 1 316 ? 12.534 -6.078 3.990 1.00 94.50 316 ALA A C 1
ATOM 2404 O O . ALA A 1 316 ? 12.828 -4.910 4.263 1.00 94.50 316 ALA A O 1
ATOM 2405 N N . ARG A 1 317 ? 11.856 -6.385 2.881 1.00 92.44 317 ARG A N 1
ATOM 2406 C CA . ARG A 1 317 ? 11.597 -5.427 1.800 1.00 92.44 317 ARG A CA 1
ATOM 2407 C C . ARG A 1 317 ? 10.579 -4.347 2.191 1.00 92.44 317 ARG A C 1
ATOM 2409 O O . ARG A 1 317 ? 9.687 -4.544 3.019 1.00 92.44 317 ARG A O 1
ATOM 2416 N N . ARG A 1 318 ? 10.698 -3.201 1.528 1.00 93.69 318 ARG A N 1
ATOM 2417 C CA . ARG A 1 318 ? 9.653 -2.188 1.327 1.00 93.69 318 ARG A CA 1
ATOM 2418 C C . ARG A 1 318 ? 9.075 -2.379 -0.085 1.00 93.69 318 ARG A C 1
ATOM 2420 O O . ARG A 1 318 ? 9.024 -3.499 -0.600 1.00 93.69 318 ARG A O 1
ATOM 2427 N N . GLY A 1 319 ? 8.594 -1.321 -0.717 1.00 92.88 319 GLY A N 1
ATOM 242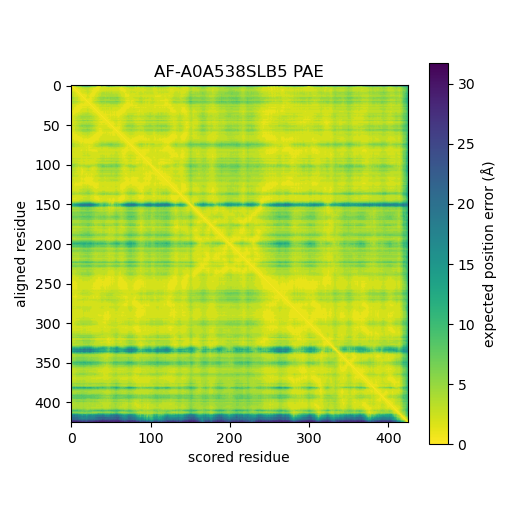8 C CA . GLY A 1 319 ? 8.102 -1.380 -2.088 1.00 92.88 319 GLY A CA 1
ATOM 2429 C C . GLY A 1 319 ? 7.864 0.003 -2.663 1.00 92.88 319 GLY A C 1
ATOM 2430 O O . GLY A 1 319 ? 8.027 1.011 -1.967 1.00 92.88 319 GLY A O 1
ATOM 2431 N N . GLU A 1 320 ? 7.429 0.017 -3.918 1.00 94.62 320 GLU A N 1
ATOM 2432 C CA . GLU A 1 320 ? 7.193 1.205 -4.742 1.00 94.62 320 GLU A CA 1
ATOM 2433 C C . GLU A 1 320 ? 5.904 1.940 -4.343 1.00 94.62 320 GLU A C 1
ATOM 2435 O O . GLU A 1 320 ? 4.999 2.160 -5.140 1.00 94.62 320 GLU A O 1
ATOM 2440 N N . PHE A 1 321 ? 5.798 2.268 -3.058 1.00 96.38 321 PHE A N 1
ATOM 2441 C CA . PHE A 1 321 ? 4.618 2.873 -2.437 1.00 96.38 321 PHE A CA 1
ATOM 2442 C C . PHE A 1 321 ? 4.744 4.389 -2.284 1.00 96.38 321 PHE A C 1
ATOM 2444 O O . PHE A 1 321 ? 3.784 5.041 -1.899 1.00 96.38 321 PHE A O 1
ATOM 2451 N N . ASN A 1 322 ? 5.932 4.941 -2.534 1.00 96.56 322 ASN A N 1
ATOM 2452 C CA . ASN A 1 322 ? 6.233 6.361 -2.390 1.00 96.56 322 ASN A CA 1
ATOM 2453 C C . ASN A 1 322 ? 7.359 6.756 -3.353 1.00 96.56 322 ASN A C 1
ATOM 2455 O O . ASN A 1 322 ? 8.445 7.146 -2.937 1.00 96.56 322 ASN A O 1
ATOM 2459 N N . GLN A 1 323 ? 7.129 6.540 -4.646 1.00 93.56 323 GLN A N 1
ATOM 2460 C CA . GLN A 1 323 ? 8.042 6.954 -5.705 1.00 93.56 323 GLN A CA 1
ATOM 2461 C C . GLN A 1 323 ? 7.255 7.346 -6.951 1.00 93.56 323 GLN A C 1
ATOM 2463 O O . GLN A 1 323 ? 6.151 6.842 -7.183 1.00 93.56 323 GLN A O 1
ATOM 2468 N N . ARG A 1 324 ? 7.843 8.218 -7.768 1.00 95.00 324 ARG A N 1
ATOM 2469 C CA . ARG A 1 324 ? 7.285 8.592 -9.067 1.00 95.00 324 ARG A CA 1
ATOM 2470 C C . ARG A 1 324 ? 7.166 7.361 -9.965 1.00 95.00 324 ARG A C 1
ATOM 2472 O O . ARG A 1 324 ? 8.096 6.563 -10.014 1.00 95.00 324 ARG A O 1
ATOM 2479 N N . PHE A 1 325 ? 6.033 7.220 -10.655 1.00 94.62 325 PHE A N 1
ATOM 2480 C CA . PHE A 1 325 ? 5.700 6.051 -11.487 1.00 94.62 325 PHE A CA 1
ATOM 2481 C C . PHE A 1 325 ? 5.743 4.698 -10.755 1.00 94.62 325 PHE A C 1
ATOM 2483 O O . PHE A 1 325 ? 5.750 3.654 -11.403 1.00 94.62 325 PHE A O 1
ATOM 2490 N N . GLY A 1 326 ? 5.755 4.692 -9.417 1.00 94.12 326 GLY A N 1
ATOM 2491 C CA . GLY A 1 326 ? 5.816 3.454 -8.649 1.00 94.12 326 GLY A CA 1
ATOM 2492 C C . GLY A 1 326 ? 4.632 2.538 -8.940 1.00 94.12 326 GLY A C 1
ATOM 2493 O O . GLY A 1 326 ? 3.493 3.004 -9.018 1.00 94.12 326 GLY A O 1
ATOM 2494 N N . GLN A 1 327 ? 4.903 1.237 -9.059 1.00 93.75 327 GLN A N 1
ATOM 2495 C CA . GLN A 1 327 ? 3.879 0.210 -9.212 1.00 93.75 327 GLN A CA 1
ATOM 2496 C C . GLN A 1 327 ? 3.808 -0.647 -7.936 1.00 93.75 327 GLN A C 1
ATOM 2498 O O . GLN A 1 327 ? 4.594 -1.581 -7.762 1.00 93.75 327 GLN A O 1
ATOM 2503 N N . PRO A 1 328 ? 2.864 -0.370 -7.012 1.00 94.81 328 PRO A N 1
ATOM 2504 C CA . PRO A 1 328 ? 2.799 -1.017 -5.697 1.00 94.81 328 PRO A CA 1
ATOM 2505 C C . PRO A 1 328 ? 2.728 -2.549 -5.726 1.00 94.81 328 PRO A C 1
ATOM 2507 O O . PRO A 1 328 ? 3.085 -3.234 -4.760 1.00 94.81 328 PRO A O 1
ATOM 2510 N N . SER A 1 329 ? 2.200 -3.122 -6.800 1.00 91.62 329 SER A N 1
ATOM 2511 C CA . SER A 1 329 ? 2.072 -4.567 -6.988 1.00 91.62 329 SER A CA 1
ATOM 2512 C C . SER A 1 329 ? 3.408 -5.273 -7.233 1.00 91.62 329 SER A C 1
ATOM 2514 O O . SER A 1 329 ? 3.559 -6.427 -6.797 1.00 91.62 329 SER A O 1
ATOM 2516 N N . LEU A 1 330 ? 4.387 -4.542 -7.779 1.00 88.88 330 LEU A N 1
ATOM 2517 C CA . LEU A 1 330 ? 5.679 -5.047 -8.209 1.00 88.88 330 LEU A CA 1
ATOM 2518 C C . LEU A 1 330 ? 6.468 -5.691 -7.056 1.00 88.88 330 LEU A C 1
ATOM 2520 O O . LEU A 1 330 ? 6.530 -5.227 -5.905 1.00 88.88 330 LEU A O 1
ATOM 2524 N N . ASN A 1 331 ? 7.063 -6.838 -7.369 1.00 82.88 331 ASN A N 1
ATOM 2525 C CA . ASN A 1 331 ? 7.949 -7.574 -6.471 1.00 82.88 331 ASN A CA 1
ATOM 2526 C C . ASN A 1 331 ? 9.163 -8.180 -7.190 1.00 82.88 331 ASN A C 1
ATOM 2528 O O . ASN A 1 331 ? 9.832 -9.047 -6.617 1.00 82.88 331 ASN A O 1
ATOM 2532 N N . ALA A 1 332 ? 9.440 -7.715 -8.410 1.00 80.75 332 ALA A N 1
ATOM 2533 C CA . ALA A 1 332 ? 10.573 -8.120 -9.228 1.00 80.75 332 ALA A CA 1
ATOM 2534 C C . ALA A 1 332 ? 11.917 -7.887 -8.518 1.00 80.75 332 ALA A C 1
ATOM 2536 O O . ALA A 1 332 ? 12.021 -7.123 -7.548 1.00 80.75 332 ALA A O 1
ATOM 2537 N N . THR A 1 333 ? 12.963 -8.555 -9.001 1.00 73.19 333 THR A N 1
ATOM 2538 C CA . THR A 1 333 ? 14.317 -8.404 -8.449 1.00 73.19 333 THR A CA 1
ATOM 2539 C C . THR A 1 333 ? 14.818 -6.974 -8.653 1.00 73.19 333 THR A C 1
ATOM 2541 O O . THR A 1 333 ? 15.292 -6.370 -7.698 1.00 73.19 333 THR A O 1
ATOM 2544 N N . CYS A 1 334 ? 14.602 -6.404 -9.843 1.00 69.50 334 CYS A N 1
ATOM 2545 C CA . CYS A 1 334 ? 15.009 -5.038 -10.185 1.00 69.50 334 CYS A CA 1
ATOM 2546 C C . CYS A 1 334 ? 14.123 -3.937 -9.566 1.00 69.50 334 CYS A C 1
ATOM 2548 O O . CYS A 1 334 ? 14.438 -2.760 -9.702 1.00 69.50 334 CYS A O 1
ATOM 2550 N N . SER A 1 335 ? 13.011 -4.288 -8.903 1.00 80.62 335 SER A N 1
ATOM 2551 C CA . SER A 1 335 ? 12.129 -3.288 -8.279 1.00 80.62 335 SER A CA 1
ATOM 2552 C C . SER A 1 335 ? 12.787 -2.617 -7.076 1.00 80.62 335 SER A C 1
ATOM 2554 O O . SER A 1 335 ? 13.566 -3.242 -6.346 1.00 80.62 335 SER A O 1
ATOM 2556 N N . VAL A 1 336 ? 12.383 -1.378 -6.796 1.00 79.62 336 VAL A N 1
ATOM 2557 C CA . VAL A 1 336 ? 12.942 -0.542 -5.721 1.00 79.62 336 VAL A CA 1
ATOM 2558 C C . VAL A 1 336 ? 12.361 -0.930 -4.344 1.00 79.62 336 VAL A C 1
ATOM 2560 O O . VAL A 1 336 ? 11.732 -0.143 -3.639 1.00 79.62 336 VAL A O 1
ATOM 2563 N N . GLY A 1 337 ? 12.507 -2.203 -3.965 1.00 79.81 337 GLY A N 1
ATOM 2564 C CA . GLY A 1 337 ? 11.923 -2.772 -2.744 1.00 79.81 337 GLY A CA 1
ATOM 2565 C C . GLY A 1 337 ? 12.932 -3.144 -1.658 1.00 79.81 337 GLY A C 1
ATOM 2566 O O . GLY A 1 337 ? 12.611 -3.055 -0.474 1.00 79.81 337 GLY A O 1
ATOM 2567 N N . SER A 1 338 ? 14.142 -3.562 -2.028 1.00 87.06 338 SER A N 1
ATOM 2568 C CA . SER A 1 338 ? 15.177 -4.000 -1.078 1.00 87.06 338 SER A CA 1
ATOM 2569 C C . SER A 1 338 ? 16.071 -2.820 -0.705 1.00 87.06 338 SER A C 1
ATOM 2571 O O . SER A 1 338 ? 17.173 -2.675 -1.214 1.00 87.06 338 SER A O 1
ATOM 2573 N N . LEU A 1 339 ? 15.544 -1.935 0.142 1.00 89.06 339 LEU A N 1
ATOM 2574 C CA . LEU A 1 339 ? 16.194 -0.680 0.509 1.00 89.06 339 LEU A CA 1
ATOM 2575 C C . LEU A 1 339 ? 16.558 -0.662 1.994 1.00 89.06 339 LEU A C 1
ATOM 2577 O O . LEU A 1 339 ? 15.661 -0.755 2.842 1.00 89.06 339 LEU A O 1
ATOM 2581 N N . PHE A 1 340 ? 17.833 -0.421 2.292 1.00 93.06 340 PHE A N 1
ATOM 2582 C CA . PHE A 1 340 ? 18.315 -0.090 3.632 1.00 93.06 340 PHE A CA 1
ATOM 2583 C C . PHE A 1 340 ? 17.586 1.157 4.188 1.00 93.06 340 PHE A C 1
ATOM 2585 O O . PHE A 1 340 ? 17.230 2.046 3.408 1.00 93.06 340 PHE A O 1
ATOM 2592 N N . PRO A 1 341 ? 17.293 1.249 5.502 1.00 95.56 341 PRO A N 1
ATOM 2593 C CA . PRO A 1 341 ? 17.555 0.281 6.569 1.00 95.56 341 PRO A CA 1
ATOM 2594 C C . PRO A 1 341 ? 16.537 -0.865 6.618 1.00 95.56 341 PRO A C 1
ATOM 2596 O O . PRO A 1 341 ? 15.350 -0.681 6.335 1.00 95.56 341 PRO A O 1
ATOM 2599 N N . PHE A 1 342 ? 17.009 -2.046 7.023 1.00 95.31 342 PHE A N 1
ATOM 2600 C CA . PHE A 1 342 ? 16.189 -3.257 7.150 1.00 95.31 342 PHE A CA 1
ATOM 2601 C C . PHE A 1 342 ? 15.749 -3.539 8.595 1.00 95.31 342 PHE A C 1
ATOM 2603 O O . PHE A 1 342 ? 14.633 -4.027 8.812 1.00 95.31 342 PHE A O 1
ATOM 2610 N N . THR A 1 343 ? 16.602 -3.205 9.561 1.00 96.31 343 THR A N 1
ATOM 2611 C CA . THR A 1 343 ? 16.426 -3.419 11.001 1.00 96.31 343 THR A CA 1
ATOM 2612 C C . THR A 1 343 ? 15.658 -2.277 11.659 1.00 96.31 343 THR A C 1
ATOM 2614 O O . THR A 1 343 ? 15.645 -1.141 11.180 1.00 96.31 343 THR A O 1
ATOM 2617 N N . ASP A 1 344 ? 15.038 -2.561 12.803 1.00 96.00 344 ASP A N 1
ATOM 2618 C CA . ASP A 1 344 ? 14.299 -1.557 13.579 1.00 96.00 344 ASP A CA 1
ATOM 2619 C C . ASP A 1 344 ? 15.212 -0.562 14.313 1.00 96.00 344 ASP A C 1
ATOM 2621 O O . ASP A 1 344 ? 14.776 0.537 14.654 1.00 96.00 344 ASP A O 1
ATOM 2625 N N . THR A 1 345 ? 16.466 -0.947 14.547 1.00 94.88 345 THR A N 1
ATOM 2626 C CA . THR A 1 345 ? 17.504 -0.199 15.267 1.00 94.88 345 THR A CA 1
ATOM 2627 C C . THR A 1 345 ? 18.594 0.297 14.316 1.00 94.88 345 THR A C 1
ATOM 2629 O O . THR A 1 345 ? 18.664 -0.132 13.163 1.00 94.88 345 THR A O 1
ATOM 2632 N N . LEU A 1 346 ? 19.403 1.253 14.788 1.00 95.50 346 LEU A N 1
ATOM 2633 C CA . LEU A 1 346 ? 20.435 1.908 13.985 1.00 95.50 346 LEU A CA 1
ATOM 2634 C C . LEU A 1 346 ? 21.466 0.905 13.476 1.00 95.50 346 LEU A C 1
ATOM 2636 O O . LEU A 1 346 ? 22.164 0.272 14.260 1.00 95.50 346 LEU A O 1
ATOM 2640 N N . GLU A 1 347 ? 21.616 0.875 12.162 1.00 95.50 347 GLU A N 1
ATOM 2641 C CA . GLU A 1 347 ? 22.615 0.095 11.453 1.00 95.50 347 GLU A CA 1
ATOM 2642 C C . GLU A 1 347 ? 23.395 0.982 10.479 1.00 95.50 347 GLU A C 1
ATOM 2644 O O . GLU A 1 347 ? 23.085 2.167 10.287 1.00 95.50 347 GLU A O 1
ATOM 2649 N N . VAL A 1 348 ? 24.434 0.404 9.881 1.00 94.19 348 VAL A N 1
ATOM 2650 C CA . VAL A 1 348 ? 25.233 1.036 8.830 1.00 94.19 348 VAL A CA 1
ATOM 2651 C C . VAL A 1 348 ? 25.310 0.080 7.652 1.00 94.19 348 VAL A C 1
ATOM 2653 O O . VAL A 1 348 ? 25.739 -1.061 7.814 1.00 94.19 348 VAL A O 1
ATOM 2656 N N . ASP A 1 349 ? 24.929 0.548 6.472 1.00 91.69 349 ASP A N 1
ATOM 2657 C CA . ASP A 1 349 ? 25.220 -0.162 5.235 1.00 91.69 349 ASP A CA 1
ATOM 2658 C C . ASP A 1 349 ? 26.676 0.108 4.842 1.00 91.69 349 ASP A C 1
ATOM 2660 O O . ASP A 1 349 ? 27.046 1.237 4.522 1.00 91.69 349 ASP A O 1
ATOM 2664 N N . ARG A 1 350 ? 27.525 -0.923 4.870 1.00 88.38 350 ARG A N 1
ATOM 2665 C CA . ARG A 1 350 ? 28.945 -0.779 4.520 1.00 88.38 350 ARG A CA 1
ATOM 2666 C C . ARG A 1 350 ? 29.188 -0.553 3.032 1.00 88.38 350 ARG A C 1
ATOM 2668 O O . ARG A 1 350 ? 30.253 -0.051 2.685 1.00 88.38 350 ARG A O 1
ATOM 2675 N N . VAL A 1 351 ? 28.238 -0.916 2.169 1.00 85.62 351 VAL A N 1
ATOM 2676 C CA . VAL A 1 351 ? 28.372 -0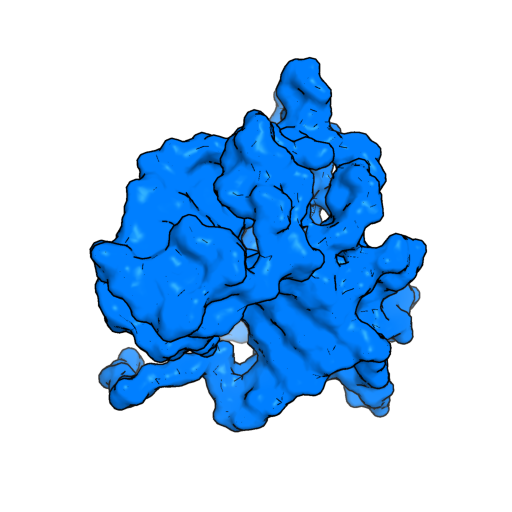.734 0.719 1.00 85.62 351 VAL A CA 1
ATOM 2677 C C . VAL A 1 351 ? 28.191 0.736 0.353 1.00 85.62 351 VAL A C 1
ATOM 2679 O O . VAL A 1 351 ? 28.967 1.279 -0.429 1.00 85.62 351 VAL A O 1
ATOM 2682 N N . THR A 1 352 ? 27.185 1.394 0.932 1.00 89.88 352 THR A N 1
ATOM 2683 C CA . THR A 1 352 ? 26.837 2.789 0.609 1.00 89.88 352 THR A CA 1
ATOM 2684 C C . THR A 1 352 ? 27.348 3.807 1.630 1.00 89.88 352 THR A C 1
ATOM 2686 O O . THR A 1 352 ? 27.457 4.991 1.316 1.00 89.88 352 THR A O 1
ATOM 2689 N N . GLY A 1 353 ? 27.651 3.373 2.855 1.00 92.69 353 GLY A N 1
ATOM 2690 C CA . GLY A 1 353 ? 27.938 4.241 3.998 1.00 92.69 353 GLY A CA 1
ATOM 2691 C C . GLY A 1 353 ? 26.689 4.830 4.668 1.00 92.69 353 GLY A C 1
ATOM 2692 O O . GLY A 1 353 ? 26.826 5.607 5.619 1.00 92.69 353 GLY A O 1
ATOM 2693 N N . GLU A 1 354 ? 25.479 4.492 4.203 1.00 94.62 354 GLU A N 1
ATOM 2694 C CA . GLU A 1 354 ? 24.231 4.990 4.786 1.00 94.62 354 GLU A CA 1
ATOM 2695 C C . GLU A 1 354 ? 24.068 4.510 6.238 1.00 94.62 354 GLU A C 1
ATOM 2697 O O . GLU A 1 354 ? 24.389 3.374 6.586 1.00 94.62 354 GLU A O 1
ATOM 2702 N N . ARG A 1 355 ? 23.547 5.384 7.108 1.00 95.94 355 ARG A N 1
ATOM 2703 C CA . ARG A 1 355 ? 23.229 5.077 8.510 1.00 95.94 355 ARG A CA 1
ATOM 2704 C C . ARG A 1 355 ? 21.737 5.260 8.735 1.00 95.94 355 ARG A C 1
ATOM 2706 O O . ARG A 1 355 ? 21.206 6.333 8.454 1.00 95.94 355 ARG A O 1
ATOM 2713 N N . GLY A 1 356 ? 21.058 4.254 9.274 1.00 95.94 356 GLY A N 1
ATOM 2714 C CA . GLY A 1 356 ? 19.604 4.309 9.384 1.00 95.94 356 GLY A CA 1
ATOM 2715 C C . GLY A 1 356 ? 18.993 3.208 10.235 1.00 95.94 356 GLY A C 1
ATOM 2716 O O . GLY A 1 356 ? 19.623 2.200 10.526 1.00 95.94 356 GLY A O 1
ATOM 2717 N N . ALA A 1 357 ? 17.739 3.428 10.621 1.00 97.19 357 ALA A N 1
ATOM 2718 C CA . ALA A 1 357 ? 16.886 2.482 11.332 1.00 97.19 357 ALA A CA 1
ATOM 2719 C C . ALA A 1 357 ? 15.460 2.593 10.784 1.00 97.19 357 ALA A C 1
ATOM 2721 O O . ALA A 1 357 ? 14.999 3.707 10.510 1.00 97.19 357 ALA A O 1
ATOM 2722 N N . LEU A 1 358 ? 14.732 1.479 10.676 1.00 96.88 358 LEU A N 1
ATOM 2723 C CA . LEU A 1 358 ? 13.334 1.483 10.235 1.00 96.88 358 LEU A CA 1
ATOM 2724 C C . LEU A 1 358 ? 12.455 2.332 11.166 1.00 96.88 358 LEU A C 1
ATOM 2726 O O . LEU A 1 358 ? 11.573 3.042 10.697 1.00 96.88 358 LEU A O 1
ATOM 2730 N N . LEU A 1 359 ? 12.705 2.297 12.479 1.00 98.12 359 LEU A N 1
ATOM 2731 C CA . LEU A 1 359 ? 11.893 3.014 13.468 1.00 98.12 359 LEU A CA 1
ATOM 2732 C C . LEU A 1 359 ? 12.470 4.376 13.884 1.00 98.12 359 LEU A C 1
ATOM 2734 O O . LEU A 1 359 ? 11.817 5.105 14.631 1.00 98.12 359 LEU A O 1
ATOM 2738 N N . GLY A 1 360 ? 13.645 4.765 13.374 1.00 97.75 360 GLY A N 1
ATOM 2739 C CA . GLY A 1 360 ? 14.376 5.944 13.861 1.00 97.75 360 GLY A CA 1
ATOM 2740 C C . GLY A 1 360 ? 13.591 7.258 13.754 1.00 97.75 360 GLY A C 1
ATOM 2741 O O . GLY A 1 360 ? 13.602 8.068 14.679 1.00 97.75 360 GLY A O 1
ATOM 2742 N N . ARG A 1 361 ? 12.833 7.460 12.662 1.00 97.25 361 ARG A N 1
ATOM 2743 C CA . ARG A 1 361 ? 11.991 8.665 12.496 1.00 97.25 361 ARG A CA 1
ATOM 2744 C C . ARG A 1 361 ? 10.837 8.718 13.499 1.00 97.25 361 ARG A C 1
ATOM 2746 O O . ARG A 1 361 ? 10.487 9.803 13.953 1.00 97.25 361 ARG A O 1
ATOM 2753 N N . LEU A 1 362 ? 10.247 7.570 13.828 1.00 97.56 362 LEU A N 1
ATOM 2754 C CA . LEU A 1 362 ? 9.145 7.468 14.789 1.00 97.56 362 LEU A CA 1
ATOM 2755 C C . LEU A 1 362 ? 9.633 7.643 16.226 1.00 97.56 362 LEU A C 1
ATOM 2757 O O . LEU A 1 362 ? 8.953 8.277 17.029 1.00 97.56 362 LEU A O 1
ATOM 2761 N N . GLU A 1 363 ? 10.808 7.099 16.546 1.00 97.25 363 GLU A N 1
ATOM 2762 C CA . GLU A 1 363 ? 11.441 7.261 17.854 1.00 97.25 363 GLU A CA 1
ATOM 2763 C C . GLU A 1 363 ? 11.727 8.7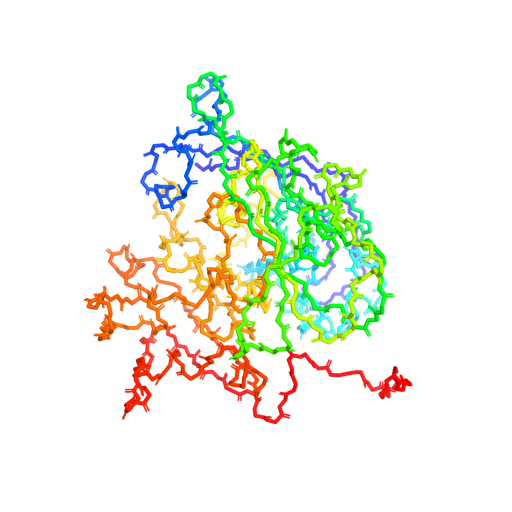36 18.141 1.00 97.25 363 GLU A C 1
ATOM 2765 O O . GLU A 1 363 ? 11.263 9.263 19.151 1.00 97.25 363 GLU A O 1
ATOM 2770 N N . ALA A 1 364 ? 12.358 9.436 17.193 1.00 95.88 364 ALA A N 1
ATOM 2771 C CA . ALA A 1 364 ? 12.647 10.865 17.306 1.00 95.88 364 ALA A CA 1
ATOM 2772 C C . ALA A 1 364 ? 11.391 11.746 17.464 1.00 95.88 364 ALA A C 1
ATOM 2774 O O . ALA A 1 364 ? 11.483 12.869 17.957 1.00 95.88 364 ALA A O 1
ATOM 2775 N N . ARG A 1 365 ? 10.218 11.257 17.040 1.00 94.19 365 ARG A N 1
ATOM 2776 C CA . ARG A 1 365 ? 8.925 11.953 17.157 1.00 94.19 365 ARG A CA 1
ATOM 2777 C C . ARG A 1 365 ? 8.067 11.469 18.331 1.00 94.19 365 ARG A C 1
ATOM 2779 O O . ARG A 1 365 ? 7.014 12.039 18.581 1.00 94.19 365 ARG A O 1
ATOM 2786 N N . GLY A 1 366 ? 8.467 10.417 19.049 1.00 95.75 366 GLY A N 1
ATOM 2787 C CA . GLY A 1 366 ? 7.655 9.835 20.125 1.00 95.75 366 GLY A CA 1
ATOM 2788 C C . GLY A 1 366 ? 6.381 9.120 19.644 1.00 95.75 366 GLY A C 1
ATOM 2789 O O . GLY A 1 366 ? 5.445 8.905 20.422 1.00 95.75 366 GLY A O 1
ATOM 2790 N N . THR A 1 367 ? 6.323 8.706 18.376 1.00 97.00 367 THR A N 1
ATOM 2791 C CA . THR A 1 367 ? 5.122 8.140 17.728 1.00 97.00 367 THR A CA 1
ATOM 2792 C C . THR A 1 367 ? 5.225 6.637 17.457 1.00 97.00 367 THR A C 1
ATOM 2794 O O . THR A 1 367 ? 4.459 6.080 16.675 1.00 97.00 367 THR A O 1
ATOM 2797 N N . LEU A 1 368 ? 6.134 5.942 18.146 1.00 98.06 368 LEU A N 1
ATOM 2798 C CA . LEU A 1 368 ? 6.329 4.496 18.014 1.00 98.06 368 LEU A CA 1
ATOM 2799 C C . LEU A 1 368 ? 5.067 3.684 18.378 1.00 98.06 368 LEU A C 1
ATOM 2801 O O . LEU A 1 368 ? 4.585 3.792 19.514 1.00 98.06 368 LEU A O 1
ATOM 2805 N N . PRO A 1 369 ? 4.564 2.818 17.477 1.00 98.44 369 PRO A N 1
ATOM 2806 C CA . PRO A 1 369 ? 3.615 1.769 17.834 1.00 98.44 369 PRO A CA 1
ATOM 2807 C C . PRO A 1 369 ? 4.341 0.558 18.445 1.00 98.44 369 PRO A C 1
ATOM 2809 O O . PRO A 1 369 ? 5.563 0.429 18.351 1.00 98.44 369 PRO A O 1
ATOM 2812 N N . LYS A 1 370 ? 3.586 -0.376 19.033 1.00 98.75 370 LYS A N 1
ATOM 2813 C CA . LYS A 1 370 ? 4.074 -1.749 19.238 1.00 98.75 370 LYS A CA 1
ATOM 2814 C C . LYS A 1 370 ? 4.092 -2.473 17.892 1.00 98.75 370 LYS A C 1
ATOM 2816 O O . LYS A 1 370 ? 3.084 -2.469 17.194 1.00 98.75 370 LYS A O 1
ATOM 2821 N N . VAL A 1 371 ? 5.202 -3.100 17.525 1.00 98.62 371 VAL A N 1
ATOM 2822 C CA . VAL A 1 371 ? 5.350 -3.766 16.224 1.00 98.62 371 VAL A CA 1
ATOM 2823 C C . VAL A 1 371 ? 5.434 -5.273 16.424 1.00 98.62 371 VAL A C 1
ATOM 2825 O O . VAL A 1 371 ? 6.240 -5.761 17.213 1.00 98.62 371 VAL A O 1
ATOM 2828 N N . VAL A 1 372 ? 4.605 -6.014 15.696 1.00 98.56 372 VAL A N 1
ATOM 2829 C CA . VAL A 1 372 ? 4.712 -7.467 15.565 1.00 98.56 372 VAL A CA 1
ATOM 2830 C C . VAL A 1 372 ? 5.022 -7.777 14.112 1.00 98.56 372 VAL A C 1
ATOM 2832 O O . VAL A 1 372 ? 4.193 -7.551 13.231 1.00 98.56 372 VAL A O 1
ATOM 2835 N N . THR A 1 373 ? 6.205 -8.325 13.867 1.00 97.88 373 THR A N 1
ATOM 2836 C CA . THR A 1 373 ? 6.574 -8.858 12.557 1.00 97.88 373 THR A CA 1
ATOM 2837 C C . THR A 1 373 ? 6.518 -10.373 12.621 1.00 97.88 373 THR A C 1
ATOM 2839 O O . THR A 1 373 ? 7.105 -10.991 13.507 1.00 97.88 373 THR A O 1
ATOM 2842 N N . THR A 1 374 ? 5.804 -10.979 11.682 1.00 97.06 374 THR A N 1
ATOM 2843 C CA . THR A 1 374 ? 5.720 -12.438 11.546 1.00 97.06 374 THR A CA 1
ATOM 2844 C C . THR A 1 374 ? 6.160 -12.815 10.145 1.00 97.06 374 THR A C 1
ATOM 2846 O O . THR A 1 374 ? 5.689 -12.222 9.179 1.00 97.06 374 THR A O 1
ATOM 2849 N N . ASN A 1 375 ? 7.046 -13.792 10.022 1.00 97.25 375 ASN A N 1
ATOM 2850 C CA . ASN A 1 375 ? 7.488 -14.335 8.741 1.00 97.25 375 ASN A CA 1
ATOM 2851 C C . ASN A 1 375 ? 7.350 -15.857 8.751 1.00 97.25 375 ASN A C 1
ATOM 2853 O O . ASN A 1 375 ? 7.280 -16.478 9.809 1.00 97.25 375 ASN A O 1
ATOM 2857 N N . THR A 1 376 ? 7.305 -16.454 7.571 1.00 95.69 376 THR A N 1
ATOM 2858 C CA . THR A 1 376 ? 7.366 -17.902 7.363 1.00 95.69 376 THR A CA 1
ATOM 2859 C C . THR A 1 376 ? 8.741 -18.277 6.815 1.00 95.69 376 THR A C 1
ATOM 2861 O O . THR A 1 376 ? 9.589 -17.409 6.585 1.00 95.69 376 THR A O 1
ATOM 2864 N N . ALA A 1 377 ? 8.976 -19.565 6.557 1.00 94.62 377 ALA A N 1
ATOM 2865 C CA . ALA A 1 377 ? 10.190 -19.986 5.862 1.00 94.62 377 ALA A CA 1
ATOM 2866 C C . ALA A 1 377 ? 10.303 -19.347 4.461 1.00 94.62 377 ALA A C 1
ATOM 2868 O O . ALA A 1 377 ? 11.412 -19.073 4.004 1.00 94.62 377 ALA A O 1
ATOM 2869 N N . ALA A 1 378 ? 9.180 -19.046 3.796 1.00 93.69 378 ALA A N 1
ATOM 2870 C CA . ALA A 1 378 ? 9.183 -18.444 2.463 1.00 93.69 378 ALA A CA 1
ATOM 2871 C C . ALA A 1 378 ? 9.861 -17.062 2.432 1.00 93.69 378 ALA A C 1
ATOM 2873 O O . ALA A 1 378 ? 10.624 -16.774 1.507 1.00 93.69 378 ALA A O 1
ATOM 2874 N N . GLU A 1 379 ? 9.651 -16.217 3.446 1.00 94.56 379 GLU A N 1
ATOM 2875 C CA . GLU A 1 379 ? 10.282 -14.892 3.493 1.00 94.56 379 GLU A CA 1
ATOM 2876 C C . GLU A 1 379 ? 11.777 -14.960 3.807 1.00 94.56 379 GLU A C 1
ATOM 2878 O O . GLU A 1 379 ? 12.506 -14.061 3.400 1.00 94.56 379 GLU A O 1
ATOM 2883 N N . TYR A 1 380 ? 12.261 -16.008 4.476 1.00 93.06 380 TYR A N 1
ATOM 2884 C CA . TYR A 1 380 ? 13.704 -16.207 4.645 1.00 93.06 380 TYR A CA 1
ATOM 2885 C C . TYR A 1 380 ? 14.378 -16.579 3.322 1.00 93.06 380 TYR A C 1
ATOM 2887 O O . TYR A 1 380 ? 15.450 -16.064 3.026 1.00 93.06 380 TYR A O 1
ATOM 2895 N N . TRP A 1 381 ? 13.727 -17.398 2.491 1.00 88.31 381 TRP A N 1
ATOM 2896 C CA . TRP A 1 381 ? 14.277 -17.803 1.192 1.00 88.31 381 TRP A CA 1
ATOM 2897 C C . TRP A 1 381 ? 14.118 -16.758 0.082 1.00 88.31 381 TRP A C 1
ATOM 2899 O O . TRP A 1 381 ? 14.937 -16.713 -0.830 1.00 88.31 381 TRP A O 1
ATOM 2909 N N . ARG A 1 382 ? 13.052 -15.947 0.112 1.00 84.69 382 ARG A N 1
ATOM 2910 C CA . ARG A 1 382 ? 12.703 -15.028 -0.993 1.00 84.69 382 ARG A CA 1
ATOM 2911 C C . ARG A 1 382 ? 12.544 -13.561 -0.580 1.00 84.69 382 ARG A C 1
ATOM 2913 O O . ARG A 1 382 ? 12.560 -12.677 -1.434 1.00 84.69 382 ARG A O 1
ATOM 2920 N N . GLY A 1 383 ? 12.288 -13.294 0.694 1.00 86.06 383 GLY A N 1
ATOM 2921 C CA . GLY A 1 383 ? 11.949 -11.964 1.209 1.00 86.06 383 GLY A CA 1
ATOM 2922 C C . GLY A 1 383 ? 13.082 -11.282 1.968 1.00 86.06 383 GLY A C 1
ATOM 2923 O O . GLY A 1 383 ? 12.826 -10.247 2.583 1.00 86.06 383 GLY A O 1
ATOM 2924 N N . ASP A 1 384 ? 14.283 -11.861 1.963 1.00 91.19 384 ASP A N 1
ATOM 2925 C CA . ASP A 1 384 ? 15.460 -11.387 2.694 1.00 91.19 384 ASP A CA 1
ATOM 2926 C C . ASP A 1 384 ? 15.190 -11.211 4.201 1.00 91.19 384 ASP A C 1
ATOM 2928 O O . ASP A 1 384 ? 15.714 -10.301 4.837 1.00 91.19 384 ASP A O 1
ATOM 2932 N N . ALA A 1 385 ? 14.314 -12.042 4.788 1.00 95.12 385 ALA A N 1
ATOM 2933 C CA . ALA A 1 385 ? 13.824 -11.835 6.154 1.00 95.12 385 ALA A CA 1
ATOM 2934 C C . ALA A 1 385 ? 14.917 -11.843 7.227 1.00 95.12 385 ALA A C 1
ATOM 2936 O O . ALA A 1 385 ? 14.697 -11.243 8.274 1.00 95.12 385 ALA A O 1
ATOM 2937 N N . SER A 1 386 ? 16.075 -12.463 6.982 1.00 95.31 386 SER A N 1
ATOM 2938 C CA . SER A 1 386 ? 17.214 -12.402 7.907 1.00 95.31 386 SER A CA 1
ATOM 2939 C C . SER A 1 386 ? 17.656 -10.963 8.182 1.00 95.31 386 SER A C 1
ATOM 2941 O O . SER A 1 386 ? 17.925 -10.624 9.330 1.00 95.31 386 SER A O 1
ATOM 2943 N N . LEU A 1 387 ? 17.606 -10.078 7.178 1.00 94.88 387 LEU A N 1
ATOM 2944 C CA . LEU A 1 387 ? 18.063 -8.687 7.284 1.00 94.88 387 LEU A CA 1
ATOM 2945 C C . LEU A 1 387 ? 17.262 -7.838 8.283 1.00 94.88 387 LEU A C 1
ATOM 2947 O O . LEU A 1 387 ? 17.660 -6.722 8.597 1.00 94.88 387 LEU A O 1
ATOM 2951 N N . ILE A 1 388 ? 16.126 -8.320 8.798 1.00 95.75 388 ILE A N 1
ATOM 2952 C CA . ILE A 1 388 ? 15.401 -7.603 9.861 1.00 95.75 388 ILE A CA 1
ATOM 2953 C C . ILE A 1 388 ? 16.029 -7.821 11.247 1.00 95.75 388 ILE A C 1
ATOM 2955 O O . ILE A 1 388 ? 15.667 -7.110 12.183 1.00 95.75 388 ILE A O 1
ATOM 2959 N N . HIS A 1 389 ? 16.921 -8.808 11.384 1.00 95.94 389 HIS A N 1
ATOM 2960 C CA . HIS A 1 389 ? 17.563 -9.193 12.643 1.00 95.94 389 HIS A CA 1
ATOM 2961 C C . HIS A 1 389 ? 19.046 -9.577 12.488 1.00 95.94 389 HIS A C 1
ATOM 2963 O O . HIS A 1 389 ? 19.627 -10.141 13.413 1.00 95.94 389 HIS A O 1
ATOM 2969 N N . THR A 1 390 ? 19.664 -9.273 11.347 1.00 95.25 390 THR A N 1
ATOM 2970 C CA . THR A 1 390 ? 21.113 -9.355 11.122 1.00 95.25 390 THR A CA 1
ATOM 2971 C C . THR A 1 390 ? 21.610 -8.043 10.530 1.00 95.25 390 THR A C 1
ATOM 2973 O O . THR A 1 390 ? 20.822 -7.256 10.001 1.00 95.25 390 THR A O 1
ATOM 2976 N N . ASP A 1 391 ? 22.916 -7.803 10.588 1.00 91.88 391 ASP A N 1
ATOM 2977 C CA . ASP A 1 391 ? 23.530 -6.754 9.777 1.00 91.88 391 ASP A CA 1
ATOM 2978 C C . ASP A 1 391 ? 23.451 -7.094 8.275 1.00 91.88 391 ASP A C 1
ATOM 2980 O O . ASP A 1 391 ? 23.137 -8.223 7.884 1.00 91.88 391 ASP A O 1
ATOM 2984 N N . VAL A 1 392 ? 23.725 -6.100 7.420 1.00 89.31 392 VAL A N 1
ATOM 2985 C CA . VAL A 1 392 ? 23.648 -6.241 5.950 1.00 89.31 392 VAL A CA 1
ATOM 2986 C C . VAL A 1 392 ? 24.592 -7.331 5.430 1.00 89.31 392 VAL A C 1
ATOM 2988 O O . VAL A 1 392 ? 24.273 -8.011 4.459 1.00 89.31 392 VAL A O 1
ATOM 2991 N N . GLU A 1 393 ? 25.734 -7.521 6.093 1.00 89.06 393 GLU A N 1
ATOM 2992 C CA . GLU A 1 393 ? 26.734 -8.536 5.744 1.00 89.06 393 GLU A CA 1
ATOM 2993 C C . GLU A 1 393 ? 26.357 -9.944 6.249 1.00 89.06 393 GLU A C 1
ATOM 2995 O O . GLU A 1 393 ? 26.987 -10.923 5.852 1.00 89.06 393 GLU A O 1
ATOM 3000 N N . GLY A 1 394 ? 25.341 -10.065 7.114 1.00 90.94 394 GLY A N 1
ATOM 3001 C CA . GLY A 1 394 ? 24.919 -11.334 7.711 1.00 90.94 394 GLY A CA 1
ATOM 3002 C C . GLY A 1 394 ? 25.954 -11.944 8.662 1.00 90.94 394 GLY A C 1
ATOM 3003 O O . GLY A 1 394 ? 25.980 -13.161 8.837 1.00 90.94 394 GLY A O 1
ATOM 3004 N N . THR A 1 395 ? 26.827 -11.123 9.250 1.00 93.06 395 THR A N 1
ATOM 3005 C CA . THR A 1 395 ? 27.917 -11.560 10.135 1.00 93.06 395 THR A CA 1
ATOM 3006 C C . THR A 1 395 ? 27.575 -11.473 11.617 1.00 93.06 395 THR A C 1
ATOM 3008 O O . THR A 1 395 ? 28.231 -12.126 12.432 1.00 93.06 395 THR A O 1
ATOM 3011 N N . ARG A 1 396 ? 26.551 -10.695 11.989 1.00 94.44 396 ARG A N 1
ATOM 3012 C CA . ARG A 1 396 ? 26.093 -10.570 13.377 1.00 94.44 396 ARG A CA 1
ATOM 3013 C C . ARG A 1 396 ? 24.586 -10.415 13.482 1.00 94.44 396 ARG A C 1
ATOM 3015 O O . ARG A 1 396 ? 23.938 -9.824 12.619 1.00 94.44 396 ARG A O 1
ATOM 3022 N N . ASP A 1 397 ? 24.060 -10.855 14.616 1.00 96.50 397 ASP A N 1
ATOM 3023 C CA . ASP A 1 397 ? 22.679 -10.592 14.995 1.00 96.50 397 ASP A CA 1
ATOM 3024 C C . ASP A 1 397 ? 22.482 -9.123 15.400 1.00 96.50 397 ASP A C 1
ATOM 3026 O O . ASP A 1 397 ? 23.357 -8.473 15.984 1.00 96.50 397 ASP A O 1
ATOM 3030 N N . VAL A 1 398 ? 21.289 -8.607 15.115 1.00 96.25 398 VAL A N 1
ATOM 3031 C CA . VAL A 1 398 ? 20.823 -7.280 15.516 1.00 96.25 398 VAL A CA 1
ATOM 3032 C C . VAL A 1 398 ? 19.608 -7.455 16.412 1.00 96.25 398 VAL A C 1
ATOM 3034 O O . VAL A 1 398 ? 18.583 -8.007 16.006 1.00 96.25 398 VAL A O 1
ATOM 3037 N N . ALA A 1 399 ? 19.711 -6.967 17.648 1.00 96.38 399 ALA A N 1
ATOM 3038 C CA . ALA A 1 399 ? 18.594 -7.012 18.577 1.00 96.38 399 ALA A CA 1
ATOM 3039 C C . ALA A 1 399 ? 17.427 -6.145 18.058 1.00 96.38 399 ALA A C 1
ATOM 3041 O O . ALA A 1 399 ? 17.651 -4.994 17.659 1.00 96.38 399 ALA A O 1
ATOM 3042 N N . PRO A 1 400 ? 16.179 -6.652 18.090 1.00 95.81 400 PRO A N 1
ATOM 3043 C CA . PRO A 1 400 ? 15.022 -5.854 17.719 1.00 95.81 400 PRO A CA 1
ATOM 3044 C C . PRO A 1 400 ? 14.833 -4.695 18.701 1.00 95.81 400 PRO A C 1
ATOM 3046 O O . PRO A 1 400 ? 15.166 -4.785 19.885 1.00 95.81 400 PRO A O 1
ATOM 3049 N N . HIS A 1 401 ? 14.233 -3.610 18.216 1.00 97.75 401 HIS A N 1
ATOM 3050 C CA . HIS A 1 401 ? 13.873 -2.476 19.061 1.00 97.75 401 HIS A CA 1
ATOM 3051 C C . HIS A 1 401 ? 12.937 -2.929 20.210 1.00 97.75 401 HIS A C 1
ATOM 3053 O O . HIS A 1 401 ? 12.087 -3.793 19.985 1.00 97.75 401 HIS A O 1
ATOM 3059 N N . PRO A 1 402 ? 12.976 -2.340 21.425 1.00 97.62 402 PRO A N 1
ATOM 3060 C CA . PRO A 1 402 ? 12.135 -2.779 22.552 1.00 97.62 402 PRO A CA 1
ATOM 3061 C C . PRO A 1 402 ? 10.618 -2.802 22.282 1.00 97.62 402 PRO A C 1
ATOM 3063 O O . PRO A 1 402 ? 9.876 -3.572 22.905 1.00 97.62 402 PRO A O 1
ATOM 3066 N N . GLN A 1 403 ? 10.154 -1.974 21.339 1.00 97.88 403 GLN A N 1
ATOM 3067 C CA . GLN A 1 403 ? 8.759 -1.925 20.873 1.00 97.88 403 GLN A CA 1
ATOM 3068 C C . GLN A 1 403 ? 8.395 -3.012 19.853 1.00 97.88 403 GLN A C 1
ATOM 3070 O O . GLN A 1 403 ? 7.212 -3.166 19.554 1.00 97.88 403 GLN A O 1
ATOM 3075 N N . ALA A 1 404 ? 9.372 -3.748 19.330 1.00 98.06 404 ALA A N 1
ATOM 3076 C CA . ALA A 1 404 ? 9.201 -4.738 18.282 1.00 98.06 404 ALA A CA 1
ATOM 3077 C C . ALA A 1 404 ? 9.308 -6.171 18.821 1.00 98.06 404 ALA A C 1
ATOM 3079 O O . ALA A 1 404 ? 10.039 -6.463 19.774 1.00 98.06 404 ALA A O 1
ATOM 3080 N N . ARG A 1 405 ? 8.554 -7.085 18.213 1.00 98.06 405 ARG A N 1
ATOM 3081 C CA . ARG A 1 405 ? 8.680 -8.533 18.386 1.00 98.06 405 ARG A CA 1
ATOM 3082 C C . ARG A 1 405 ? 8.699 -9.189 17.016 1.00 98.06 405 ARG A C 1
ATOM 3084 O O . ARG A 1 405 ? 7.868 -8.870 16.166 1.00 98.06 405 ARG A O 1
ATOM 3091 N N . LEU A 1 406 ? 9.647 -10.097 16.827 1.00 97.38 406 LEU A N 1
ATOM 3092 C CA . LEU A 1 406 ? 9.859 -10.828 15.587 1.00 97.38 406 LEU A CA 1
ATOM 3093 C C . LEU A 1 406 ? 9.526 -12.299 15.837 1.00 97.38 406 LEU A C 1
ATOM 3095 O O . LEU A 1 406 ? 10.011 -12.880 16.806 1.00 97.38 406 LEU A O 1
ATOM 3099 N N . TYR A 1 407 ? 8.697 -12.887 14.982 1.00 97.25 407 TYR A N 1
ATOM 3100 C CA . TYR A 1 407 ? 8.294 -14.287 15.075 1.00 97.25 407 TYR A CA 1
ATOM 3101 C C . TYR A 1 407 ? 8.464 -14.991 13.729 1.00 97.25 407 TYR A C 1
ATOM 3103 O O . TYR A 1 407 ? 8.179 -14.418 12.674 1.00 97.25 407 TYR A O 1
ATOM 3111 N N . LEU A 1 408 ? 8.877 -16.257 13.784 1.00 96.00 408 LEU A N 1
ATOM 3112 C CA . LEU A 1 408 ? 8.982 -17.149 12.635 1.00 96.00 408 LEU A CA 1
ATOM 3113 C C . LEU A 1 408 ? 7.984 -18.303 12.779 1.00 96.00 408 LEU A C 1
ATOM 3115 O O . LEU A 1 408 ? 8.032 -19.065 13.742 1.00 96.00 408 LEU A O 1
ATOM 3119 N N . PHE A 1 409 ? 7.119 -18.467 11.783 1.00 93.94 409 PHE A N 1
ATOM 3120 C CA . PHE A 1 409 ? 6.350 -19.686 11.560 1.00 93.94 409 PHE A CA 1
ATOM 3121 C C . PHE A 1 409 ? 7.202 -20.661 10.741 1.00 93.94 409 PHE A C 1
ATOM 3123 O O . PHE A 1 409 ? 7.216 -20.639 9.506 1.00 93.94 409 PHE A O 1
ATOM 3130 N N . ALA A 1 410 ? 7.981 -21.478 11.451 1.00 91.62 410 ALA A N 1
ATOM 3131 C CA . ALA A 1 410 ? 8.915 -22.423 10.848 1.00 91.62 410 ALA A CA 1
ATOM 3132 C C . ALA A 1 410 ? 8.192 -23.458 9.964 1.00 91.62 410 ALA A C 1
ATOM 3134 O O . ALA A 1 410 ? 7.060 -23.852 10.244 1.00 91.62 410 ALA A O 1
ATOM 3135 N N . GLY A 1 411 ? 8.842 -23.873 8.871 1.00 88.81 411 GLY A N 1
ATOM 3136 C CA . GLY A 1 411 ? 8.326 -24.900 7.953 1.00 88.81 411 GLY A CA 1
ATOM 3137 C C . GLY A 1 411 ? 7.059 -24.524 7.173 1.00 88.81 411 GLY A C 1
ATOM 3138 O O . GLY A 1 411 ? 6.485 -25.377 6.506 1.00 88.81 411 GLY A O 1
ATOM 3139 N N . SER A 1 412 ? 6.608 -23.268 7.250 1.00 90.19 412 SER A N 1
ATOM 3140 C CA . SER A 1 412 ? 5.373 -22.811 6.604 1.00 90.19 412 SER A CA 1
ATOM 3141 C C . SER A 1 412 ? 5.628 -22.162 5.240 1.00 90.19 412 SER A C 1
ATOM 3143 O O . SER A 1 412 ? 6.665 -21.534 5.016 1.00 90.19 412 SER A O 1
ATOM 3145 N N . GLN A 1 413 ? 4.652 -22.303 4.340 1.00 90.56 413 GLN A N 1
ATOM 3146 C CA . GLN A 1 413 ? 4.594 -21.615 3.046 1.00 90.56 413 GLN A CA 1
ATOM 3147 C C . GLN A 1 413 ? 4.194 -20.137 3.209 1.00 90.56 413 GLN A C 1
ATOM 3149 O O . GLN A 1 413 ? 3.682 -19.746 4.254 1.00 90.56 413 GLN A O 1
ATOM 3154 N N . HIS A 1 414 ? 4.354 -19.343 2.137 1.00 91.38 414 HIS A N 1
ATOM 3155 C CA . HIS A 1 414 ? 4.003 -17.907 2.069 1.00 91.38 414 HIS A CA 1
ATOM 3156 C C . HIS A 1 414 ? 2.576 -17.598 2.551 1.00 91.38 414 HIS A C 1
ATOM 3158 O O . HIS A 1 414 ? 2.303 -16.573 3.173 1.00 91.38 414 HIS A O 1
ATOM 3164 N N . THR A 1 415 ? 1.645 -18.495 2.243 1.00 85.44 415 THR A N 1
ATOM 3165 C CA . THR A 1 415 ? 0.274 -18.500 2.756 1.00 85.44 415 THR A CA 1
ATOM 3166 C C . THR A 1 415 ? -0.104 -19.927 3.124 1.00 85.44 415 THR A C 1
ATOM 3168 O O . THR A 1 415 ? 0.407 -20.848 2.485 1.00 85.44 415 THR A O 1
ATOM 3171 N N . PRO A 1 416 ? -1.015 -20.134 4.091 1.00 76.50 416 PRO A N 1
ATOM 3172 C CA . PRO A 1 416 ? -1.560 -21.461 4.351 1.00 76.50 416 PRO A CA 1
ATOM 3173 C C . PRO A 1 416 ? -2.131 -22.073 3.065 1.00 76.50 416 PRO A C 1
ATOM 3175 O O . PRO A 1 416 ? -2.851 -21.393 2.330 1.00 76.50 416 PRO A O 1
ATOM 3178 N N . GLY A 1 417 ? -1.793 -23.335 2.797 1.00 71.62 417 GLY A N 1
ATOM 3179 C CA . GLY A 1 417 ? -2.420 -24.117 1.733 1.00 71.62 417 GLY A CA 1
ATOM 3180 C C . GLY A 1 417 ? -3.867 -24.477 2.079 1.00 71.62 417 GLY A C 1
ATOM 3181 O O . GLY A 1 417 ? -4.306 -24.328 3.221 1.00 71.62 417 GLY A O 1
ATOM 3182 N N . THR A 1 418 ? -4.617 -24.957 1.093 1.00 69.88 418 THR A N 1
ATOM 3183 C CA . THR A 1 418 ? -5.964 -25.499 1.308 1.00 69.88 418 THR A CA 1
ATOM 3184 C C . THR A 1 418 ? -5.895 -26.992 1.620 1.00 69.88 418 THR A C 1
ATOM 3186 O O . THR A 1 418 ? -5.004 -27.692 1.139 1.00 69.88 418 THR A O 1
ATOM 3189 N N . LEU A 1 419 ? -6.832 -27.477 2.439 1.00 63.41 419 LEU A N 1
ATOM 3190 C CA . LEU A 1 419 ? -7.050 -28.904 2.672 1.00 63.41 419 LEU A CA 1
ATOM 3191 C C . LEU A 1 419 ? -8.475 -29.280 2.221 1.00 63.41 419 LEU A C 1
ATOM 3193 O O . LEU A 1 419 ? -9.420 -28.643 2.694 1.00 63.41 419 LEU A O 1
ATOM 3197 N N . PRO A 1 420 ? -8.641 -30.294 1.346 1.00 76.19 420 PRO A N 1
ATOM 3198 C CA . PRO A 1 420 ? -7.570 -31.058 0.696 1.00 76.19 420 PRO A CA 1
ATOM 3199 C C . PRO A 1 420 ? -6.710 -30.168 -0.230 1.00 76.19 420 PRO A C 1
ATOM 3201 O O . PRO A 1 420 ? -7.156 -29.079 -0.612 1.00 76.19 420 PRO A O 1
ATOM 3204 N N . PRO A 1 421 ? -5.466 -30.581 -0.546 1.00 69.00 421 PRO A N 1
ATOM 3205 C CA . PRO A 1 421 ? -4.676 -29.906 -1.569 1.00 69.00 421 PRO A CA 1
ATOM 3206 C C . PRO A 1 421 ? -5.505 -29.788 -2.857 1.00 69.00 421 PRO A C 1
ATOM 3208 O O . PRO A 1 421 ? -6.257 -30.721 -3.155 1.00 69.00 421 PRO A O 1
ATOM 3211 N N . PRO A 1 422 ? -5.412 -28.672 -3.598 1.00 68.88 422 PRO A N 1
ATOM 3212 C CA . PRO A 1 422 ? -6.041 -28.597 -4.910 1.00 68.88 422 PRO A CA 1
ATOM 3213 C C . PRO A 1 422 ? -5.427 -29.668 -5.822 1.00 68.88 422 PRO A C 1
ATOM 3215 O O . PRO A 1 422 ? -4.280 -30.077 -5.603 1.00 68.88 422 PRO A O 1
ATOM 3218 N N . ASP A 1 423 ? -6.180 -30.112 -6.831 1.00 70.06 423 ASP A N 1
ATOM 3219 C CA . ASP A 1 423 ? -5.610 -30.925 -7.908 1.00 70.06 423 ASP A CA 1
ATOM 3220 C C . ASP A 1 423 ? -4.373 -30.193 -8.452 1.00 70.06 423 ASP A C 1
ATOM 3222 O O . ASP A 1 423 ? -4.392 -28.969 -8.596 1.00 70.06 423 ASP A O 1
ATOM 3226 N N . ALA A 1 424 ? -3.263 -30.912 -8.633 1.00 61.91 424 ALA A N 1
ATOM 3227 C CA . ALA A 1 424 ? -2.006 -30.295 -9.045 1.00 61.91 424 ALA A CA 1
ATOM 3228 C C . ALA A 1 424 ? -2.186 -29.586 -10.401 1.00 61.91 424 ALA A C 1
ATOM 3230 O O . ALA A 1 424 ? -2.618 -30.229 -11.357 1.00 61.91 424 ALA A O 1
ATOM 3231 N N . ASP A 1 425 ? -1.869 -28.286 -10.441 1.00 43.47 425 ASP A N 1
ATOM 3232 C CA . ASP A 1 425 ? -1.837 -27.459 -11.661 1.00 43.47 425 ASP A CA 1
ATOM 3233 C C . ASP A 1 425 ? -0.790 -27.954 -12.672 1.00 43.47 425 ASP A C 1
ATOM 3235 O O . ASP A 1 425 ? 0.350 -28.278 -12.244 1.00 43.47 425 ASP A O 1
#

Organism: Eiseniibacteriota bacterium (NCBI:txid2212470)